Protein AF-0000000067432338 (afdb_homodimer)

Foldseek 3Di:
DPPPPPPQDDDDDDDPVVVVCCLVVPPDPDNLCPQPLNVLLVLLLVLLVVLLVCLVPPLVSNLVSLVSSLVSLVVSVVSCVVVVSDDPVSVVSSLVSLLVSLLSLLCVLCVLCVVCVVVSVVLSVLSCLLVVLLQVLCVLSPHPDSLDDDVVLPVLSCVCRVDPVNVSVLSVLLVQLSSLSSVVSVDPDAPCDPDPSNRPRPSRVSNVVSVVSNVSVSVVSVVSSVSSVVSVVVVVVVVVVVVVVVVVVVVVVVD/DPPPPPPQDDDDDDDPVVVVCCLVVVPDPDNLCPQPLNVLLVLLLVLLVVLLVCLVPPLVSNLVSLVSSLVSLVVSVVSCVVVVSDDPVSVVSSLVSLLVSLLSLLCVLCVLDVVCVVVSVVLSVLSCLLVVLLQVLCVVSPHPDSLDDDVVLPVLSCVCRVDPVNVSVLSVLLVQLSSLSSVVSVDPDAPCDPDPSNRPRPSRVSNVVSVVSNVSVSVVSVVSNVSSVVSVVVVVVVVVVVVVVVVVVVVVVVD

Radius of gyration: 24.41 Å; Cα contacts (8 Å, |Δi|>4): 644; chains: 2; bounding box: 59×74×68 Å

Secondary structure (DSSP, 8-state):
--------EEEEEPPHHHHHHHHHH--SS--GGG-HHHHHHHHHHHHHHHHHHHTTT-HHHHHHHHHHHHHHHHHHHHHHHHTT---HHHHHHHHHHHHHHHHHHHHHHHHH-GGGHHHHHHHHHHHHHHHHHHHHHHHHTT-S-TT---TTT-HHHHHHHH-HHHHHHHHHHHHHHHHHHHHHHH--S-----STTTT--HHHHHHHHHHHHHHHHHHHHHHHHHHHHHHHHHHHHHHHHHHHHHHHHHHHHH-/--------EEEEEPPHHHHHHHHHH--SS--GGG-HHHHHHHHHHHHHHHHHHHTTT-HHHHHHHHHHHHHHHHHHHHHHHHTT---HHHHHHHHHHHHHHHHHHHHHHHHH-GGGHHHHHHHHHHHHHHHHHHHHHHHHTT-S-TT---TTT-HHHHHHHH-HHHHHHHHHHHHHHHHHHHHHHH--S-----STTTT--HHHHHHHHHHHHHHHHHHHHHHHHHHHHHHHHHHHHHHHHHHHHHHHHHHHHH-

InterPro domains:
  IPR000462 CDP-alcohol phosphatidyltransferase [PF01066] (35-126)
  IPR014387 CDP-diacylglycerol-inositol 3-phosphatidyltransferase, eukaryote [PIRSF000848] (27-242)
  IPR043130 CDP-alcohol phosphatidyltransferase, transmembrane domain [G3DSA:1.20.120.1760] (31-206)
  IPR048254 CDP-alcohol phosphatidyltransferase, conserved site [PS00379] (76-98)

Sequence (510 aa):
MTKARRRRASIELVDAKQAVDLATAQTYSENVFLFVPNLIGYARVLLAGLSLHFMSYHPKYCTWAYVVSCLLDAVDGQAARALQQTSKFGAVLDMVTDRCTTSCLLCYLASVYPAYAILFQFLIALDFSSHYMHMYSSLVTGSRSHKLVTSDVSRILWLYYNDSRTLFFICAGNELFFVSLYLMKWSTTPIGLTGWFAGFTYAQLMALCSMPICVTKNIINLVQLWKASKILVGVDLAEREMARQSKAAGDAAKSMTKARRRRASIELVDAKQAVDLATAQTYSENVFLFVPNLIGYARVLLAGLSLHFMSYHPKYCTWAYVVSCLLDAVDGQAARALQQTSKFGAVLDMVTDRCTTSCLLCYLASVYPAYAILFQFLIALDFSSHYMHMYSSLVTGSRSHKLVTSDVSRILWLYYNDSRTLFFICAGNELFFVSLYLMKWSTTPIGLTGWFAGFTYAQLMALCSMPICVTKNIINLVQLWKASKILVGVDLAEREMARQSKAAGDAAKS

Structure (mmCIF, N/CA/C/O backbone):
data_AF-0000000067432338-model_v1
#
loop_
_entity.id
_entity.type
_entity.pdbx_description
1 polymer 'CDP-diacylglycerol--inositol 3-phosphatidyltransferase'
#
loop_
_atom_site.group_PDB
_atom_site.id
_atom_site.type_symbol
_atom_site.label_atom_id
_atom_site.label_alt_id
_atom_site.label_comp_id
_atom_site.label_asym_id
_atom_site.label_entity_id
_atom_site.label_seq_id
_atom_site.pdbx_PDB_ins_code
_atom_site.Cartn_x
_atom_site.Cartn_y
_atom_site.Cartn_z
_atom_site.occupancy
_atom_site.B_iso_or_equiv
_atom_site.auth_seq_id
_atom_site.auth_comp_id
_atom_site.auth_asym_id
_atom_site.auth_atom_id
_atom_site.pdbx_PDB_model_num
ATOM 1 N N . MET A 1 1 ? -0.887 41.688 -11.289 1 27.97 1 MET A N 1
ATOM 2 C CA . MET A 1 1 ? -1.829 40.969 -10.445 1 27.97 1 MET A CA 1
ATOM 3 C C . MET A 1 1 ? -1.143 39.781 -9.75 1 27.97 1 MET A C 1
ATOM 5 O O . MET A 1 1 ? -0.706 38.844 -10.406 1 27.97 1 MET A O 1
ATOM 9 N N . THR A 1 2 ? -0.424 40 -8.727 1 32.09 2 THR A N 1
ATOM 10 C CA . THR A 1 2 ? 0.325 39.062 -7.895 1 32.09 2 THR A CA 1
ATOM 11 C C . THR A 1 2 ? -0.553 37.875 -7.484 1 32.09 2 THR A C 1
ATOM 13 O O . THR A 1 2 ? -1.588 38.062 -6.84 1 32.09 2 THR A O 1
ATOM 16 N N . LYS A 1 3 ? -0.755 36.906 -8.227 1 41.97 3 LYS A N 1
ATOM 17 C CA . LYS A 1 3 ? -1.568 35.75 -7.887 1 41.97 3 LYS A CA 1
ATOM 18 C C . LYS A 1 3 ? -1.465 35.406 -6.402 1 41.97 3 LYS A C 1
ATOM 20 O O . LYS A 1 3 ? -0.365 35.219 -5.879 1 41.97 3 LYS A O 1
ATOM 25 N N . ALA A 1 4 ? -2.373 35.781 -5.625 1 39.28 4 ALA A N 1
ATOM 26 C CA . ALA A 1 4 ? -2.559 35.531 -4.195 1 39.28 4 ALA A CA 1
ATOM 27 C C . ALA A 1 4 ? -2.129 34.125 -3.836 1 39.28 4 ALA A C 1
ATOM 29 O O . ALA A 1 4 ? -2.637 33.156 -4.398 1 39.28 4 ALA A O 1
ATOM 30 N N . ARG A 1 5 ? -0.884 33.875 -3.51 1 43.53 5 ARG A N 1
ATOM 31 C CA . ARG A 1 5 ? -0.367 32.688 -2.869 1 43.53 5 ARG A CA 1
ATOM 32 C C . ARG A 1 5 ? -1.364 32.125 -1.856 1 43.53 5 ARG A C 1
ATOM 34 O O . ARG A 1 5 ? -1.665 32.781 -0.854 1 43.53 5 ARG A O 1
ATOM 41 N N . ARG A 1 6 ? -2.418 31.422 -2.322 1 46.19 6 ARG A N 1
ATOM 42 C CA . ARG A 1 6 ? -3.328 30.844 -1.346 1 46.19 6 ARG A CA 1
ATOM 43 C C . ARG A 1 6 ? -2.582 30.438 -0.079 1 46.19 6 ARG A C 1
ATOM 45 O O . ARG A 1 6 ? -1.54 29.781 -0.151 1 46.19 6 ARG A O 1
ATOM 52 N N . ARG A 1 7 ? -2.844 31.125 0.981 1 47.34 7 ARG A N 1
ATOM 53 C CA . ARG A 1 7 ? -2.34 30.938 2.336 1 47.34 7 ARG A CA 1
ATOM 54 C C . ARG A 1 7 ? -2.244 29.453 2.668 1 47.34 7 ARG A C 1
ATOM 56 O O . ARG A 1 7 ? -3.139 28.672 2.326 1 47.34 7 ARG A O 1
ATOM 63 N N . ARG A 1 8 ? -1.021 29 2.867 1 52.12 8 ARG A N 1
ATOM 64 C CA . ARG A 1 8 ? -0.701 27.688 3.395 1 52.12 8 ARG A CA 1
ATOM 65 C C . ARG A 1 8 ? -1.652 27.297 4.523 1 52.12 8 ARG A C 1
ATOM 67 O O . ARG A 1 8 ? -1.796 28.047 5.5 1 52.12 8 ARG A O 1
ATOM 74 N N . ALA A 1 9 ? -2.688 26.406 4.328 1 52.97 9 ALA A N 1
ATOM 75 C CA . ALA A 1 9 ? -3.59 25.891 5.359 1 52.97 9 ALA A CA 1
ATOM 76 C C . ALA A 1 9 ? -2.814 25.203 6.477 1 52.97 9 ALA A C 1
ATOM 78 O O . ALA A 1 9 ? -1.785 24.562 6.227 1 52.97 9 ALA A O 1
ATOM 79 N N . SER A 1 10 ? -2.951 25.688 7.801 1 58.81 10 SER A N 1
ATOM 80 C CA . SER A 1 10 ? -2.332 25.031 8.945 1 58.81 10 SER A CA 1
ATOM 81 C C . SER A 1 10 ? -3.277 24.016 9.578 1 58.81 10 SER A C 1
ATOM 83 O O . SER A 1 10 ? -4.477 24.266 9.703 1 58.81 10 SER A O 1
ATOM 85 N N . ILE A 1 11 ? -2.928 22.656 9.609 1 57.84 11 ILE A N 1
ATOM 86 C CA . ILE A 1 11 ? -3.73 21.625 10.273 1 57.84 11 ILE A CA 1
ATOM 87 C C . ILE A 1 11 ? -3.133 21.312 11.641 1 57.84 11 ILE A C 1
ATOM 89 O O . ILE A 1 11 ? -1.915 21.188 11.781 1 57.84 11 ILE A O 1
ATOM 93 N N . GLU A 1 12 ? -4.016 21.328 12.758 1 64.75 12 GLU A N 1
ATOM 94 C CA . GLU A 1 12 ? -3.613 20.922 14.102 1 64.75 12 GLU A CA 1
ATOM 95 C C . GLU A 1 12 ? -3.363 19.422 14.172 1 64.75 12 GLU A C 1
ATOM 97 O O . GLU A 1 12 ? -4.215 18.625 13.766 1 64.75 12 GLU A O 1
ATOM 102 N N . LEU A 1 13 ? -2.109 19.062 14.5 1 72.62 13 LEU A N 1
ATOM 103 C CA . LEU A 1 13 ? -1.739 17.641 14.508 1 72.62 13 LEU A CA 1
ATOM 104 C C . LEU A 1 13 ? -1.672 17.109 15.938 1 72.62 13 LEU A C 1
ATOM 106 O O . LEU A 1 13 ? -1.309 17.844 16.859 1 72.62 13 LEU A O 1
ATOM 110 N N . VAL A 1 14 ? -2.145 15.867 16.25 1 72.88 14 VAL A N 1
ATOM 111 C CA . VAL A 1 14 ? -2.047 15.164 17.516 1 72.88 14 VAL A CA 1
ATOM 112 C C . VAL A 1 14 ? -0.739 14.375 17.578 1 72.88 14 VAL A C 1
ATOM 114 O O . VAL A 1 14 ? -0.39 13.672 16.625 1 72.88 14 VAL A O 1
ATOM 117 N N . ASP A 1 15 ? 0.031 14.562 18.625 1 76.19 15 ASP A N 1
ATOM 118 C CA . ASP A 1 15 ? 1.28 13.836 18.828 1 76.19 15 ASP A CA 1
ATOM 119 C C . ASP A 1 15 ? 1.036 12.328 18.891 1 76.19 15 ASP A C 1
ATOM 121 O O . ASP A 1 15 ? 0.044 11.875 19.453 1 76.19 15 ASP A O 1
ATOM 125 N N . ALA A 1 16 ? 1.936 11.539 18.391 1 73.25 16 ALA A N 1
ATOM 126 C CA . ALA A 1 16 ? 1.801 10.086 18.281 1 73.25 16 ALA A CA 1
ATOM 127 C C . ALA A 1 16 ? 1.676 9.438 19.656 1 73.25 16 ALA A C 1
ATOM 129 O O . ALA A 1 16 ? 0.867 8.523 19.844 1 73.25 16 ALA A O 1
ATOM 130 N N . LYS A 1 17 ? 2.514 9.805 20.578 1 76.12 17 LYS A N 1
ATOM 131 C CA . LYS A 1 17 ? 2.471 9.234 21.922 1 76.12 17 LYS A CA 1
ATOM 132 C C . LYS A 1 17 ? 1.132 9.516 22.594 1 76.12 17 LYS A C 1
ATOM 134 O O . LYS A 1 17 ? 0.544 8.633 23.219 1 76.12 17 LYS A O 1
ATOM 139 N N . GLN A 1 18 ? 0.645 10.727 22.5 1 77 18 GLN A N 1
ATOM 140 C CA . GLN A 1 18 ? -0.654 11.086 23.062 1 77 18 GLN A CA 1
ATOM 141 C C . GLN A 1 18 ? -1.771 10.266 22.422 1 77 18 GLN A C 1
ATOM 143 O O . GLN A 1 18 ? -2.721 9.867 23.109 1 77 18 GLN A O 1
ATOM 148 N N . ALA A 1 19 ? -1.612 10.086 21.188 1 78 19 ALA A N 1
ATOM 149 C CA . ALA A 1 19 ? -2.617 9.297 20.469 1 78 19 ALA A CA 1
ATOM 150 C C . ALA A 1 19 ? -2.648 7.859 20.984 1 78 19 ALA A C 1
ATOM 152 O O . ALA A 1 19 ? -3.721 7.312 21.266 1 78 19 ALA A O 1
ATOM 153 N N . VAL A 1 20 ? -1.492 7.254 21.078 1 78.12 20 VAL A N 1
ATOM 154 C CA . VAL A 1 20 ? -1.421 5.879 21.562 1 78.12 20 VAL A CA 1
ATOM 155 C C . VAL A 1 20 ? -2.008 5.793 22.969 1 78.12 20 VAL A C 1
ATOM 157 O O . VAL A 1 20 ? -2.73 4.848 23.297 1 78.12 20 VAL A O 1
ATOM 160 N N . ASP A 1 21 ? -1.663 6.723 23.828 1 79.19 21 ASP A N 1
ATOM 161 C CA . ASP A 1 21 ? -2.166 6.742 25.203 1 79.19 21 ASP A CA 1
ATOM 162 C C . ASP A 1 21 ? -3.686 6.875 25.234 1 79.19 21 ASP A C 1
ATOM 164 O O . ASP A 1 21 ? -4.359 6.227 26.031 1 79.19 21 ASP A O 1
ATOM 168 N N . LEU A 1 22 ? -4.211 7.727 24.422 1 75.81 22 LEU A N 1
ATOM 169 C CA . LEU A 1 22 ? -5.656 7.91 24.328 1 75.81 22 LEU A CA 1
ATOM 170 C C . LEU A 1 22 ? -6.34 6.621 23.891 1 75.81 22 LEU A C 1
ATOM 172 O O . LEU A 1 22 ? -7.383 6.25 24.438 1 75.81 22 LEU A O 1
ATOM 176 N N . ALA A 1 23 ? -5.758 5.953 22.984 1 78.5 23 ALA A N 1
ATOM 177 C CA . ALA A 1 23 ? -6.328 4.711 22.469 1 78.5 23 ALA A CA 1
ATOM 178 C C . ALA A 1 23 ? -6.27 3.605 23.516 1 78.5 23 ALA A C 1
ATOM 180 O O . ALA A 1 23 ? -7.168 2.764 23.594 1 78.5 23 ALA A O 1
ATOM 181 N N . THR A 1 24 ? -5.188 3.533 24.25 1 75.31 24 THR A N 1
ATOM 182 C CA . THR A 1 24 ? -4.98 2.492 25.25 1 75.31 24 THR A CA 1
ATOM 183 C C . THR A 1 24 ? -5.844 2.744 26.484 1 75.31 24 THR A C 1
ATOM 185 O O . THR A 1 24 ? -6.316 1.8 27.125 1 75.31 24 THR A O 1
ATOM 188 N N . ALA A 1 25 ? -5.945 4.051 26.922 1 70.38 25 ALA A N 1
ATOM 189 C CA . ALA A 1 25 ? -6.703 4.41 28.109 1 70.38 25 ALA A CA 1
ATOM 190 C C . ALA A 1 25 ? -8.18 4.086 27.938 1 70.38 25 ALA A C 1
ATOM 192 O O . ALA A 1 25 ? -8.883 3.826 28.922 1 70.38 25 ALA A O 1
ATOM 193 N N . GLN A 1 26 ? -8.703 3.77 26.828 1 63.06 26 GLN A N 1
ATOM 194 C CA . GLN A 1 26 ? -10.094 3.43 26.531 1 63.06 26 GLN A CA 1
ATOM 195 C C . GLN A 1 26 ? -11.047 4.242 27.406 1 63.06 26 GLN A C 1
ATOM 197 O O . GLN A 1 26 ? -12 3.699 27.969 1 63.06 26 GLN A O 1
ATOM 202 N N . THR A 1 27 ? -10.664 5.281 27.906 1 57.88 27 THR A N 1
ATOM 203 C CA . THR A 1 27 ? -11.484 6.051 28.828 1 57.88 27 THR A CA 1
ATOM 204 C C . THR A 1 27 ? -12.672 6.691 28.109 1 57.88 27 THR A C 1
ATOM 206 O O . THR A 1 27 ? -13.633 7.125 28.75 1 57.88 27 THR A O 1
ATOM 209 N N . TYR A 1 28 ? -12.547 6.664 26.766 1 61.28 28 TYR A N 1
ATOM 210 C CA . TYR A 1 28 ? -13.617 7.391 26.094 1 61.28 28 TYR A CA 1
ATOM 211 C C . TYR A 1 28 ? -14.844 6.5 25.906 1 61.28 28 TYR A C 1
ATOM 213 O O . TYR A 1 28 ? -14.727 5.273 25.844 1 61.28 28 TYR A O 1
ATOM 221 N N . SER A 1 29 ? -15.969 7.008 26.203 1 65.25 29 SER A N 1
ATOM 222 C CA . SER A 1 29 ? -17.25 6.34 26 1 65.25 29 SER A CA 1
ATOM 223 C C . SER A 1 29 ? -17.344 5.73 24.609 1 65.25 29 SER A C 1
ATOM 225 O O . SER A 1 29 ? -18.125 4.805 24.375 1 65.25 29 SER A O 1
ATOM 227 N N . GLU A 1 30 ? -16.438 6.176 23.75 1 79.75 30 GLU A N 1
ATOM 228 C CA . GLU A 1 30 ? -16.547 5.637 22.391 1 79.75 30 GLU A CA 1
ATOM 229 C C . GLU A 1 30 ? -15.336 4.773 22.047 1 79.75 30 GLU A C 1
ATOM 231 O O . GLU A 1 30 ? -14.195 5.188 22.234 1 79.75 30 GLU A O 1
ATOM 236 N N . ASN A 1 31 ? -15.594 3.527 21.922 1 84.88 31 ASN A N 1
ATOM 237 C CA . ASN A 1 31 ? -14.547 2.631 21.438 1 84.88 31 ASN A CA 1
ATOM 238 C C . ASN A 1 31 ? -14.539 2.549 19.906 1 84.88 31 ASN A C 1
ATOM 240 O O . ASN A 1 31 ? -15.344 1.826 19.312 1 84.88 31 ASN A O 1
ATOM 244 N N . VAL A 1 32 ? -13.648 3.221 19.297 1 86.31 32 VAL A N 1
ATOM 245 C CA . VAL A 1 32 ? -13.562 3.326 17.844 1 86.31 32 VAL A CA 1
ATOM 246 C C . VAL A 1 32 ? -13.328 1.944 17.234 1 86.31 32 VAL A C 1
ATOM 248 O O . VAL A 1 32 ? -13.789 1.657 16.125 1 86.31 32 VAL A O 1
ATOM 251 N N . PHE A 1 33 ? -12.641 1.016 17.969 1 87.88 33 PHE A N 1
ATOM 252 C CA . PHE A 1 33 ? -12.375 -0.331 17.484 1 87.88 33 PHE A CA 1
ATOM 253 C C . PHE A 1 33 ? -13.672 -1.105 17.297 1 87.88 33 PHE A C 1
ATOM 255 O O . PHE A 1 33 ? -13.742 -2.027 16.484 1 87.88 33 PHE A O 1
ATOM 262 N N . LEU A 1 34 ? -14.688 -0.627 17.953 1 89.25 34 LEU A N 1
ATOM 263 C CA . LEU A 1 34 ? -15.93 -1.393 17.938 1 89.25 34 LEU A CA 1
ATOM 264 C C . LEU A 1 34 ? -17.031 -0.638 17.188 1 89.25 34 LEU A C 1
ATOM 266 O O . LEU A 1 34 ? -18.203 -0.975 17.312 1 89.25 34 LEU A O 1
ATOM 270 N N . PHE A 1 35 ? -16.609 0.401 16.484 1 91.12 35 PHE A N 1
ATOM 271 C CA . PHE A 1 35 ? -17.578 1.063 15.602 1 91.12 35 PHE A CA 1
ATOM 272 C C . PHE A 1 35 ? -18.172 0.077 14.602 1 91.12 35 PHE A C 1
ATOM 274 O O . PHE A 1 35 ? -17.484 -0.853 14.164 1 91.12 35 PHE A O 1
ATOM 281 N N . VAL A 1 36 ? -19.359 0.234 14.258 1 90.69 36 VAL A N 1
ATOM 282 C CA . VAL A 1 36 ? -20.078 -0.67 13.375 1 90.69 36 VAL A CA 1
ATOM 283 C C . VAL A 1 36 ? -19.328 -0.822 12.055 1 90.69 36 VAL A C 1
ATOM 285 O O . VAL A 1 36 ? -19.062 -1.941 11.609 1 90.69 36 VAL A O 1
ATOM 288 N N . PRO A 1 37 ? -18.938 0.254 11.406 1 92.94 37 PRO A N 1
ATOM 289 C CA . PRO A 1 37 ? -18.188 0.101 10.156 1 92.94 37 PRO A CA 1
ATOM 290 C C . PRO A 1 37 ? -16.906 -0.7 10.328 1 92.94 37 PRO A C 1
ATOM 292 O O . PRO A 1 37 ? -16.5 -1.433 9.422 1 92.94 37 PRO A O 1
ATOM 295 N N . ASN A 1 38 ? -16.234 -0.585 11.469 1 94 38 ASN A N 1
ATOM 296 C CA . ASN A 1 38 ? -15 -1.332 11.719 1 94 38 ASN A CA 1
ATOM 297 C C . ASN A 1 38 ? -15.281 -2.82 11.914 1 94 38 ASN A C 1
ATOM 299 O O . ASN A 1 38 ? -14.492 -3.664 11.484 1 94 38 ASN A O 1
ATOM 303 N N . LEU A 1 39 ? -16.375 -3.092 12.547 1 93.5 39 LEU A N 1
ATOM 304 C CA . LEU A 1 39 ? -16.781 -4.488 12.688 1 93.5 39 LEU A CA 1
ATOM 305 C C . LEU A 1 39 ? -17.047 -5.117 11.328 1 93.5 39 LEU A C 1
ATOM 307 O O . LEU A 1 39 ? -16.688 -6.277 11.094 1 93.5 39 LEU A O 1
ATOM 311 N N . ILE A 1 40 ? -17.688 -4.371 10.484 1 93.94 40 ILE A N 1
ATOM 312 C CA . ILE A 1 40 ? -17.922 -4.836 9.125 1 93.94 40 ILE A CA 1
ATOM 313 C C . ILE A 1 40 ? -16.578 -5.039 8.414 1 93.94 40 ILE A C 1
ATOM 315 O O . ILE A 1 40 ? -16.391 -6.02 7.691 1 93.94 40 ILE A O 1
ATOM 319 N N . GLY A 1 41 ? -15.648 -4.148 8.672 1 94 41 GLY A N 1
ATOM 320 C CA . GLY A 1 41 ? -14.312 -4.289 8.102 1 94 41 GLY A CA 1
ATOM 321 C C . GLY A 1 41 ? -13.609 -5.555 8.555 1 94 41 GLY A C 1
ATOM 322 O O . GLY A 1 41 ? -12.984 -6.242 7.742 1 94 41 GLY A O 1
ATOM 323 N N . TYR A 1 42 ? -13.75 -5.816 9.891 1 95.5 42 TYR A N 1
ATOM 324 C CA . TYR A 1 42 ? -13.156 -7.047 10.398 1 95.5 42 TYR A CA 1
ATOM 325 C C . TYR A 1 42 ? -13.789 -8.273 9.742 1 95.5 42 TYR A C 1
ATOM 327 O O . TYR A 1 42 ? -13.086 -9.234 9.414 1 95.5 42 TYR A O 1
ATOM 335 N N . ALA A 1 43 ? -15 -8.219 9.57 1 94.94 43 ALA A N 1
ATOM 336 C CA . ALA A 1 43 ? -15.703 -9.32 8.914 1 94.94 43 ALA A CA 1
ATOM 337 C C . ALA A 1 43 ? -15.219 -9.5 7.48 1 94.94 43 ALA A C 1
ATOM 339 O O . ALA A 1 43 ? -15.062 -10.633 7.008 1 94.94 43 ALA A O 1
ATOM 340 N N . ARG A 1 44 ? -14.992 -8.375 6.824 1 95.31 44 ARG A N 1
ATOM 341 C CA . ARG A 1 44 ? -14.484 -8.422 5.457 1 95.31 44 ARG A CA 1
ATOM 342 C C . ARG A 1 44 ? -13.133 -9.117 5.398 1 95.31 44 ARG A C 1
ATOM 344 O O . ARG A 1 44 ? -12.891 -9.945 4.516 1 95.31 44 ARG A O 1
ATOM 351 N N . VAL A 1 45 ? -12.305 -8.805 6.328 1 93.38 45 VAL A N 1
ATOM 352 C CA . VAL A 1 45 ? -10.977 -9.391 6.383 1 93.38 45 VAL A CA 1
ATOM 353 C C . VAL A 1 45 ? -11.086 -10.898 6.621 1 93.38 45 VAL A C 1
ATOM 355 O O . VAL A 1 45 ? -10.406 -11.688 5.965 1 93.38 45 VAL A O 1
ATOM 358 N N . LEU A 1 46 ? -11.953 -11.281 7.5 1 93.75 46 LEU A N 1
ATOM 359 C CA . LEU A 1 46 ? -12.172 -12.688 7.809 1 93.75 46 LEU A CA 1
ATOM 360 C C . LEU A 1 46 ? -12.719 -13.438 6.594 1 93.75 46 LEU A C 1
ATOM 362 O O . LEU A 1 46 ? -12.25 -14.531 6.27 1 93.75 46 LEU A O 1
ATOM 366 N N . LEU A 1 47 ? -13.672 -12.859 5.973 1 93.31 47 LEU A N 1
ATOM 367 C CA . LEU A 1 47 ? -14.273 -13.484 4.801 1 93.31 47 LEU A CA 1
ATOM 368 C C . LEU A 1 47 ? -13.258 -13.602 3.668 1 93.31 47 LEU A C 1
ATOM 370 O O . LEU A 1 47 ? -13.234 -14.609 2.953 1 93.31 47 LEU A O 1
ATOM 374 N N . ALA A 1 48 ? -12.5 -12.562 3.506 1 91 48 ALA A N 1
ATOM 375 C CA . ALA A 1 48 ? -11.445 -12.609 2.498 1 91 48 ALA A CA 1
ATOM 376 C C . ALA A 1 48 ? -10.461 -13.742 2.791 1 91 48 ALA A C 1
ATOM 378 O O . ALA A 1 48 ? -10.07 -14.484 1.887 1 91 48 ALA A O 1
ATOM 379 N N . GLY A 1 49 ? -10.055 -13.906 4.074 1 90.38 49 GLY A N 1
ATOM 380 C CA . GLY A 1 49 ? -9.188 -15 4.469 1 90.38 49 GLY A CA 1
ATOM 381 C C . GLY A 1 49 ? -9.789 -16.375 4.199 1 90.38 49 GLY A C 1
ATOM 382 O O . GLY A 1 49 ? -9.109 -17.266 3.707 1 90.38 49 GLY A O 1
ATOM 383 N N . LEU A 1 50 ? -11.047 -16.484 4.484 1 90.25 50 LEU A N 1
ATOM 384 C CA . LEU A 1 50 ? -11.75 -17.734 4.234 1 90.25 50 LEU A CA 1
ATOM 385 C C . LEU A 1 50 ? -11.812 -18.031 2.74 1 90.25 50 LEU A C 1
ATOM 387 O O . LEU A 1 50 ? -11.664 -19.188 2.326 1 90.25 50 LEU A O 1
ATOM 391 N N . SER A 1 51 ? -12.086 -17.016 2.008 1 89.69 51 SER A N 1
ATOM 392 C CA . SER A 1 51 ? -12.141 -17.188 0.562 1 89.69 51 SER A CA 1
ATOM 393 C C . SER A 1 51 ? -10.812 -17.719 0.019 1 89.69 51 SER A C 1
ATOM 395 O O . SER A 1 51 ? -10.797 -18.578 -0.86 1 89.69 51 SER A O 1
ATOM 397 N N . LEU A 1 52 ? -9.781 -17.219 0.498 1 84.19 52 LEU A N 1
ATOM 398 C CA . LEU A 1 52 ? -8.461 -17.672 0.059 1 84.19 52 LEU A CA 1
ATOM 399 C C . LEU A 1 52 ? -8.227 -19.125 0.442 1 84.19 52 LEU A C 1
ATOM 401 O O . LEU A 1 52 ? -7.59 -19.875 -0.305 1 84.19 52 LEU A O 1
ATOM 405 N N . HIS A 1 53 ? -8.727 -19.5 1.603 1 84.25 53 HIS A N 1
ATOM 406 C CA . HIS A 1 53 ? -8.586 -20.875 2.064 1 84.25 53 HIS A CA 1
ATOM 407 C C . HIS A 1 53 ? -9.344 -21.828 1.155 1 84.25 53 HIS A C 1
ATOM 409 O O . HIS A 1 53 ? -8.852 -22.922 0.852 1 84.25 53 HIS A O 1
ATOM 415 N N . PHE A 1 54 ? -10.414 -21.422 0.664 1 84.88 54 PHE A N 1
ATOM 416 C CA . PHE A 1 54 ? -11.266 -22.281 -0.133 1 84.88 54 PHE A CA 1
ATOM 417 C C . PHE A 1 54 ? -10.914 -22.188 -1.613 1 84.88 54 PHE A C 1
ATOM 419 O O . PHE A 1 54 ? -11.484 -22.891 -2.441 1 84.88 54 PHE A O 1
ATOM 426 N N . MET A 1 55 ? -10.055 -21.406 -1.931 1 82.5 55 MET A N 1
ATOM 427 C CA . MET A 1 55 ? -9.766 -21.109 -3.328 1 82.5 55 MET A CA 1
ATOM 428 C C . MET A 1 55 ? -9.273 -22.344 -4.066 1 82.5 55 MET A C 1
ATOM 430 O O . MET A 1 55 ? -9.578 -22.531 -5.246 1 82.5 55 MET A O 1
ATOM 434 N N . SER A 1 56 ? -8.586 -23.234 -3.387 1 77.62 56 SER A N 1
ATOM 435 C CA . SER A 1 56 ? -7.988 -24.375 -4.066 1 77.62 56 SER A CA 1
ATOM 436 C C . SER A 1 56 ? -8.93 -25.578 -4.078 1 77.62 56 SER A C 1
ATOM 438 O O . SER A 1 56 ? -8.773 -26.484 -4.891 1 77.62 56 SER A O 1
ATOM 440 N N . TYR A 1 57 ? -10.008 -25.531 -3.287 1 80.12 57 TYR A N 1
ATOM 441 C CA . TYR A 1 57 ? -10.75 -26.781 -3.166 1 80.12 57 TYR A CA 1
ATOM 442 C C . TYR A 1 57 ? -12.219 -26.562 -3.514 1 80.12 57 TYR A C 1
ATOM 444 O O . TYR A 1 57 ? -12.859 -27.453 -4.086 1 80.12 57 TYR A O 1
ATOM 452 N N . HIS A 1 58 ? -12.805 -25.484 -3.139 1 85.38 58 HIS A N 1
ATOM 453 C CA . HIS A 1 58 ? -14.242 -25.281 -3.322 1 85.38 58 HIS A CA 1
ATOM 454 C C . HIS A 1 58 ? -14.531 -23.922 -3.955 1 85.38 58 HIS A C 1
ATOM 456 O O . HIS A 1 58 ? -14.695 -22.922 -3.248 1 85.38 58 HIS A O 1
ATOM 462 N N . PRO A 1 59 ? -14.781 -23.938 -5.219 1 84 59 PRO A N 1
ATOM 463 C CA . PRO A 1 59 ? -14.961 -22.672 -5.93 1 84 59 PRO A CA 1
ATOM 464 C C . PRO A 1 59 ? -16.25 -21.953 -5.543 1 84 59 PRO A C 1
ATOM 466 O O . PRO A 1 59 ? -16.297 -20.719 -5.535 1 84 59 PRO A O 1
ATOM 469 N N . LYS A 1 60 ? -17.312 -22.656 -5.211 1 85.88 60 LYS A N 1
ATOM 470 C CA . LYS A 1 60 ? -18.594 -22.031 -4.875 1 85.88 60 LYS A CA 1
ATOM 471 C C . LYS A 1 60 ? -18.484 -21.25 -3.566 1 85.88 60 LYS A C 1
ATOM 473 O O . LYS A 1 60 ? -18.891 -20.094 -3.498 1 85.88 60 LYS A O 1
ATOM 478 N N . TYR A 1 61 ? -17.891 -21.906 -2.6 1 86.5 61 TYR A N 1
ATOM 479 C CA . TYR A 1 61 ? -17.766 -21.266 -1.301 1 86.5 61 TYR A CA 1
ATOM 480 C C . TYR A 1 61 ? -16.797 -20.094 -1.374 1 86.5 61 TYR A C 1
ATOM 482 O O . TYR A 1 61 ? -17 -19.062 -0.729 1 86.5 61 TYR A O 1
ATOM 490 N N . CYS A 1 62 ? -15.781 -20.234 -2.148 1 87.75 62 CYS A N 1
ATOM 491 C CA . CYS A 1 62 ? -14.789 -19.172 -2.318 1 87.75 62 CYS A CA 1
ATOM 492 C C . CYS A 1 62 ? -15.422 -17.938 -2.957 1 87.75 62 CYS A C 1
ATOM 494 O O . CYS A 1 62 ? -15.258 -16.828 -2.461 1 87.75 62 CYS A O 1
ATOM 496 N N . THR A 1 63 ? -16.188 -18.25 -4.02 1 88.44 63 THR A N 1
ATOM 497 C CA . THR A 1 63 ? -16.797 -17.141 -4.742 1 88.44 63 THR A CA 1
ATOM 498 C C . THR A 1 63 ? -17.797 -16.406 -3.859 1 88.44 63 THR A C 1
ATOM 500 O O . THR A 1 63 ? -17.844 -15.18 -3.842 1 88.44 63 THR A O 1
ATOM 503 N N . TRP A 1 64 ? -18.5 -17.156 -3.131 1 91.12 64 TRP A N 1
ATOM 504 C CA . TRP A 1 64 ? -19.5 -16.547 -2.254 1 91.12 64 TRP A CA 1
ATOM 505 C C . TRP A 1 64 ? -18.844 -15.703 -1.169 1 91.12 64 TRP A C 1
ATOM 507 O O . TRP A 1 64 ? -19.234 -14.555 -0.946 1 91.12 64 TRP A O 1
ATOM 517 N N . ALA A 1 65 ? -17.906 -16.281 -0.534 1 92.06 65 ALA A N 1
ATOM 518 C CA . ALA A 1 65 ? -17.203 -15.562 0.53 1 92.06 65 ALA A CA 1
ATOM 519 C C . ALA A 1 65 ? -16.516 -14.312 -0.012 1 92.06 65 ALA A C 1
ATOM 521 O O . ALA A 1 65 ? -16.547 -13.25 0.617 1 92.06 65 ALA A O 1
ATOM 522 N N . TYR A 1 66 ? -15.977 -14.438 -1.142 1 93.06 66 TYR A N 1
ATOM 523 C CA . TYR A 1 66 ? -15.266 -13.32 -1.752 1 93.06 66 TYR A CA 1
ATOM 524 C C . TYR A 1 66 ? -16.219 -12.203 -2.141 1 93.06 66 TYR A C 1
ATOM 526 O O . TYR A 1 66 ? -15.977 -11.031 -1.843 1 93.06 66 TYR A O 1
ATOM 534 N N . VAL A 1 67 ? -17.328 -12.562 -2.74 1 90.62 67 VAL A N 1
ATOM 535 C CA . VAL A 1 67 ? -18.297 -11.578 -3.221 1 90.62 67 VAL A CA 1
ATOM 536 C C . VAL A 1 67 ? -18.938 -10.867 -2.033 1 90.62 67 VAL A C 1
ATOM 538 O O . VAL A 1 67 ? -19.094 -9.648 -2.047 1 90.62 67 VAL A O 1
ATOM 541 N N . VAL A 1 68 ? -19.219 -11.617 -1.054 1 92.81 68 VAL A N 1
ATOM 542 C CA . VAL A 1 68 ? -19.812 -11.016 0.138 1 92.81 68 VAL A CA 1
ATOM 543 C C . VAL A 1 68 ? -18.812 -10.055 0.779 1 92.81 68 VAL A C 1
ATOM 545 O O . VAL A 1 68 ? -19.188 -8.961 1.213 1 92.81 68 VAL A O 1
ATOM 548 N N . SER A 1 69 ? -17.609 -10.477 0.858 1 93.25 69 SER A N 1
ATOM 549 C CA . SER A 1 69 ? -16.578 -9.602 1.41 1 93.25 69 SER A CA 1
ATOM 550 C C . SER A 1 69 ? -16.5 -8.289 0.643 1 93.25 69 SER A C 1
ATOM 552 O O . SER A 1 69 ? -16.375 -7.219 1.244 1 93.25 69 SER A O 1
ATOM 554 N N . CYS A 1 70 ? -16.609 -8.336 -0.642 1 89.81 70 CYS A N 1
ATOM 555 C CA . CYS A 1 70 ? -16.5 -7.148 -1.481 1 89.81 70 CYS A CA 1
ATOM 556 C C . CYS A 1 70 ? -17.734 -6.27 -1.332 1 89.81 70 CYS A C 1
ATOM 558 O O . CYS A 1 70 ? -17.641 -5.043 -1.338 1 89.81 70 CYS A O 1
ATOM 560 N N . LEU A 1 71 ? -18.891 -6.859 -1.212 1 89.5 71 LEU A N 1
ATOM 561 C CA . LEU A 1 71 ? -20.125 -6.113 -1.085 1 89.5 71 LEU A CA 1
ATOM 562 C C . LEU A 1 71 ? -20.203 -5.414 0.269 1 89.5 71 LEU A C 1
ATOM 564 O O . LEU A 1 71 ? -20.797 -4.34 0.383 1 89.5 71 LEU A O 1
ATOM 568 N N . LEU A 1 72 ? -19.594 -6.047 1.211 1 91.88 72 LEU A N 1
ATOM 569 C CA . LEU A 1 72 ? -19.578 -5.457 2.547 1 91.88 72 LEU A CA 1
ATOM 570 C C . LEU A 1 72 ? -18.812 -4.148 2.557 1 91.88 72 LEU A C 1
ATOM 572 O O . LEU A 1 72 ? -18.938 -3.348 3.484 1 91.88 72 LEU A O 1
ATOM 576 N N . ASP A 1 73 ? -17.984 -3.938 1.549 1 91.44 73 ASP A N 1
ATOM 577 C CA . ASP A 1 73 ? -17.25 -2.68 1.402 1 91.44 73 ASP A CA 1
ATOM 578 C C . ASP A 1 73 ? -18.219 -1.503 1.264 1 91.44 73 ASP A C 1
ATOM 580 O O . ASP A 1 73 ? -18.047 -0.472 1.917 1 91.44 73 ASP A O 1
ATOM 584 N N . ALA A 1 74 ? -19.25 -1.648 0.42 1 88.56 74 ALA A N 1
ATOM 585 C CA . ALA A 1 74 ? -20.25 -0.603 0.221 1 88.56 74 ALA A CA 1
ATOM 586 C C . ALA A 1 74 ? -21.078 -0.386 1.484 1 88.56 74 ALA A C 1
ATOM 588 O O . ALA A 1 74 ? -21.406 0.75 1.829 1 88.56 74 ALA A O 1
ATOM 589 N N . VAL A 1 75 ? -21.25 -1.399 2.189 1 90.88 75 VAL A N 1
ATOM 590 C CA . VAL A 1 75 ? -22.094 -1.357 3.377 1 90.88 75 VAL A CA 1
ATOM 591 C C . VAL A 1 75 ? -21.359 -0.633 4.504 1 90.88 75 VAL A C 1
ATOM 593 O O . VAL A 1 75 ? -21.953 0.179 5.215 1 90.88 75 VAL A O 1
ATOM 596 N N . ASP A 1 76 ? -20.141 -0.964 4.656 1 91.94 76 ASP A N 1
ATOM 597 C CA . ASP A 1 76 ? -19.406 -0.334 5.75 1 91.94 76 ASP A CA 1
ATOM 598 C C . ASP A 1 76 ? -19.297 1.173 5.539 1 91.94 76 ASP A C 1
ATOM 600 O O . ASP A 1 76 ? -19.375 1.949 6.492 1 91.94 76 ASP A O 1
ATOM 604 N N . GLY A 1 77 ? -19.109 1.596 4.309 1 88.62 77 GLY A N 1
ATOM 605 C CA . GLY A 1 77 ? -19.109 3.021 4.02 1 88.62 77 GLY A CA 1
ATOM 606 C C . GLY A 1 77 ? -20.438 3.699 4.312 1 88.62 77 GLY A C 1
ATOM 607 O O . GLY A 1 77 ? -20.469 4.789 4.887 1 88.62 77 GLY A O 1
ATOM 608 N N . GLN A 1 78 ? -21.5 3.061 3.91 1 90.38 78 GLN A N 1
ATOM 609 C CA . GLN A 1 78 ? -22.828 3.605 4.176 1 90.38 78 GLN A CA 1
ATOM 610 C C . GLN A 1 78 ? -23.109 3.656 5.672 1 90.38 78 GLN A C 1
ATOM 612 O O . GLN A 1 78 ? -23.672 4.637 6.172 1 90.38 78 GLN A O 1
ATOM 617 N N . ALA A 1 79 ? -22.672 2.633 6.332 1 91.56 79 ALA A N 1
ATOM 618 C CA . ALA A 1 79 ? -22.875 2.572 7.777 1 91.56 79 ALA A CA 1
ATOM 619 C C . ALA A 1 79 ? -22.078 3.654 8.492 1 91.56 79 ALA A C 1
ATOM 621 O O . ALA A 1 79 ? -22.562 4.27 9.445 1 91.56 79 ALA A O 1
ATOM 622 N N . ALA A 1 80 ? -20.891 3.908 8.078 1 90.94 80 ALA A N 1
ATOM 623 C CA . ALA A 1 80 ? -20.047 4.934 8.688 1 90.94 80 ALA A CA 1
ATOM 624 C C . ALA A 1 80 ? -20.703 6.312 8.57 1 90.94 80 ALA A C 1
ATOM 626 O O . ALA A 1 80 ? -20.719 7.074 9.539 1 90.94 80 ALA A O 1
ATOM 627 N N . ARG A 1 81 ? -21.266 6.582 7.438 1 88.5 81 ARG A N 1
ATOM 628 C CA . ARG A 1 81 ? -21.891 7.879 7.191 1 88.5 81 ARG A CA 1
ATOM 629 C C . ARG A 1 81 ? -23.234 7.984 7.906 1 88.5 81 ARG A C 1
ATOM 631 O O . ARG A 1 81 ? -23.547 9.023 8.492 1 88.5 81 ARG A O 1
ATOM 638 N N . ALA A 1 82 ? -23.969 6.926 7.883 1 92.12 82 ALA A N 1
ATOM 639 C CA . ALA A 1 82 ? -25.312 6.918 8.469 1 92.12 82 ALA A CA 1
ATOM 640 C C . ALA A 1 82 ? -25.234 7.035 9.992 1 92.12 82 ALA A C 1
ATOM 642 O O . ALA A 1 82 ? -26.078 7.699 10.609 1 92.12 82 ALA A O 1
ATOM 643 N N . LEU A 1 83 ? -24.203 6.461 10.633 1 92.81 83 LEU A N 1
ATOM 644 C CA . LEU A 1 83 ? -24.094 6.43 12.086 1 92.81 83 LEU A CA 1
ATOM 645 C C . LEU A 1 83 ? -23.125 7.492 12.586 1 92.81 83 LEU A C 1
ATOM 647 O O . LEU A 1 83 ? -22.812 7.547 13.781 1 92.81 83 LEU A O 1
ATOM 651 N N . GLN A 1 84 ? -22.562 8.289 11.656 1 89.75 84 GLN A N 1
ATOM 652 C CA . GLN A 1 84 ? -21.578 9.312 11.992 1 89.75 84 GLN A CA 1
ATOM 653 C C . GLN A 1 84 ? -20.375 8.711 12.719 1 89.75 84 GLN A C 1
ATOM 655 O O . GLN A 1 84 ? -19.938 9.227 13.75 1 89.75 84 GLN A O 1
ATOM 660 N N . GLN A 1 85 ? -20.047 7.574 12.242 1 91.5 85 GLN A N 1
ATOM 661 C CA . GLN A 1 85 ? -18.906 6.848 12.812 1 91.5 85 GLN A CA 1
ATOM 662 C C . GLN A 1 85 ? -17.734 6.789 11.836 1 91.5 85 GLN A C 1
ATOM 664 O O . GLN A 1 85 ? -17.109 5.746 11.68 1 91.5 85 GLN A O 1
ATOM 669 N N . THR A 1 86 ? -17.562 7.871 11.156 1 89.56 86 THR A N 1
ATOM 670 C CA . THR A 1 86 ? -16.406 7.945 10.25 1 89.56 86 THR A CA 1
ATOM 671 C C . THR A 1 86 ? -15.117 8.148 11.031 1 89.56 86 THR A C 1
ATOM 673 O O . THR A 1 86 ? -15.07 8.945 11.969 1 89.56 86 THR A O 1
ATOM 676 N N . SER A 1 87 ? -14.117 7.305 10.789 1 91.62 87 SER A N 1
ATOM 677 C CA . SER A 1 87 ? -12.828 7.375 11.469 1 91.62 87 SER A CA 1
ATOM 678 C C . SER A 1 87 ? -11.68 7.145 10.484 1 91.62 87 SER A C 1
ATOM 680 O O . SER A 1 87 ? -11.875 6.562 9.422 1 91.62 87 SER A O 1
ATOM 682 N N . LYS A 1 88 ? -10.57 7.656 10.82 1 92.88 88 LYS A N 1
ATOM 683 C CA . LYS A 1 88 ? -9.375 7.422 10.008 1 92.88 88 LYS A CA 1
ATOM 684 C C . LYS A 1 88 ? -8.977 5.949 10.031 1 92.88 88 LYS A C 1
ATOM 686 O O . LYS A 1 88 ? -8.578 5.395 9.008 1 92.88 88 LYS A O 1
ATOM 691 N N . PHE A 1 89 ? -9.109 5.332 11.234 1 94 89 PHE A N 1
ATOM 692 C CA . PHE A 1 89 ? -8.805 3.908 11.336 1 94 89 PHE A CA 1
ATOM 693 C C . PHE A 1 89 ? -9.672 3.098 10.383 1 94 89 PHE A C 1
ATOM 695 O O . PHE A 1 89 ? -9.164 2.248 9.641 1 94 89 PHE A O 1
ATOM 702 N N . GLY A 1 90 ? -10.914 3.357 10.43 1 93.81 90 GLY A N 1
ATOM 703 C CA . GLY A 1 90 ? -11.836 2.648 9.562 1 93.81 90 GLY A CA 1
ATOM 704 C C . GLY A 1 90 ? -11.555 2.879 8.086 1 93.81 90 GLY A C 1
ATOM 705 O O . GLY A 1 90 ? -11.664 1.955 7.277 1 93.81 90 GLY A O 1
ATOM 706 N N . ALA A 1 91 ? -11.234 4.098 7.734 1 92.88 91 ALA A N 1
ATOM 707 C CA . ALA A 1 91 ? -10.922 4.438 6.352 1 92.88 91 ALA A CA 1
ATOM 708 C C . ALA A 1 91 ? -9.695 3.666 5.859 1 92.88 91 ALA A C 1
ATOM 710 O O . ALA A 1 91 ? -9.703 3.117 4.754 1 92.88 91 ALA A O 1
ATOM 711 N N . VAL A 1 92 ? -8.68 3.617 6.68 1 94.5 92 VAL A N 1
ATOM 712 C CA . VAL A 1 92 ? -7.445 2.93 6.309 1 94.5 92 VAL A CA 1
ATOM 713 C C . VAL A 1 92 ? -7.695 1.426 6.234 1 94.5 92 VAL A C 1
ATOM 715 O O . VAL A 1 92 ? -7.219 0.754 5.316 1 94.5 92 VAL A O 1
ATOM 718 N N . LEU A 1 93 ? -8.398 0.917 7.219 1 94.5 93 LEU A N 1
ATOM 719 C CA . LEU A 1 93 ? -8.758 -0.498 7.207 1 94.5 93 LEU A CA 1
ATOM 720 C C . LEU A 1 93 ? -9.461 -0.87 5.91 1 94.5 93 LEU A C 1
ATOM 722 O O . LEU A 1 93 ? -9.148 -1.896 5.301 1 94.5 93 LEU A O 1
ATOM 726 N N . ASP A 1 94 ? -10.336 0.003 5.523 1 93.56 94 ASP A N 1
ATOM 727 C CA . ASP A 1 94 ? -11.094 -0.224 4.297 1 93.56 94 ASP A CA 1
ATOM 728 C C . ASP A 1 94 ? -10.18 -0.217 3.076 1 93.56 94 ASP A C 1
ATOM 730 O O . ASP A 1 94 ? -10.242 -1.125 2.244 1 93.56 94 ASP A O 1
ATOM 734 N N . MET A 1 95 ? -9.352 0.75 2.965 1 93.94 95 MET A N 1
ATOM 735 C CA . MET A 1 95 ? -8.445 0.882 1.827 1 93.94 95 MET A CA 1
ATOM 736 C C . MET A 1 95 ? -7.512 -0.317 1.735 1 93.94 95 MET A C 1
ATOM 738 O O . MET A 1 95 ? -7.285 -0.852 0.648 1 93.94 95 MET A O 1
ATOM 742 N N . VAL A 1 96 ? -6.969 -0.746 2.865 1 94.19 96 VAL A N 1
ATOM 743 C CA . VAL A 1 96 ? -6 -1.837 2.922 1 94.19 96 VAL A CA 1
ATOM 744 C C . VAL A 1 96 ? -6.691 -3.158 2.594 1 94.19 96 VAL A C 1
ATOM 746 O O . VAL A 1 96 ? -6.164 -3.973 1.835 1 94.19 96 VAL A O 1
ATOM 749 N N . THR A 1 97 ? -7.859 -3.35 3.166 1 94.5 97 THR A N 1
ATOM 750 C CA . THR A 1 97 ? -8.594 -4.59 2.943 1 94.5 97 THR A CA 1
ATOM 751 C C . THR A 1 97 ? -8.922 -4.77 1.464 1 94.5 97 THR A C 1
ATOM 753 O O . THR A 1 97 ? -8.773 -5.867 0.919 1 94.5 97 THR A O 1
ATOM 756 N N . ASP A 1 98 ? -9.328 -3.703 0.841 1 93.81 98 ASP A N 1
ATOM 757 C CA . ASP A 1 98 ? -9.664 -3.754 -0.58 1 93.81 98 ASP A CA 1
ATOM 758 C C . ASP A 1 98 ? -8.453 -4.188 -1.409 1 93.81 98 ASP A C 1
ATOM 760 O O . ASP A 1 98 ? -8.562 -5.09 -2.242 1 93.81 98 ASP A O 1
ATOM 764 N N . ARG A 1 99 ? -7.348 -3.605 -1.16 1 94.31 99 ARG A N 1
ATOM 765 C CA . ARG A 1 99 ? -6.141 -3.881 -1.929 1 94.31 99 ARG A CA 1
ATOM 766 C C . ARG A 1 99 ? -5.598 -5.27 -1.618 1 94.31 99 ARG A C 1
ATOM 768 O O . ARG A 1 99 ? -5.121 -5.973 -2.514 1 94.31 99 ARG A O 1
ATOM 775 N N . CYS A 1 100 ? -5.641 -5.676 -0.397 1 93.81 100 CYS A N 1
ATOM 776 C CA . CYS A 1 100 ? -5.145 -6.992 -0.016 1 93.81 100 CYS A CA 1
ATOM 777 C C . CYS A 1 100 ? -6.004 -8.094 -0.618 1 93.81 100 CYS A C 1
ATOM 779 O O . CYS A 1 100 ? -5.477 -9.102 -1.108 1 93.81 100 CYS A O 1
ATOM 781 N N . THR A 1 101 ? -7.297 -7.93 -0.545 1 93.69 101 THR A N 1
ATOM 782 C CA . THR A 1 101 ? -8.203 -8.93 -1.088 1 93.69 101 THR A CA 1
ATOM 783 C C . THR A 1 101 ? -7.977 -9.109 -2.586 1 93.69 101 THR A C 1
ATOM 785 O O . THR A 1 101 ? -7.824 -10.242 -3.062 1 93.69 101 THR A O 1
ATOM 788 N N . THR A 1 102 ? -7.926 -8.023 -3.277 1 94.75 102 THR A N 1
ATOM 789 C CA . THR A 1 102 ? -7.715 -8.078 -4.719 1 94.75 102 THR A CA 1
ATOM 790 C C . THR A 1 102 ? -6.344 -8.664 -5.043 1 94.75 102 THR A C 1
ATOM 792 O O . THR A 1 102 ? -6.215 -9.492 -5.949 1 94.75 102 THR A O 1
ATOM 795 N N . SER A 1 103 ? -5.348 -8.273 -4.32 1 95.06 103 SER A N 1
ATOM 796 C CA . SER A 1 103 ? -3.996 -8.766 -4.562 1 95.06 103 SER A CA 1
ATOM 797 C C . SER A 1 103 ? -3.916 -10.273 -4.363 1 95.06 103 SER A C 1
ATOM 799 O O . SER A 1 103 ? -3.234 -10.969 -5.121 1 95.06 103 SER A O 1
ATOM 801 N N . CYS A 1 104 ? -4.555 -10.766 -3.381 1 92.31 104 CYS A N 1
ATOM 802 C CA . CYS A 1 104 ? -4.527 -12.203 -3.127 1 92.31 104 CYS A CA 1
ATOM 803 C C . CYS A 1 104 ? -5.238 -12.969 -4.234 1 92.31 104 CYS A C 1
ATOM 805 O O . CYS A 1 104 ? -4.805 -14.047 -4.625 1 92.31 104 CYS A O 1
ATOM 807 N N . LEU A 1 105 ? -6.367 -12.43 -4.688 1 92.94 105 LEU A N 1
ATOM 808 C CA . LEU A 1 105 ? -7.039 -13.055 -5.82 1 92.94 105 LEU A CA 1
ATOM 809 C C . LEU A 1 105 ? -6.137 -13.078 -7.047 1 92.94 105 LEU A C 1
ATOM 811 O O . LEU A 1 105 ? -6.02 -14.102 -7.719 1 92.94 105 LEU A O 1
ATOM 815 N N . LEU A 1 106 ? -5.5 -11.977 -7.301 1 94.75 106 LEU A N 1
ATOM 816 C CA . LEU A 1 106 ? -4.602 -11.883 -8.445 1 94.75 106 LEU A CA 1
ATOM 817 C C . LEU A 1 106 ? -3.418 -12.836 -8.289 1 94.75 106 LEU A C 1
ATOM 819 O O . LEU A 1 106 ? -2.938 -13.406 -9.273 1 94.75 106 LEU A O 1
ATOM 823 N N . CYS A 1 107 ? -2.953 -12.953 -7.074 1 93.06 107 CYS A N 1
ATOM 824 C CA . CYS A 1 107 ? -1.88 -13.898 -6.793 1 93.06 107 CYS A CA 1
ATOM 825 C C . CYS A 1 107 ? -2.299 -15.32 -7.148 1 93.06 107 CYS A C 1
ATOM 827 O O . CYS A 1 107 ? -1.529 -16.062 -7.754 1 93.06 107 CYS A O 1
ATOM 829 N N . TYR A 1 108 ? -3.488 -15.672 -6.809 1 91.25 108 TYR A N 1
ATOM 830 C CA . TYR A 1 108 ? -3.998 -17 -7.148 1 91.25 108 TYR A CA 1
ATOM 831 C C . TYR A 1 108 ? -4.121 -17.172 -8.656 1 91.25 108 TYR A C 1
ATOM 833 O O . TYR A 1 108 ? -3.754 -18.203 -9.203 1 91.25 108 TYR A O 1
ATOM 841 N N . LEU A 1 109 ? -4.656 -16.156 -9.281 1 92.19 109 LEU A N 1
ATOM 842 C CA . LEU A 1 109 ? -4.82 -16.219 -10.734 1 92.19 109 LEU A CA 1
ATOM 843 C C . LEU A 1 109 ? -3.469 -16.375 -11.422 1 92.19 109 LEU A C 1
ATOM 845 O O . LEU A 1 109 ? -3.363 -17.047 -12.445 1 92.19 109 LEU A O 1
ATOM 849 N N . ALA A 1 110 ? -2.451 -15.734 -10.859 1 91.62 110 ALA A N 1
ATOM 850 C CA . ALA A 1 110 ? -1.102 -15.859 -11.406 1 91.62 110 ALA A CA 1
ATOM 851 C C . ALA A 1 110 ? -0.608 -17.297 -11.312 1 91.62 110 ALA A C 1
ATOM 853 O O . ALA A 1 110 ? 0.162 -17.75 -12.164 1 91.62 110 ALA A O 1
ATOM 854 N N . SER A 1 111 ? -1.034 -18.031 -10.328 1 88.88 111 SER A N 1
ATOM 855 C CA . SER A 1 111 ? -0.642 -19.422 -10.141 1 88.88 111 SER A CA 1
ATOM 856 C C . SER A 1 111 ? -1.392 -20.344 -11.102 1 88.88 111 SER A C 1
ATOM 858 O O . SER A 1 111 ? -0.838 -21.328 -11.578 1 88.88 111 SER A O 1
ATOM 860 N N . VAL A 1 112 ? -2.619 -20 -11.391 1 88.06 112 VAL A N 1
ATOM 861 C CA . VAL A 1 112 ? -3.467 -20.828 -12.234 1 88.06 112 VAL A CA 1
ATOM 862 C C . VAL A 1 112 ? -3.158 -20.562 -13.711 1 88.06 112 VAL A C 1
ATOM 864 O O . VAL A 1 112 ? -3.195 -21.484 -14.531 1 88.06 112 VAL A O 1
ATOM 867 N N . TYR A 1 113 ? -2.9 -19.266 -14.023 1 90.69 113 TYR A N 1
ATOM 868 C CA . TYR A 1 113 ? -2.561 -18.875 -15.383 1 90.69 113 TYR A CA 1
ATOM 869 C C . TYR A 1 113 ? -1.124 -18.375 -15.461 1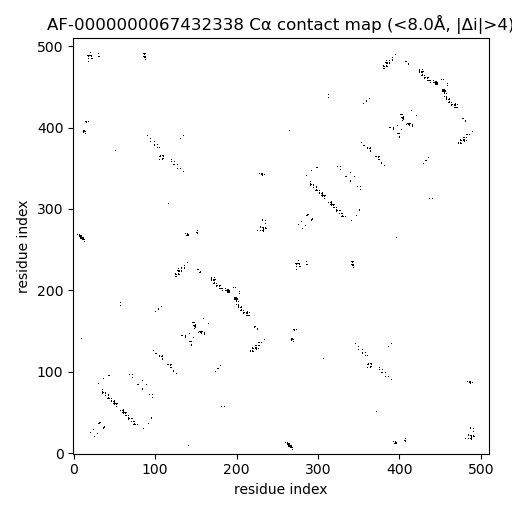 90.69 113 TYR A C 1
ATOM 871 O O . TYR A 1 113 ? -0.885 -17.172 -15.578 1 90.69 113 TYR A O 1
ATOM 879 N N . PRO A 1 114 ? -0.166 -19.297 -15.594 1 86.5 114 PRO A N 1
ATOM 880 C CA . PRO A 1 114 ? 1.244 -18.906 -15.562 1 86.5 114 PRO A CA 1
ATOM 881 C C . PRO A 1 114 ? 1.65 -18.062 -16.766 1 86.5 114 PRO A C 1
ATOM 883 O O . PRO A 1 114 ? 2.57 -17.25 -16.688 1 86.5 114 PRO A O 1
ATOM 886 N N . ALA A 1 115 ? 0.956 -18.234 -17.891 1 88.12 115 ALA A N 1
ATOM 887 C CA . ALA A 1 115 ? 1.271 -17.469 -19.109 1 88.12 115 ALA A CA 1
ATOM 888 C C . ALA A 1 115 ? 1.015 -15.984 -18.906 1 88.12 115 ALA A C 1
ATOM 890 O O . ALA A 1 115 ? 1.652 -15.141 -19.547 1 88.12 115 ALA A O 1
ATOM 891 N N . TYR A 1 116 ? 0.118 -15.68 -17.953 1 91.81 116 TYR A N 1
ATOM 892 C CA . TYR A 1 116 ? -0.248 -14.289 -17.734 1 91.81 116 TYR A CA 1
ATOM 893 C C . TYR A 1 116 ? 0.203 -13.828 -16.344 1 91.81 116 TYR A C 1
ATOM 895 O O . TYR A 1 116 ? -0.322 -12.852 -15.805 1 91.81 116 TYR A O 1
ATOM 903 N N . ALA A 1 117 ? 1.119 -14.555 -15.812 1 90.81 117 ALA A N 1
ATOM 904 C CA . ALA A 1 117 ? 1.57 -14.281 -14.453 1 90.81 117 ALA A CA 1
ATOM 905 C C . ALA A 1 117 ? 2.182 -12.883 -14.352 1 90.81 117 ALA A C 1
ATOM 907 O O . ALA A 1 117 ? 1.943 -12.164 -13.383 1 90.81 117 ALA A O 1
ATOM 908 N N . ILE A 1 118 ? 2.928 -12.477 -15.383 1 90.38 118 ILE A N 1
ATOM 909 C CA . ILE A 1 118 ? 3.592 -11.18 -15.383 1 90.38 118 ILE A CA 1
ATOM 910 C C . ILE A 1 118 ? 2.547 -10.062 -15.398 1 90.38 118 ILE A C 1
ATOM 912 O O . ILE A 1 118 ? 2.703 -9.047 -14.727 1 90.38 118 ILE A O 1
ATOM 916 N N . LEU A 1 119 ? 1.52 -10.289 -16.125 1 93.06 119 LEU A N 1
ATOM 917 C CA . LEU A 1 119 ? 0.453 -9.297 -16.219 1 93.06 119 LEU A CA 1
ATOM 918 C C . LEU A 1 119 ? -0.238 -9.125 -14.867 1 93.06 119 LEU A C 1
ATOM 920 O O . LEU A 1 119 ? -0.495 -8 -14.43 1 93.06 119 LEU A O 1
ATOM 924 N N . PHE A 1 120 ? -0.564 -10.258 -14.188 1 94.81 120 PHE A N 1
ATOM 925 C CA . PHE A 1 120 ? -1.229 -10.195 -12.891 1 94.81 120 PHE A CA 1
ATOM 926 C C . PHE A 1 120 ? -0.333 -9.531 -11.852 1 94.81 120 PHE A C 1
ATOM 928 O O . PHE A 1 120 ? -0.809 -8.758 -11.016 1 94.81 120 PHE A O 1
ATOM 935 N N . GLN A 1 121 ? 0.952 -9.828 -11.938 1 93.75 121 GLN A N 1
ATOM 936 C CA . GLN A 1 121 ? 1.896 -9.188 -11.023 1 93.75 121 GLN A CA 1
ATOM 937 C C . GLN A 1 121 ? 1.976 -7.688 -11.273 1 93.75 121 GLN A C 1
ATOM 939 O O . GLN A 1 121 ? 2.074 -6.898 -10.336 1 93.75 121 GLN A O 1
ATOM 944 N N . PHE A 1 122 ? 1.922 -7.305 -12.523 1 94.25 122 PHE A N 1
ATOM 945 C CA . PHE A 1 122 ? 1.914 -5.895 -12.883 1 94.25 122 PHE A CA 1
ATOM 946 C C . PHE A 1 122 ? 0.671 -5.203 -12.336 1 94.25 122 PHE A C 1
ATOM 948 O O . PHE A 1 122 ? 0.752 -4.086 -11.82 1 94.25 122 PHE A O 1
ATOM 955 N N . LEU A 1 123 ? -0.434 -5.863 -12.43 1 96.12 123 LEU A N 1
ATOM 956 C CA . LEU A 1 123 ? -1.686 -5.289 -11.953 1 96.12 123 LEU A CA 1
ATOM 957 C C . LEU A 1 123 ? -1.653 -5.098 -10.445 1 96.12 123 LEU A C 1
ATOM 959 O O . LEU A 1 123 ? -2.16 -4.102 -9.922 1 96.12 123 LEU A O 1
ATOM 963 N N . ILE A 1 124 ? -1.063 -6.066 -9.734 1 95.44 124 ILE A N 1
ATOM 964 C CA . ILE A 1 124 ? -0.912 -5.961 -8.289 1 95.44 124 ILE A CA 1
ATOM 965 C C . ILE A 1 124 ? -0.051 -4.742 -7.945 1 95.44 124 ILE A C 1
ATOM 967 O O . ILE A 1 124 ? -0.436 -3.914 -7.117 1 95.44 124 ILE A O 1
ATOM 971 N N . ALA A 1 125 ? 1.065 -4.625 -8.625 1 95.12 125 ALA A N 1
ATOM 972 C CA . ALA A 1 125 ? 1.995 -3.525 -8.383 1 95.12 125 ALA A CA 1
ATOM 973 C C . ALA A 1 125 ? 1.355 -2.182 -8.711 1 95.12 125 ALA A C 1
ATOM 975 O O . ALA A 1 125 ? 1.516 -1.209 -7.973 1 95.12 125 ALA A O 1
ATOM 976 N N . LEU A 1 126 ? 0.653 -2.162 -9.789 1 96.12 126 LEU A N 1
ATOM 977 C CA . LEU A 1 126 ? 0.016 -0.927 -10.227 1 96.12 126 LEU A CA 1
ATOM 978 C C . LEU A 1 126 ? -1.05 -0.479 -9.234 1 96.12 126 LEU A C 1
ATOM 980 O O . LEU A 1 126 ? -1.104 0.696 -8.867 1 96.12 126 LEU A O 1
ATOM 984 N N . ASP A 1 127 ? -1.862 -1.379 -8.805 1 96.56 127 ASP A N 1
ATOM 985 C CA . ASP A 1 127 ? -2.936 -1.056 -7.871 1 96.56 127 ASP A CA 1
ATOM 986 C C . ASP A 1 127 ? -2.373 -0.508 -6.562 1 96.56 127 ASP A C 1
ATOM 988 O O . ASP A 1 127 ? -2.832 0.523 -6.066 1 96.56 127 ASP A O 1
ATOM 992 N N . PHE A 1 128 ? -1.364 -1.145 -6.066 1 95.12 128 PHE A N 1
ATOM 993 C CA . PHE A 1 128 ? -0.75 -0.73 -4.812 1 95.12 128 PHE A CA 1
ATOM 994 C C . PHE A 1 128 ? -0.046 0.612 -4.969 1 95.12 128 PHE A C 1
ATOM 996 O O . PHE A 1 128 ? -0.26 1.529 -4.172 1 95.12 128 PHE A O 1
ATOM 1003 N N . SER A 1 129 ? 0.73 0.705 -6.016 1 96 129 SER A N 1
ATOM 1004 C CA . SER A 1 129 ? 1.519 1.916 -6.215 1 96 129 SER A CA 1
ATOM 1005 C C . SER A 1 129 ? 0.622 3.125 -6.457 1 96 129 SER A C 1
ATOM 1007 O O . SER A 1 129 ? 0.853 4.199 -5.895 1 96 129 SER A O 1
ATOM 1009 N N . SER A 1 130 ? -0.359 2.91 -7.27 1 96.62 130 SER A N 1
ATOM 1010 C CA . SER A 1 130 ? -1.265 4 -7.617 1 96.62 130 SER A CA 1
ATOM 1011 C C . SER A 1 130 ? -2.004 4.52 -6.387 1 96.62 130 SER A C 1
ATOM 1013 O O . SER A 1 130 ? -2.002 5.723 -6.117 1 96.62 130 SER A O 1
ATOM 1015 N N . HIS A 1 131 ? -2.559 3.619 -5.648 1 95.88 131 HIS A N 1
ATOM 1016 C CA . HIS A 1 131 ? -3.336 4.031 -4.484 1 95.88 131 HIS A CA 1
ATOM 1017 C C . HIS A 1 131 ? -2.432 4.582 -3.387 1 95.88 131 HIS A C 1
ATOM 1019 O O . HIS A 1 131 ? -2.793 5.547 -2.707 1 95.88 131 HIS A O 1
ATOM 1025 N N . TYR A 1 132 ? -1.296 3.969 -3.221 1 95 132 TYR A N 1
ATOM 1026 C CA . TYR A 1 132 ? -0.346 4.41 -2.205 1 95 132 TYR A CA 1
ATOM 1027 C C . TYR A 1 132 ? 0.1 5.844 -2.465 1 95 132 TYR A C 1
ATOM 1029 O O . TYR A 1 132 ? 0.019 6.695 -1.575 1 95 132 TYR A O 1
ATOM 1037 N N . MET A 1 133 ? 0.478 6.117 -3.645 1 94.69 133 MET A N 1
ATOM 1038 C CA . MET A 1 133 ? 0.977 7.445 -4 1 94.69 133 MET A CA 1
ATOM 1039 C C . MET A 1 133 ? -0.142 8.477 -3.947 1 94.69 133 MET A C 1
ATOM 1041 O O . MET A 1 133 ? 0.073 9.609 -3.504 1 94.69 133 MET A O 1
ATOM 1045 N N . HIS A 1 134 ? -1.284 8.086 -4.379 1 95 134 HIS A N 1
ATOM 1046 C CA . HIS A 1 134 ? -2.432 8.984 -4.348 1 95 134 HIS A CA 1
ATOM 1047 C C . HIS A 1 134 ? -2.812 9.336 -2.914 1 95 134 HIS A C 1
ATOM 1049 O O . HIS A 1 134 ? -3.051 10.508 -2.604 1 95 134 HIS A O 1
ATOM 1055 N N . MET A 1 135 ? -2.865 8.359 -2.111 1 94.25 135 MET A N 1
ATOM 1056 C CA . MET A 1 135 ? -3.184 8.586 -0.705 1 94.25 135 MET A CA 1
ATOM 1057 C C . MET A 1 135 ? -2.129 9.469 -0.045 1 94.25 135 MET A C 1
ATOM 1059 O O . MET A 1 135 ? -2.467 10.422 0.66 1 94.25 135 MET A O 1
ATOM 1063 N N . TYR A 1 136 ? -0.841 9.195 -0.288 1 93.44 136 TYR A N 1
ATOM 1064 C CA . TYR A 1 136 ? 0.252 9.992 0.265 1 93.44 136 TYR A CA 1
ATOM 1065 C C . TYR A 1 136 ? 0.15 11.445 -0.176 1 93.44 136 TYR A C 1
ATOM 1067 O O . TYR A 1 136 ? 0.262 12.359 0.646 1 93.44 136 TYR A O 1
ATOM 1075 N N . SER A 1 137 ? -0.126 11.656 -1.437 1 91.81 137 SER A N 1
ATOM 1076 C CA . SER A 1 137 ? -0.209 13.008 -1.99 1 91.81 137 SER A CA 1
ATOM 1077 C C . SER A 1 137 ? -1.399 13.766 -1.416 1 91.81 137 SER A C 1
ATOM 1079 O O . SER A 1 137 ? -1.312 14.969 -1.167 1 91.81 137 SER A O 1
ATOM 1081 N N . SER A 1 138 ? -2.5 13.047 -1.172 1 90.69 138 SER A N 1
ATOM 1082 C CA . SER A 1 138 ? -3.684 13.68 -0.595 1 90.69 138 SER A CA 1
ATOM 1083 C C . SER A 1 138 ? -3.428 14.125 0.841 1 90.69 138 SER A C 1
ATOM 1085 O O . SER A 1 138 ? -3.854 15.211 1.245 1 90.69 138 SER A O 1
ATOM 1087 N N . LEU A 1 139 ? -2.688 13.352 1.573 1 88.69 139 LEU A N 1
ATOM 1088 C CA . LEU A 1 139 ? -2.412 13.664 2.971 1 88.69 139 LEU A CA 1
ATOM 1089 C C . LEU A 1 139 ? -1.456 14.844 3.0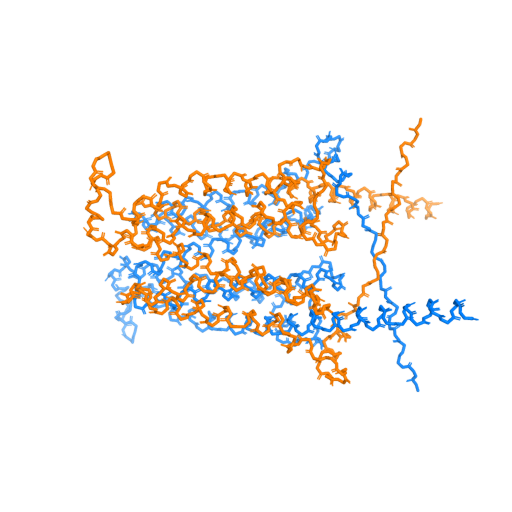84 1 88.69 139 LEU A C 1
ATOM 1091 O O . LEU A 1 139 ? -1.665 15.742 3.904 1 88.69 139 LEU A O 1
ATOM 1095 N N . VAL A 1 140 ? -0.468 14.875 2.242 1 88 140 VAL A N 1
ATOM 1096 C CA . VAL A 1 140 ? 0.566 15.898 2.34 1 88 140 VAL A CA 1
ATOM 1097 C C . VAL A 1 140 ? 0.011 17.234 1.868 1 88 140 VAL A C 1
ATOM 1099 O O . VAL A 1 140 ? 0.562 18.297 2.189 1 88 140 VAL A O 1
ATOM 1102 N N . THR A 1 141 ? -1.065 17.188 1.045 1 87.44 141 THR A N 1
ATOM 1103 C CA . THR A 1 141 ? -1.681 18.422 0.584 1 87.44 141 THR A CA 1
ATOM 1104 C C . THR A 1 141 ? -2.84 18.828 1.492 1 87.44 141 THR A C 1
ATOM 1106 O O . THR A 1 141 ? -3.518 19.812 1.241 1 87.44 141 THR A O 1
ATOM 1109 N N . GLY A 1 142 ? -3.131 18 2.494 1 81.31 142 GLY A N 1
ATOM 1110 C CA . GLY A 1 142 ? -4.094 18.359 3.521 1 81.31 142 GLY A CA 1
ATOM 1111 C C . GLY A 1 142 ? -5.516 17.953 3.174 1 81.31 142 GLY A C 1
ATOM 1112 O O . GLY A 1 142 ? -6.469 18.484 3.752 1 81.31 142 GLY A O 1
ATOM 1113 N N . SER A 1 143 ? -5.641 17.172 2.268 1 80.75 143 SER A N 1
ATOM 1114 C CA . SER A 1 143 ? -6.98 16.703 1.928 1 80.75 143 SER A CA 1
ATOM 1115 C C . SER A 1 143 ? -7.562 15.828 3.037 1 80.75 143 SER A C 1
ATOM 1117 O O . SER A 1 143 ? -6.832 15.078 3.693 1 80.75 143 SER A O 1
ATOM 1119 N N . ARG A 1 144 ? -8.859 15.914 3.256 1 76.06 144 ARG A N 1
ATOM 1120 C CA . ARG A 1 144 ? -9.539 15.133 4.285 1 76.06 144 ARG A CA 1
ATOM 1121 C C . ARG A 1 144 ? -9.695 13.672 3.85 1 76.06 144 ARG A C 1
ATOM 1123 O O . ARG A 1 144 ? -9.867 12.789 4.688 1 76.06 144 ARG A O 1
ATOM 1130 N N . SER A 1 145 ? -9.797 13.516 2.578 1 81.31 145 SER A N 1
ATOM 1131 C CA . SER A 1 145 ? -9.961 12.172 2.029 1 81.31 145 SER A CA 1
ATOM 1132 C C . SER A 1 145 ? -9.266 12.039 0.678 1 81.31 145 SER A C 1
ATOM 1134 O O . SER A 1 145 ? -9.188 13 -0.086 1 81.31 145 SER A O 1
ATOM 1136 N N . HIS A 1 146 ? -8.75 10.828 0.408 1 81.44 146 HIS A N 1
ATOM 1137 C CA . HIS A 1 146 ? -8.133 10.547 -0.882 1 81.44 146 HIS A CA 1
ATOM 1138 C C . HIS A 1 146 ? -9.164 10.578 -2.006 1 81.44 146 HIS A C 1
ATOM 1140 O O . HIS A 1 146 ? -8.805 10.609 -3.186 1 81.44 146 HIS A O 1
ATOM 1146 N N . LYS A 1 147 ? -10.469 10.562 -1.645 1 80.06 147 LYS A N 1
ATOM 1147 C CA . LYS A 1 147 ? -11.547 10.531 -2.629 1 80.06 147 LYS A CA 1
ATOM 1148 C C . LYS A 1 147 ? -11.93 11.938 -3.08 1 80.06 147 LYS A C 1
ATOM 1150 O O . LYS A 1 147 ? -12.727 12.109 -4.004 1 80.06 147 LYS A O 1
ATOM 1155 N N . LEU A 1 148 ? -11.32 12.938 -2.492 1 81.38 148 LEU A N 1
ATOM 1156 C CA . LEU A 1 148 ? -11.625 14.328 -2.848 1 81.38 148 LEU A CA 1
ATOM 1157 C C . LEU A 1 148 ? -10.617 14.852 -3.867 1 81.38 148 LEU A C 1
ATOM 1159 O O . LEU A 1 148 ? -9.5 15.234 -3.506 1 81.38 148 LEU A O 1
ATOM 1163 N N . VAL A 1 149 ? -10.992 14.758 -5.117 1 82.62 149 VAL A N 1
ATOM 1164 C CA . VAL A 1 149 ? -10.172 15.281 -6.203 1 82.62 149 VAL A CA 1
ATOM 1165 C C . VAL A 1 149 ? -10.953 16.359 -6.969 1 82.62 149 VAL A C 1
ATOM 1167 O O . VAL A 1 149 ? -12.117 16.141 -7.328 1 82.62 149 VAL A O 1
ATOM 1170 N N . THR A 1 150 ? -10.359 17.469 -7.105 1 82.12 150 THR A N 1
ATOM 1171 C CA . THR A 1 150 ? -11.023 18.547 -7.828 1 82.12 150 THR A CA 1
ATOM 1172 C C . THR A 1 150 ? -10.812 18.391 -9.336 1 82.12 150 THR A C 1
ATOM 1174 O O . THR A 1 150 ? -9.828 17.797 -9.766 1 82.12 150 THR A O 1
ATOM 1177 N N . SER A 1 151 ? -11.68 18.938 -10.078 1 84.06 151 SER A N 1
ATOM 1178 C CA . SER A 1 151 ? -11.641 18.797 -11.531 1 84.06 151 SER A CA 1
ATOM 1179 C C . SER A 1 151 ? -10.445 19.547 -12.125 1 84.06 151 SER A C 1
ATOM 1181 O O . SER A 1 151 ? -9.977 19.188 -13.211 1 84.06 151 SER A O 1
ATOM 1183 N N . ASP A 1 152 ? -9.938 20.531 -11.445 1 82.88 152 ASP A N 1
ATOM 1184 C CA . ASP A 1 152 ? -8.812 21.297 -11.945 1 82.88 152 ASP A CA 1
ATOM 1185 C C . ASP A 1 152 ? -7.508 20.516 -11.82 1 82.88 152 ASP A C 1
ATOM 1187 O O . ASP A 1 152 ? -6.535 20.797 -12.523 1 82.88 152 ASP A O 1
ATOM 1191 N N . VAL A 1 153 ? -7.496 19.641 -10.945 1 81.62 153 VAL A N 1
ATOM 1192 C CA . VAL A 1 153 ? -6.32 18.797 -10.789 1 81.62 153 VAL A CA 1
ATOM 1193 C C . VAL A 1 153 ? -6.328 17.688 -11.836 1 81.62 153 VAL A C 1
ATOM 1195 O O . VAL A 1 153 ? -5.324 17.453 -12.516 1 81.62 153 VAL A O 1
ATOM 1198 N N . SER A 1 154 ? -7.441 17.047 -11.977 1 86.69 154 SER A N 1
ATOM 1199 C CA . SER A 1 154 ? -7.625 15.992 -12.969 1 86.69 154 SER A CA 1
ATOM 1200 C C . SER A 1 154 ? -9.102 15.719 -13.219 1 86.69 154 SER A C 1
ATOM 1202 O O . SER A 1 154 ? -9.828 15.312 -12.305 1 86.69 154 SER A O 1
ATOM 1204 N N . ARG A 1 155 ? -9.469 15.742 -14.453 1 88.06 155 ARG A N 1
ATOM 1205 C CA . ARG A 1 155 ? -10.867 15.531 -14.805 1 88.06 155 ARG A CA 1
ATOM 1206 C C . ARG A 1 155 ? -11.242 14.055 -14.711 1 88.06 155 ARG A C 1
ATOM 1208 O O . ARG A 1 155 ? -12.336 13.719 -14.242 1 88.06 155 ARG A O 1
ATOM 1215 N N . ILE A 1 156 ? -10.438 13.242 -15.156 1 90.38 156 ILE A N 1
ATOM 1216 C CA . ILE A 1 156 ? -10.703 11.812 -15.148 1 90.38 156 ILE A CA 1
ATOM 1217 C C . ILE A 1 156 ? -10.852 11.32 -13.711 1 90.38 156 ILE A C 1
ATOM 1219 O O . ILE A 1 156 ? -11.789 10.578 -13.398 1 90.38 156 ILE A O 1
ATOM 1223 N N . LEU A 1 157 ? -9.961 11.734 -12.859 1 90.44 157 LEU A N 1
ATOM 1224 C CA . LEU A 1 157 ? -10.031 11.312 -11.461 1 90.44 157 LEU A CA 1
ATOM 1225 C C . LEU A 1 157 ? -11.25 11.922 -10.773 1 90.44 157 LEU A C 1
ATOM 1227 O O . LEU A 1 157 ? -11.852 11.297 -9.898 1 90.44 157 LEU A O 1
ATOM 1231 N N . TRP A 1 158 ? -11.547 13.141 -11.195 1 90.38 158 TRP A N 1
ATOM 1232 C CA . TRP A 1 158 ? -12.734 13.781 -10.641 1 90.38 158 TRP A CA 1
ATOM 1233 C C . TRP A 1 158 ? -13.992 13 -11 1 90.38 158 TRP A C 1
ATOM 1235 O O . TRP A 1 158 ? -14.852 12.773 -10.156 1 90.38 158 TRP A O 1
ATOM 1245 N N . LEU A 1 159 ? -14.078 12.578 -12.211 1 88.88 159 LEU A N 1
ATOM 1246 C CA . LEU A 1 159 ? -15.227 11.789 -12.648 1 88.88 159 LEU A CA 1
ATOM 1247 C C . LEU A 1 159 ? -15.266 10.445 -11.93 1 88.88 159 LEU A C 1
ATOM 1249 O O . LEU A 1 159 ? -16.344 9.938 -11.625 1 88.88 159 LEU A O 1
ATOM 1253 N N . TYR A 1 160 ? -14.172 9.93 -11.664 1 91.38 160 TYR A N 1
ATOM 1254 C CA . TYR A 1 160 ? -14.047 8.617 -11.023 1 91.38 160 TYR A CA 1
ATOM 1255 C C . TYR A 1 160 ? -14.445 8.695 -9.555 1 91.38 160 TYR A C 1
ATOM 1257 O O . TYR A 1 160 ? -15.219 7.859 -9.07 1 91.38 160 TYR A O 1
ATOM 1265 N N . TYR A 1 161 ? -14.008 9.758 -8.852 1 89.88 161 TYR A N 1
ATOM 1266 C CA . TYR A 1 161 ? -14.148 9.797 -7.402 1 89.88 161 TYR A CA 1
ATOM 1267 C C . TYR A 1 161 ? -15.375 10.602 -6.996 1 89.88 161 TYR A C 1
ATOM 1269 O O . TYR A 1 161 ? -15.922 10.414 -5.902 1 89.88 161 TYR A O 1
ATOM 1277 N N . ASN A 1 162 ? -15.797 11.547 -7.727 1 86.25 162 ASN A N 1
ATOM 1278 C CA . ASN A 1 162 ? -16.828 12.5 -7.32 1 86.25 162 ASN A CA 1
ATOM 1279 C C . ASN A 1 162 ? -18.188 11.828 -7.176 1 86.25 162 ASN A C 1
ATOM 1281 O O . ASN A 1 162 ? -18.984 12.211 -6.32 1 86.25 162 ASN A O 1
ATOM 1285 N N . ASP A 1 163 ? -18.391 10.844 -8.039 1 88.31 163 ASP A N 1
ATOM 1286 C CA . ASP A 1 163 ? -19.641 10.109 -7.953 1 88.31 163 ASP A CA 1
ATOM 1287 C C . ASP A 1 163 ? -19.438 8.719 -7.359 1 88.31 163 ASP A C 1
ATOM 1289 O O . ASP A 1 163 ? -18.734 7.883 -7.949 1 88.31 163 ASP A O 1
ATOM 1293 N N . SER A 1 164 ? -20.141 8.508 -6.238 1 87.06 164 SER A N 1
ATOM 1294 C CA . SER A 1 164 ? -19.969 7.25 -5.527 1 87.06 164 SER A CA 1
ATOM 1295 C C . SER A 1 164 ? -20.5 6.074 -6.344 1 87.06 164 SER A C 1
ATOM 1297 O O . SER A 1 164 ? -20 4.953 -6.223 1 87.06 164 SER A O 1
ATOM 1299 N N . ARG A 1 165 ? -21.547 6.289 -7.184 1 89.81 165 ARG A N 1
ATOM 1300 C CA . ARG A 1 165 ? -22.094 5.223 -8.016 1 89.81 165 ARG A CA 1
ATOM 1301 C C . ARG A 1 165 ? -21.094 4.777 -9.07 1 89.81 165 ARG A C 1
ATOM 1303 O O . ARG A 1 165 ? -20.906 3.578 -9.289 1 89.81 165 ARG A O 1
ATOM 1310 N N . THR A 1 166 ? -20.5 5.762 -9.695 1 92.19 166 THR A N 1
ATOM 1311 C CA . THR A 1 166 ? -19.5 5.461 -10.719 1 92.19 166 THR A CA 1
ATOM 1312 C C . THR A 1 166 ? -18.328 4.695 -10.109 1 92.19 166 THR A C 1
ATOM 1314 O O . THR A 1 166 ? -17.875 3.697 -10.68 1 92.19 166 THR A O 1
ATOM 1317 N N . LEU A 1 167 ? -17.891 5.184 -9.008 1 91.31 167 LEU A N 1
ATOM 1318 C CA . LEU A 1 167 ? -16.797 4.52 -8.312 1 91.31 167 LEU A CA 1
ATOM 1319 C C . LEU A 1 167 ? -17.156 3.068 -7.996 1 91.31 167 LEU A C 1
ATOM 1321 O O . LEU A 1 167 ? -16.344 2.162 -8.242 1 91.31 167 LEU A O 1
ATOM 1325 N N . PHE A 1 168 ? -18.344 2.857 -7.543 1 89.88 168 PHE A N 1
ATOM 1326 C CA . PHE A 1 168 ? -18.812 1.526 -7.164 1 89.88 168 PHE A CA 1
ATOM 1327 C C . PHE A 1 168 ? -18.875 0.609 -8.383 1 89.88 168 PHE A C 1
ATOM 1329 O O . PHE A 1 168 ? -18.391 -0.528 -8.328 1 89.88 168 PHE A O 1
ATOM 1336 N N . PHE A 1 169 ? -19.375 1.091 -9.414 1 92.19 169 PHE A N 1
ATOM 1337 C CA . PHE A 1 169 ? -19.578 0.273 -10.609 1 92.19 169 PHE A CA 1
ATOM 1338 C C . PHE A 1 169 ? -18.234 -0.098 -11.234 1 92.19 169 PHE A C 1
ATOM 1340 O O . PHE A 1 169 ? -18.047 -1.23 -11.68 1 92.19 169 PHE A O 1
A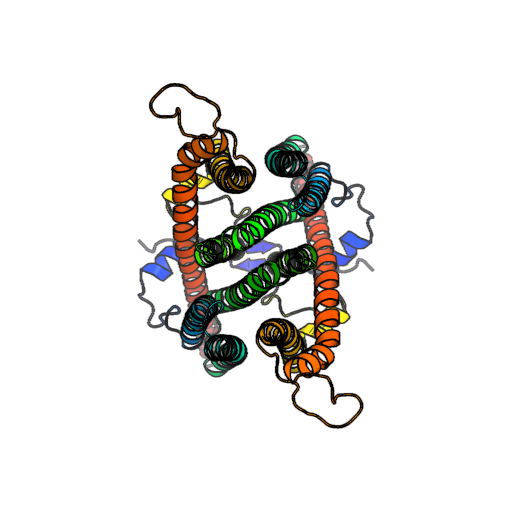TOM 1347 N N . ILE A 1 170 ? -17.359 0.768 -11.258 1 94.12 170 ILE A N 1
ATOM 1348 C CA . ILE A 1 170 ? -16.047 0.492 -11.836 1 94.12 170 ILE A CA 1
ATOM 1349 C C . ILE A 1 170 ? -15.289 -0.505 -10.953 1 94.12 170 ILE A C 1
ATOM 1351 O O . ILE A 1 170 ? -14.688 -1.454 -11.453 1 94.12 170 ILE A O 1
ATOM 1355 N N . CYS A 1 171 ? -15.344 -0.324 -9.664 1 92.12 171 CYS A N 1
ATOM 1356 C CA . CYS A 1 171 ? -14.672 -1.231 -8.742 1 92.12 171 CYS A CA 1
ATOM 1357 C C . CYS A 1 171 ? -15.305 -2.615 -8.781 1 92.12 171 CYS A C 1
ATOM 1359 O O . CYS A 1 171 ? -14.602 -3.627 -8.781 1 92.12 171 CYS A O 1
ATOM 1361 N N . ALA A 1 172 ? -16.656 -2.629 -8.812 1 92 172 ALA A N 1
ATOM 1362 C CA . ALA A 1 172 ? -17.375 -3.898 -8.883 1 92 172 ALA A CA 1
ATOM 1363 C C . ALA A 1 172 ? -17.078 -4.629 -10.188 1 92 172 ALA A C 1
ATOM 1365 O O . ALA A 1 172 ? -16.906 -5.848 -10.203 1 92 172 ALA A O 1
ATOM 1366 N N . GLY A 1 173 ? -17.094 -3.854 -11.242 1 93.5 173 GLY A N 1
ATOM 1367 C CA . GLY A 1 173 ? -16.766 -4.445 -12.539 1 93.5 173 GLY A CA 1
ATOM 1368 C C . GLY A 1 173 ? -15.359 -5 -12.609 1 93.5 173 GLY A C 1
ATOM 1369 O O . GLY A 1 173 ? -15.133 -6.055 -13.203 1 93.5 173 GLY A O 1
ATOM 1370 N N . ASN A 1 174 ? -14.422 -4.258 -12.031 1 95 174 ASN A N 1
ATOM 1371 C CA . ASN A 1 174 ? -13.047 -4.73 -11.977 1 95 174 ASN A CA 1
ATOM 1372 C C . ASN A 1 174 ? -12.938 -6.051 -11.219 1 95 174 ASN A C 1
ATOM 1374 O O . ASN A 1 174 ? -12.32 -7 -11.703 1 95 174 ASN A O 1
ATOM 1378 N N . GLU A 1 175 ? -13.57 -6.133 -10.094 1 93.75 175 GLU A N 1
ATOM 1379 C CA . GLU A 1 175 ? -13.547 -7.348 -9.281 1 93.75 175 GLU A CA 1
ATOM 1380 C C . GLU A 1 175 ? -14.258 -8.5 -9.984 1 93.75 175 GLU A C 1
ATOM 1382 O O . GLU A 1 175 ? -13.812 -9.641 -9.922 1 93.75 175 GLU A O 1
ATOM 1387 N N . LEU A 1 176 ? -15.344 -8.156 -10.586 1 93.12 176 LEU A N 1
ATOM 1388 C CA . LEU A 1 176 ? -16.109 -9.172 -11.297 1 93.12 176 LEU A CA 1
ATOM 1389 C C . LEU A 1 176 ? -15.273 -9.82 -12.398 1 93.12 176 LEU A C 1
ATOM 1391 O O . LEU A 1 176 ? -15.391 -11.023 -12.648 1 93.12 176 LEU A O 1
ATOM 1395 N N . PHE A 1 177 ? -14.5 -9.055 -13.031 1 95.25 177 PHE A N 1
ATOM 1396 C CA . PHE A 1 177 ? -13.641 -9.594 -14.078 1 95.25 177 PHE A CA 1
ATOM 1397 C C . PHE A 1 177 ? -12.68 -10.633 -13.516 1 95.25 177 PHE A C 1
ATOM 1399 O O . PHE A 1 177 ? -12.555 -11.727 -14.062 1 95.25 177 PHE A O 1
ATOM 1406 N N . PHE A 1 178 ? -12.016 -10.344 -12.453 1 94.31 178 PHE A N 1
ATOM 1407 C CA . PHE A 1 178 ? -11.039 -11.25 -11.859 1 94.31 178 PHE A CA 1
ATOM 1408 C C . PHE A 1 178 ? -11.727 -12.5 -11.32 1 94.31 178 PHE A C 1
ATOM 1410 O O . PHE A 1 178 ? -11.203 -13.609 -11.43 1 94.31 178 PHE A O 1
ATOM 1417 N N . VAL A 1 179 ? -12.906 -12.305 -10.727 1 92.19 179 VAL A N 1
ATOM 1418 C CA . VAL A 1 179 ? -13.656 -13.453 -10.219 1 92.19 179 VAL A CA 1
ATOM 1419 C C . VAL A 1 179 ? -14.07 -14.352 -11.383 1 92.19 179 VAL A C 1
ATOM 1421 O O . VAL A 1 179 ? -14.047 -15.578 -11.266 1 92.19 179 VAL A O 1
ATOM 1424 N N . SER A 1 180 ? -14.484 -13.734 -12.461 1 92.31 180 SER A N 1
ATOM 1425 C CA . SER A 1 180 ? -14.859 -14.508 -13.641 1 92.31 180 SER A CA 1
ATOM 1426 C C . SER A 1 180 ? -13.688 -15.336 -14.156 1 92.31 180 SER A C 1
ATOM 1428 O O . SER A 1 180 ? -13.867 -16.484 -14.57 1 92.31 180 SER A O 1
ATOM 1430 N N . LEU A 1 181 ? -12.523 -14.758 -14.164 1 91.44 181 LEU A N 1
ATOM 1431 C CA . LEU A 1 181 ? -11.336 -15.5 -14.578 1 91.44 181 LEU A CA 1
ATOM 1432 C C . LEU A 1 181 ? -11.094 -16.688 -13.656 1 91.44 181 LEU A C 1
ATOM 1434 O O . LEU A 1 181 ? -10.664 -17.75 -14.109 1 91.44 181 LEU A O 1
ATOM 1438 N N . TYR A 1 182 ? -11.328 -16.484 -12.391 1 90.88 182 TYR A N 1
ATOM 1439 C CA . TYR A 1 182 ? -11.195 -17.562 -11.422 1 90.88 182 TYR A CA 1
ATOM 1440 C C . TYR A 1 182 ? -12.188 -18.688 -11.719 1 90.88 182 TYR A C 1
ATOM 1442 O O . TYR A 1 182 ? -11.82 -19.859 -11.711 1 90.88 182 TYR A 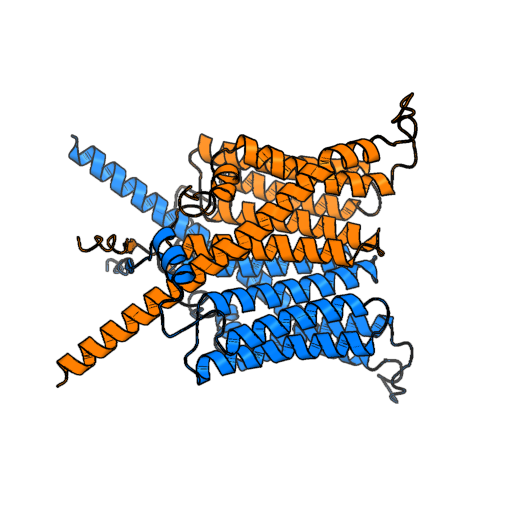O 1
ATOM 1450 N N . LEU A 1 183 ? -13.414 -18.328 -12.031 1 87.75 183 LEU A N 1
ATOM 1451 C CA . LEU A 1 183 ? -14.469 -19.312 -12.266 1 87.75 183 LEU A CA 1
ATOM 1452 C C . LEU A 1 183 ? -14.258 -20.031 -13.586 1 87.75 183 LEU A C 1
ATOM 1454 O O . LEU A 1 183 ? -14.703 -21.172 -13.758 1 87.75 183 LEU A O 1
ATOM 1458 N N . MET A 1 184 ? -13.656 -19.344 -14.523 1 85.94 184 MET A N 1
ATOM 1459 C CA . MET A 1 184 ? -13.391 -19.953 -15.82 1 85.94 184 MET A CA 1
ATOM 1460 C C . MET A 1 184 ? -12.484 -21.172 -15.672 1 85.94 184 MET A C 1
ATOM 1462 O O . MET A 1 184 ? -12.547 -22.094 -16.484 1 85.94 184 MET A O 1
ATOM 1466 N N . LYS A 1 185 ? -11.656 -21.109 -14.719 1 83.12 185 LYS A N 1
ATOM 1467 C CA . LYS A 1 185 ? -10.781 -22.25 -14.484 1 83.12 185 LYS A CA 1
ATOM 1468 C C . LYS A 1 185 ? -11.586 -23.469 -14.031 1 83.12 185 LYS A C 1
ATOM 1470 O O . LYS A 1 185 ? -11.25 -24.609 -14.375 1 83.12 185 LYS A O 1
ATOM 1475 N N . TRP A 1 186 ? -12.719 -23.219 -13.32 1 77.75 186 TRP A N 1
ATOM 1476 C CA . TRP A 1 186 ? -13.492 -24.312 -12.734 1 77.75 186 TRP A CA 1
ATOM 1477 C C . TRP A 1 186 ? -14.672 -24.688 -13.617 1 77.75 186 TRP A C 1
ATOM 1479 O O . TRP A 1 186 ? -15.219 -25.781 -13.5 1 77.75 186 TRP A O 1
ATOM 1489 N N . SER A 1 187 ? -15.094 -23.719 -14.461 1 71.81 187 SER A N 1
ATOM 1490 C CA . SER A 1 187 ? -16.344 -23.969 -15.18 1 71.81 187 SER A CA 1
ATOM 1491 C C . SER A 1 187 ? -16.078 -24.578 -16.547 1 71.81 187 SER A C 1
ATOM 1493 O O . SER A 1 187 ? -15.305 -24.016 -17.344 1 71.81 187 SER A O 1
ATOM 1495 N N . THR A 1 188 ? -16.203 -25.734 -16.688 1 65 188 THR A N 1
ATOM 1496 C CA . THR A 1 188 ? -16.094 -26.391 -17.984 1 65 188 THR A CA 1
ATOM 1497 C C . THR A 1 188 ? -17.438 -26.422 -18.688 1 65 188 THR A C 1
ATOM 1499 O O . THR A 1 188 ? -17.516 -26.719 -19.891 1 65 188 THR A O 1
ATOM 1502 N N . THR A 1 189 ? -18.516 -26.062 -17.953 1 59.94 189 THR A N 1
ATOM 1503 C CA . THR A 1 189 ? -19.812 -26.359 -18.578 1 59.94 189 THR A CA 1
ATOM 1504 C C . THR A 1 189 ? -20.359 -25.109 -19.281 1 59.94 189 THR A C 1
ATOM 1506 O O . THR A 1 189 ? -20.578 -24.078 -18.641 1 59.94 189 THR A O 1
ATOM 1509 N N . PRO A 1 190 ? -20.375 -25.203 -20.625 1 60.34 190 PRO A N 1
ATOM 1510 C CA . PRO A 1 190 ? -20.922 -24.078 -21.391 1 60.34 190 PRO A CA 1
ATOM 1511 C C . PRO A 1 190 ? -22.375 -23.781 -21.047 1 60.34 190 PRO A C 1
ATOM 1513 O O . PRO A 1 190 ? -23.109 -24.688 -20.641 1 60.34 190 PRO A O 1
ATOM 1516 N N . ILE A 1 191 ? -22.703 -22.578 -20.609 1 54.94 191 ILE A N 1
ATOM 1517 C CA . ILE A 1 191 ? -24.047 -22.172 -20.234 1 54.94 191 ILE A CA 1
ATOM 1518 C C . ILE A 1 191 ? -25.031 -22.594 -21.328 1 54.94 191 ILE A C 1
ATOM 1520 O O . ILE A 1 191 ? -26.234 -22.688 -21.078 1 54.94 191 ILE A O 1
ATOM 1524 N N . GLY A 1 192 ? -24.594 -23.438 -22.25 1 51.78 192 GLY A N 1
ATOM 1525 C CA . GLY A 1 192 ? -25.531 -23.891 -23.266 1 51.78 192 GLY A CA 1
ATOM 1526 C C . GLY A 1 192 ? -26.266 -22.75 -23.953 1 51.78 192 GLY A C 1
ATOM 1527 O O . GLY A 1 192 ? -27.422 -22.906 -24.375 1 51.78 192 GLY A O 1
ATOM 1528 N N . LEU A 1 193 ? -25.828 -21.562 -23.766 1 49.88 193 LEU A N 1
ATOM 1529 C CA . LEU A 1 193 ? -26.562 -20.5 -24.438 1 49.88 193 LEU A CA 1
ATOM 1530 C C . LEU A 1 193 ? -26.469 -20.641 -25.953 1 49.88 193 LEU A C 1
ATOM 1532 O O . LEU A 1 193 ? -25.438 -21.062 -26.484 1 49.88 193 LEU A O 1
ATOM 1536 N N . THR A 1 194 ? -27.641 -20.672 -26.562 1 50.12 194 THR A N 1
ATOM 1537 C CA . THR A 1 194 ? -27.891 -20.719 -28 1 50.12 194 THR A CA 1
ATOM 1538 C C . THR A 1 194 ? -27.422 -19.438 -28.672 1 50.12 194 THR A C 1
ATOM 1540 O O . THR A 1 194 ? -27.484 -18.359 -28.078 1 50.12 194 THR A O 1
ATOM 1543 N N . GLY A 1 195 ? -26.641 -19.562 -29.844 1 51.97 195 GLY A N 1
ATOM 1544 C CA . GLY A 1 195 ? -26.203 -18.531 -30.781 1 51.97 195 GLY A CA 1
ATOM 1545 C C . GLY A 1 195 ? -24.734 -18.172 -30.625 1 51.97 195 GLY A C 1
ATOM 1546 O O . GLY A 1 195 ? -23.906 -19.031 -30.359 1 51.97 195 GLY A O 1
ATOM 1547 N N . TRP A 1 196 ? -24.391 -16.797 -30.812 1 50.75 196 TRP A N 1
ATOM 1548 C CA . TRP A 1 196 ? -23.031 -16.281 -30.812 1 50.75 196 TRP A CA 1
ATOM 1549 C C . TRP A 1 196 ? -22.328 -16.578 -29.484 1 50.75 196 TRP A C 1
ATOM 1551 O O . TRP A 1 196 ? -21.109 -16.703 -29.438 1 50.75 196 TRP A O 1
ATOM 1561 N N . PHE A 1 197 ? -23.141 -16.75 -28.391 1 56.44 197 PHE A N 1
ATOM 1562 C CA . PHE A 1 197 ? -22.609 -16.984 -27.062 1 56.44 197 PHE A CA 1
ATOM 1563 C C . PHE A 1 197 ? -22.672 -18.453 -26.688 1 56.44 197 PHE A C 1
ATOM 1565 O O . PHE A 1 197 ? -22.453 -18.812 -25.531 1 56.44 197 PHE A O 1
ATOM 1572 N N . ALA A 1 198 ? -23.234 -19.297 -27.625 1 59.44 198 ALA A N 1
ATOM 1573 C CA . ALA A 1 198 ? -23.5 -20.703 -27.391 1 59.44 198 ALA A CA 1
ATOM 1574 C C . ALA A 1 198 ? -22.281 -21.406 -26.781 1 59.44 198 ALA A C 1
ATOM 1576 O O . ALA A 1 198 ? -22.422 -22.281 -25.938 1 59.44 198 ALA A O 1
ATOM 1577 N N . GLY A 1 199 ? -21.125 -20.906 -27.156 1 62.47 199 GLY A N 1
ATOM 1578 C CA . GLY A 1 199 ? -19.938 -21.641 -26.75 1 62.47 199 GLY A CA 1
ATOM 1579 C C . GLY A 1 199 ? -19.281 -21.047 -25.516 1 62.47 199 GLY A C 1
ATOM 1580 O O . GLY A 1 199 ? -18.359 -21.641 -24.938 1 62.47 199 GLY A O 1
ATOM 1581 N N . PHE A 1 200 ? -20.031 -20.047 -24.984 1 68.06 200 PHE A N 1
ATOM 1582 C CA . PHE A 1 200 ? -19.344 -19.406 -23.859 1 68.06 200 PHE A CA 1
ATOM 1583 C C . PHE A 1 200 ? -19.938 -19.875 -22.531 1 68.06 200 PHE A C 1
ATOM 1585 O O . PHE A 1 200 ? -21.141 -20.094 -22.422 1 68.06 200 PHE A O 1
ATOM 1592 N N . THR A 1 201 ? -19.188 -20.203 -21.609 1 78.12 201 THR A N 1
ATOM 1593 C CA . THR A 1 201 ? -19.625 -20.438 -20.234 1 78.12 201 THR A CA 1
ATOM 1594 C C . THR A 1 201 ? -20.047 -19.141 -19.562 1 78.12 201 THR A C 1
ATOM 1596 O O . THR A 1 201 ? -19.781 -18.062 -20.062 1 78.12 201 THR A O 1
ATOM 1599 N N . TYR A 1 202 ? -20.953 -19.188 -18.625 1 80.25 202 TYR A N 1
ATOM 1600 C CA . TYR A 1 202 ? -21.391 -18 -17.891 1 80.25 202 TYR A CA 1
ATOM 1601 C C . TYR A 1 202 ? -20.203 -17.188 -17.422 1 80.25 202 TYR A C 1
ATOM 1603 O O . TYR A 1 202 ? -20.234 -15.945 -17.453 1 80.25 202 TYR A O 1
ATOM 1611 N N . ALA A 1 203 ? -19.203 -17.891 -17.031 1 84.38 203 ALA A N 1
ATOM 1612 C CA . ALA A 1 203 ? -18 -17.203 -16.562 1 84.38 203 ALA A CA 1
ATOM 1613 C C . ALA A 1 203 ? -17.328 -16.422 -17.703 1 84.38 203 ALA A C 1
ATOM 1615 O O . ALA A 1 203 ? -16.859 -15.305 -17.5 1 84.38 203 ALA A O 1
ATOM 1616 N N . GLN A 1 204 ? -17.328 -16.953 -18.859 1 86.25 204 GLN A N 1
ATOM 1617 C CA . GLN A 1 204 ? -16.703 -16.297 -20 1 86.25 204 GLN A CA 1
ATOM 1618 C C . GLN A 1 204 ? -17.5 -15.055 -20.422 1 86.25 204 GLN A C 1
ATOM 1620 O O . GLN A 1 204 ? -16.906 -14.039 -20.797 1 86.25 204 GLN A O 1
ATOM 1625 N N . LEU A 1 205 ? -18.766 -15.219 -20.375 1 84.69 205 LEU A N 1
ATOM 1626 C CA . LEU A 1 205 ? -19.609 -14.078 -20.719 1 84.69 205 LEU A CA 1
ATOM 1627 C C . LEU A 1 205 ? -19.422 -12.945 -19.703 1 84.69 205 LEU A C 1
ATOM 1629 O O . LEU A 1 205 ? -19.344 -11.781 -20.094 1 84.69 205 LEU A O 1
ATOM 1633 N N . MET A 1 206 ? -19.391 -13.328 -18.484 1 89.12 206 MET A N 1
ATOM 1634 C CA . MET A 1 206 ? -19.172 -12.336 -17.438 1 89.12 206 MET A CA 1
ATOM 1635 C C . MET A 1 206 ? -17.812 -11.656 -17.609 1 89.12 206 MET A C 1
ATOM 1637 O O . MET A 1 206 ? -17.688 -10.445 -17.406 1 89.12 206 MET A O 1
ATOM 1641 N N . ALA A 1 207 ? -16.844 -12.406 -17.984 1 91.31 207 ALA A N 1
ATOM 1642 C CA . ALA A 1 207 ? -15.508 -11.867 -18.203 1 91.31 207 ALA A CA 1
ATOM 1643 C C . ALA A 1 207 ? -15.492 -10.891 -19.375 1 91.31 207 ALA A C 1
ATOM 1645 O O . ALA A 1 207 ? -14.867 -9.828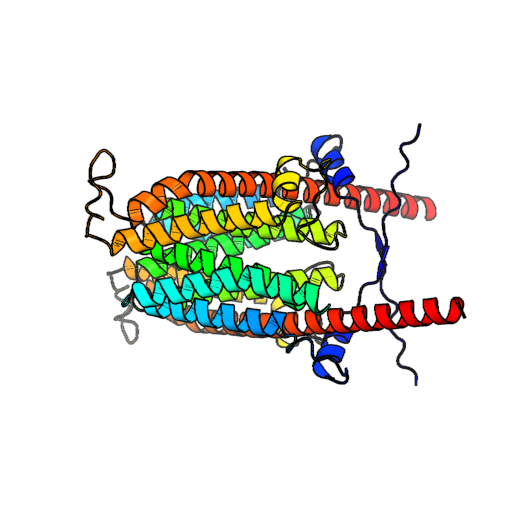 -19.297 1 91.31 207 ALA A O 1
ATOM 1646 N N . LEU A 1 208 ? -16.188 -11.25 -20.406 1 90.44 208 LEU A N 1
ATOM 1647 C CA . LEU A 1 208 ? -16.234 -10.406 -21.594 1 90.44 208 LEU A CA 1
ATOM 1648 C C . LEU A 1 208 ? -16.922 -9.078 -21.297 1 90.44 208 LEU A C 1
ATOM 1650 O O . LEU A 1 208 ? -16.484 -8.023 -21.766 1 90.44 208 LEU A O 1
ATOM 1654 N N . CYS A 1 209 ? -17.938 -9.109 -20.5 1 90.88 209 CYS A N 1
ATOM 1655 C CA . CYS A 1 209 ? -18.688 -7.91 -20.156 1 90.88 209 CYS A CA 1
ATOM 1656 C C . CYS A 1 209 ? -17.906 -7.035 -19.188 1 90.88 209 CYS A C 1
ATOM 1658 O O . CYS A 1 209 ? -17.969 -5.809 -19.266 1 90.88 209 CYS A O 1
ATOM 1660 N N . SER A 1 210 ? -17.125 -7.645 -18.359 1 94.81 210 SER A N 1
ATOM 1661 C CA . SER A 1 210 ? -16.438 -6.898 -17.312 1 94.81 210 SER A CA 1
ATOM 1662 C C . SER A 1 210 ? -15.031 -6.496 -17.75 1 94.81 210 SER A C 1
ATOM 1664 O O . SER A 1 210 ? -14.383 -5.672 -17.109 1 94.81 210 SER A O 1
ATOM 1666 N N . MET A 1 211 ? -14.578 -6.969 -18.875 1 94.81 211 MET A N 1
ATOM 1667 C CA . MET A 1 211 ? -13.219 -6.715 -19.344 1 94.81 211 MET A CA 1
ATOM 1668 C C . MET A 1 211 ? -13.008 -5.23 -19.625 1 94.81 211 MET A C 1
ATOM 1670 O O . MET A 1 211 ? -12.023 -4.645 -19.172 1 94.81 211 MET A O 1
ATOM 1674 N N . PRO A 1 212 ? -13.945 -4.621 -20.328 1 95.56 212 PRO A N 1
ATOM 1675 C CA . PRO A 1 212 ? -13.734 -3.195 -20.578 1 95.56 212 PRO A CA 1
ATOM 1676 C C . PRO A 1 212 ? -13.688 -2.369 -19.297 1 95.56 212 PRO A C 1
ATOM 1678 O O . PRO A 1 212 ? -12.961 -1.374 -19.234 1 95.56 212 PRO A O 1
ATOM 1681 N N . ILE A 1 213 ? -14.422 -2.736 -18.344 1 95.88 213 ILE A N 1
ATOM 1682 C CA . ILE A 1 213 ? -14.438 -2.02 -17.078 1 95.88 213 ILE A CA 1
ATOM 1683 C C . ILE A 1 213 ? -13.102 -2.195 -16.375 1 95.88 213 ILE A C 1
ATOM 1685 O O . ILE A 1 213 ? -12.555 -1.238 -15.812 1 95.88 213 ILE A O 1
ATOM 1689 N N . CYS A 1 214 ? -12.602 -3.344 -16.453 1 95.81 214 CYS A N 1
ATOM 1690 C CA . CYS A 1 214 ? -11.297 -3.617 -15.859 1 95.81 214 CYS A CA 1
ATOM 1691 C C . CYS A 1 214 ? -10.203 -2.799 -16.531 1 95.81 214 CYS A C 1
ATOM 1693 O O . CYS A 1 214 ? -9.344 -2.234 -15.859 1 95.81 214 CYS A O 1
ATOM 1695 N N . VAL A 1 215 ? -10.273 -2.727 -17.828 1 96.06 215 VAL A N 1
ATOM 1696 C CA . VAL A 1 215 ? -9.297 -1.945 -18.578 1 96.06 215 VAL A CA 1
ATOM 1697 C C . VAL A 1 215 ? -9.406 -0.471 -18.203 1 96.06 215 VAL A C 1
ATOM 1699 O O . VAL A 1 215 ? -8.391 0.198 -17.984 1 96.06 215 VAL A O 1
ATOM 1702 N N . THR A 1 216 ? -10.602 -0.01 -18.109 1 96 216 THR A N 1
ATOM 1703 C CA . THR A 1 216 ? -10.828 1.377 -17.719 1 96 216 THR A CA 1
ATOM 1704 C C . THR A 1 216 ? -10.266 1.648 -16.328 1 96 216 THR A C 1
ATOM 1706 O O . THR A 1 216 ? -9.602 2.664 -16.109 1 96 216 THR A O 1
ATOM 1709 N N . LYS A 1 217 ? -10.484 0.781 -15.391 1 96.5 217 LYS A N 1
ATOM 1710 C CA . LYS A 1 217 ? -9.977 0.939 -14.031 1 96.5 217 LYS A CA 1
ATOM 1711 C C . LYS A 1 217 ? -8.453 1.015 -14.016 1 96.5 217 LYS A C 1
ATOM 1713 O O . LYS A 1 217 ? -7.875 1.799 -13.258 1 96.5 217 LYS A O 1
ATOM 1718 N N . ASN A 1 218 ? -7.812 0.226 -14.789 1 96.5 218 ASN A N 1
ATOM 1719 C CA . ASN A 1 218 ? -6.352 0.211 -14.805 1 96.5 218 ASN A CA 1
ATOM 1720 C C . ASN A 1 218 ? -5.789 1.453 -15.492 1 96.5 218 ASN A C 1
ATOM 1722 O O . ASN A 1 218 ? -4.719 1.939 -15.125 1 96.5 218 ASN A O 1
ATOM 1726 N N . ILE A 1 219 ? -6.52 1.992 -16.438 1 95.94 219 ILE A N 1
ATOM 1727 C CA . ILE A 1 219 ? -6.137 3.27 -17.031 1 95.94 219 ILE A CA 1
ATOM 1728 C C . ILE A 1 219 ? -6.25 4.379 -15.992 1 95.94 219 ILE A C 1
ATOM 1730 O O . ILE A 1 219 ? -5.363 5.23 -15.883 1 95.94 219 ILE A O 1
ATOM 1734 N N . ILE A 1 220 ? -7.301 4.328 -15.266 1 95.31 220 ILE A N 1
ATOM 1735 C CA . ILE A 1 220 ? -7.5 5.305 -14.203 1 95.31 220 ILE A CA 1
ATOM 1736 C C . ILE A 1 220 ? -6.371 5.191 -13.18 1 95.31 220 ILE A C 1
ATOM 1738 O O . ILE A 1 220 ? -5.863 6.203 -12.695 1 95.31 220 ILE A O 1
ATOM 1742 N N . ASN A 1 221 ? -5.977 3.998 -12.875 1 96.69 221 ASN A N 1
ATOM 1743 C CA . ASN A 1 221 ? -4.871 3.787 -11.945 1 96.69 221 ASN A CA 1
ATOM 1744 C C . ASN A 1 221 ? -3.574 4.398 -12.469 1 96.69 221 ASN A C 1
ATOM 1746 O O . ASN A 1 221 ? -2.795 4.961 -11.695 1 96.69 221 ASN A O 1
ATOM 1750 N N . LEU A 1 222 ? -3.381 4.301 -13.75 1 96.19 222 LEU A N 1
ATOM 1751 C CA . LEU A 1 222 ? -2.186 4.879 -14.352 1 96.19 222 LEU A CA 1
ATOM 1752 C C . LEU A 1 222 ? -2.219 6.402 -14.266 1 96.19 222 LEU A C 1
ATOM 1754 O O . LEU A 1 222 ? -1.215 7.031 -13.93 1 96.19 222 LEU A O 1
ATOM 1758 N N . VAL A 1 223 ? -3.328 6.965 -14.57 1 95.25 223 VAL A N 1
ATOM 1759 C CA . VAL A 1 223 ? -3.49 8.414 -14.5 1 95.25 223 VAL A CA 1
ATOM 1760 C C . VAL A 1 223 ? -3.32 8.883 -13.055 1 95.25 223 VAL A C 1
ATOM 1762 O O . VAL A 1 223 ? -2.66 9.891 -12.805 1 95.25 223 VAL A O 1
ATOM 1765 N N . GLN A 1 224 ? -3.934 8.164 -12.188 1 95.25 224 GLN A N 1
ATOM 1766 C CA . GLN A 1 224 ? -3.836 8.477 -10.773 1 95.25 224 GLN A CA 1
ATOM 1767 C C . GLN A 1 224 ? -2.385 8.453 -10.297 1 95.25 224 GLN A C 1
ATOM 1769 O O . GLN A 1 224 ? -1.961 9.32 -9.531 1 95.25 224 GLN A O 1
ATOM 1774 N N . LEU A 1 225 ? -1.672 7.465 -10.75 1 95.31 225 LEU A N 1
ATOM 1775 C CA . LEU A 1 225 ? -0.259 7.348 -10.398 1 95.31 225 LEU A CA 1
ATOM 1776 C C . LEU A 1 225 ? 0.531 8.539 -10.938 1 95.31 225 LEU A C 1
ATOM 1778 O O . LEU A 1 225 ? 1.345 9.117 -10.211 1 95.31 225 LEU A O 1
ATOM 1782 N N . TRP A 1 226 ? 0.234 8.906 -12.094 1 94.25 226 TRP A N 1
ATOM 1783 C CA . TRP A 1 226 ? 0.929 10.008 -12.742 1 94.25 226 TRP A CA 1
ATOM 1784 C C . TRP A 1 226 ? 0.606 11.336 -12.062 1 94.25 226 TRP A C 1
ATOM 1786 O O . TRP A 1 226 ? 1.508 12.117 -11.758 1 94.25 226 TRP A O 1
ATOM 1796 N N . LYS A 1 227 ? -0.598 11.602 -11.82 1 92.12 227 LYS A N 1
ATOM 1797 C CA . LYS A 1 227 ? -1.017 12.859 -11.203 1 92.12 227 LYS A CA 1
ATOM 1798 C C . LYS A 1 227 ? -0.503 12.961 -9.773 1 92.12 227 LYS A C 1
ATOM 1800 O O . LYS A 1 227 ? -0.071 14.031 -9.336 1 92.12 227 LYS A O 1
ATOM 1805 N N . ALA A 1 228 ? -0.606 11.844 -9.062 1 93.44 228 ALA A N 1
ATOM 1806 C CA . ALA A 1 228 ? -0.087 11.828 -7.695 1 93.44 228 ALA A CA 1
ATOM 1807 C C . ALA A 1 228 ? 1.411 12.125 -7.676 1 93.44 228 ALA A C 1
ATOM 1809 O O . ALA A 1 228 ? 1.9 12.828 -6.789 1 93.44 228 ALA A O 1
ATOM 1810 N N . SER A 1 229 ? 2.143 11.602 -8.648 1 93.12 229 SER A N 1
ATOM 1811 C CA . SER A 1 229 ? 3.576 11.859 -8.758 1 93.12 229 SER A CA 1
ATOM 1812 C C . SER A 1 229 ? 3.855 13.344 -8.984 1 93.12 229 SER A C 1
ATOM 1814 O O . SER A 1 229 ? 4.75 13.914 -8.367 1 93.12 229 SER A O 1
ATOM 1816 N N . LYS A 1 230 ? 3.074 13.945 -9.805 1 91.12 230 LYS A N 1
ATOM 1817 C CA . LYS A 1 230 ? 3.238 15.367 -10.086 1 91.12 230 LYS A CA 1
ATOM 1818 C C . LYS A 1 230 ? 2.939 16.203 -8.844 1 91.12 230 LYS A C 1
ATOM 1820 O O . LYS A 1 230 ? 3.623 17.203 -8.578 1 91.12 230 LYS A O 1
ATOM 1825 N N . ILE A 1 231 ? 1.953 15.805 -8.109 1 90 231 ILE A N 1
ATOM 1826 C CA . ILE A 1 231 ? 1.604 16.531 -6.891 1 90 231 ILE A CA 1
ATOM 1827 C C . ILE A 1 231 ? 2.756 16.438 -5.891 1 90 231 ILE A C 1
ATOM 1829 O O . ILE A 1 231 ? 3.145 17.438 -5.293 1 90 231 ILE A O 1
ATOM 1833 N N . LEU A 1 232 ? 3.293 15.273 -5.758 1 91.62 232 LEU A N 1
ATOM 1834 C CA . LEU A 1 232 ? 4.379 15.078 -4.805 1 91.62 232 LEU A CA 1
ATOM 1835 C C . LEU A 1 232 ? 5.605 15.898 -5.195 1 91.62 232 LEU A C 1
ATOM 1837 O O . LEU A 1 232 ? 6.23 16.531 -4.344 1 91.62 232 LEU A O 1
ATOM 1841 N N . VAL A 1 233 ? 5.902 15.883 -6.465 1 90.25 233 VAL A N 1
ATOM 1842 C CA . VAL A 1 233 ? 7.043 16.656 -6.953 1 90.25 233 VAL A CA 1
ATOM 1843 C C . VAL A 1 233 ? 6.789 18.141 -6.75 1 90.25 233 VAL A C 1
ATOM 1845 O O . VAL A 1 233 ? 7.695 18.891 -6.379 1 90.25 233 VAL A O 1
ATOM 1848 N N . GLY A 1 234 ? 5.57 18.594 -7 1 87.75 234 GLY A N 1
ATOM 1849 C CA . GLY A 1 234 ? 5.211 19.969 -6.754 1 87.75 234 GLY A CA 1
ATOM 1850 C C . GLY A 1 234 ? 5.375 20.391 -5.305 1 87.75 234 GLY A C 1
ATOM 1851 O O . GLY A 1 234 ? 5.863 21.484 -5.016 1 87.75 234 GLY A O 1
ATOM 1852 N N . VAL A 1 235 ? 4.953 19.516 -4.43 1 88.12 235 VAL A N 1
ATOM 1853 C CA . VAL A 1 235 ? 5.109 19.766 -3.002 1 88.12 235 VAL A CA 1
ATOM 1854 C C . VAL A 1 235 ? 6.59 19.859 -2.648 1 88.12 235 VAL A C 1
ATOM 1856 O O . VAL A 1 235 ? 7 20.719 -1.868 1 88.12 235 VAL A O 1
ATOM 1859 N N . ASP A 1 236 ? 7.391 18.969 -3.189 1 89.81 236 ASP A N 1
ATOM 1860 C CA . ASP A 1 236 ? 8.828 18.984 -2.957 1 89.81 236 ASP A CA 1
ATOM 1861 C C . ASP A 1 236 ? 9.453 20.297 -3.398 1 89.81 236 ASP A C 1
ATOM 1863 O O . ASP A 1 236 ? 10.266 20.875 -2.678 1 89.81 236 ASP A O 1
ATOM 1867 N N . LEU A 1 237 ? 9.055 20.781 -4.562 1 85.81 237 LEU A N 1
ATOM 1868 C CA . LEU A 1 237 ? 9.578 22.031 -5.094 1 85.81 237 LEU A CA 1
ATOM 1869 C C . LEU A 1 237 ? 9.18 23.219 -4.211 1 85.81 237 LEU A C 1
ATOM 1871 O O . LEU A 1 237 ? 9.992 24.109 -3.945 1 85.81 237 LEU A O 1
ATOM 1875 N N . ALA A 1 238 ? 7.953 23.172 -3.787 1 82.25 238 ALA A N 1
ATOM 1876 C CA . ALA A 1 238 ? 7.461 24.234 -2.914 1 82.25 238 ALA A CA 1
ATOM 1877 C C . ALA A 1 238 ? 8.219 24.25 -1.59 1 82.25 238 ALA A C 1
ATOM 1879 O O . ALA A 1 238 ? 8.594 25.312 -1.094 1 82.25 238 ALA A O 1
ATOM 1880 N N . GLU A 1 239 ? 8.398 23.125 -0.996 1 84.44 239 GLU A N 1
ATOM 1881 C CA . GLU A 1 239 ? 9.102 23.031 0.282 1 84.44 239 GLU A CA 1
ATOM 1882 C C . GLU A 1 239 ? 10.562 23.438 0.146 1 84.44 239 GLU A C 1
ATOM 1884 O O . GLU A 1 239 ? 11.125 24.062 1.051 1 84.44 239 GLU A O 1
ATOM 1889 N N . ARG A 1 240 ? 11.203 23.031 -0.926 1 84.81 240 ARG A N 1
ATOM 1890 C CA . ARG A 1 240 ? 12.594 23.406 -1.16 1 84.81 240 ARG A CA 1
ATOM 1891 C C . ARG A 1 240 ? 12.727 24.922 -1.348 1 84.81 240 ARG A C 1
ATOM 1893 O O . ARG A 1 240 ? 13.711 25.516 -0.901 1 84.81 240 ARG A O 1
ATOM 1900 N N . GLU A 1 241 ? 11.781 25.516 -2.064 1 82.5 241 GLU A N 1
ATOM 1901 C CA . GLU A 1 241 ? 11.781 26.969 -2.238 1 82.5 241 GLU A CA 1
ATOM 1902 C C . GLU A 1 241 ? 11.617 27.688 -0.899 1 82.5 241 GLU A C 1
ATOM 1904 O O . GLU A 1 241 ? 12.289 28.688 -0.638 1 82.5 241 GLU A O 1
ATOM 1909 N N . MET A 1 242 ? 10.719 27.141 -0.12 1 83.06 242 MET A N 1
ATOM 1910 C CA . MET A 1 242 ? 10.5 27.734 1.201 1 83.06 242 MET A CA 1
ATOM 1911 C C . MET A 1 242 ? 11.758 27.609 2.061 1 83.06 242 MET A C 1
ATOM 1913 O O . MET A 1 242 ? 12.078 28.516 2.828 1 83.06 242 MET A O 1
ATOM 1917 N N . ALA A 1 243 ? 12.414 26.5 1.985 1 82.94 243 ALA A N 1
ATOM 1918 C CA . ALA A 1 243 ? 13.641 26.281 2.746 1 82.94 243 ALA A CA 1
ATOM 1919 C C . ALA A 1 243 ? 14.742 27.25 2.289 1 82.94 243 ALA A C 1
ATOM 1921 O O . ALA A 1 243 ? 15.516 27.75 3.109 1 82.94 243 ALA A O 1
ATOM 1922 N N . ARG A 1 244 ? 14.852 27.5 1 1 83.12 244 ARG A N 1
ATOM 1923 C CA . ARG A 1 244 ? 15.836 28.438 0.455 1 83.12 244 ARG A CA 1
ATOM 1924 C C . ARG A 1 244 ? 15.547 29.859 0.916 1 83.12 244 ARG A C 1
ATOM 1926 O O . ARG A 1 244 ? 16.469 30.609 1.242 1 83.12 244 ARG A O 1
ATOM 1933 N N . GLN A 1 245 ? 14.25 30.156 0.904 1 83.12 245 GLN A N 1
ATOM 1934 C CA . GLN A 1 245 ? 13.852 31.484 1.335 1 83.12 245 GLN A CA 1
ATOM 1935 C C . GLN A 1 245 ? 14.133 31.688 2.82 1 83.12 245 GLN A C 1
ATOM 1937 O O . GLN A 1 245 ? 14.562 32.781 3.232 1 83.12 245 GLN A O 1
ATOM 1942 N N . SER A 1 246 ? 13.805 30.672 3.613 1 84.75 246 SER A N 1
ATOM 1943 C CA . SER A 1 246 ? 14.062 30.75 5.047 1 84.75 246 SER A CA 1
ATOM 1944 C C . SER A 1 246 ? 15.555 30.859 5.336 1 84.75 246 SER A C 1
ATOM 1946 O O . SER A 1 246 ? 15.961 31.594 6.246 1 84.75 246 SER A O 1
ATOM 1948 N N . LYS A 1 247 ? 16.453 30.141 4.625 1 84.19 247 LYS A N 1
ATOM 1949 C CA . LYS A 1 247 ? 17.891 30.219 4.785 1 84.19 247 LYS A CA 1
ATOM 1950 C C . LYS A 1 247 ? 18.422 31.578 4.371 1 84.19 247 LYS A C 1
ATOM 1952 O O . LYS A 1 247 ? 19.297 32.125 5.035 1 84.19 247 LYS A O 1
ATOM 1957 N N . ALA A 1 248 ? 17.938 32.094 3.281 1 84.75 248 ALA A N 1
ATOM 1958 C CA . ALA A 1 248 ? 18.344 33.406 2.814 1 84.75 248 ALA A CA 1
ATOM 1959 C C . ALA A 1 248 ? 17.953 34.469 3.822 1 84.75 248 ALA A C 1
ATOM 1961 O O . ALA A 1 248 ? 18.719 35.406 4.066 1 84.75 248 ALA A O 1
ATOM 1962 N N . ALA A 1 249 ? 16.766 34.312 4.328 1 84.38 249 ALA A N 1
ATOM 1963 C CA . ALA A 1 249 ? 16.297 35.25 5.332 1 84.38 249 ALA A CA 1
ATOM 1964 C C . ALA A 1 249 ? 17.125 35.156 6.609 1 84.38 249 ALA A C 1
ATOM 1966 O O . ALA A 1 249 ? 17.422 36.156 7.242 1 84.38 249 ALA A O 1
ATOM 1967 N N . GLY A 1 250 ? 17.422 33.906 6.941 1 81.75 250 GLY A N 1
ATOM 1968 C CA . GLY A 1 250 ? 18.266 33.719 8.102 1 81.75 250 GLY A CA 1
ATOM 1969 C C . GLY A 1 250 ? 19.656 34.281 7.922 1 81.75 250 GLY A C 1
ATOM 1970 O O . GLY A 1 250 ? 20.219 34.875 8.844 1 81.75 250 GLY A O 1
ATOM 1971 N N . ASP A 1 251 ? 20.328 34.125 6.793 1 82.56 251 ASP A N 1
ATOM 1972 C CA . ASP A 1 251 ? 21.656 34.688 6.48 1 82.56 251 ASP A CA 1
ATOM 1973 C C . ASP A 1 251 ? 21.625 36.188 6.418 1 82.56 251 ASP A C 1
ATOM 1975 O O . ASP A 1 251 ? 22.578 36.844 6.844 1 82.56 251 ASP A O 1
ATOM 1979 N N . ALA A 1 252 ? 20.594 36.781 5.875 1 82.5 252 ALA A N 1
ATOM 1980 C CA . ALA A 1 252 ? 20.438 38.25 5.789 1 82.5 252 ALA A CA 1
ATOM 1981 C C . ALA A 1 252 ? 20.312 38.844 7.18 1 82.5 252 ALA A C 1
ATOM 1983 O O . ALA A 1 252 ? 20.812 39.969 7.43 1 82.5 252 ALA A O 1
ATOM 1984 N N . ALA A 1 253 ? 19.625 38.062 7.973 1 77.25 253 ALA A N 1
ATOM 1985 C CA . ALA A 1 253 ? 19.453 38.562 9.336 1 77.25 253 ALA A CA 1
ATOM 1986 C C . ALA A 1 253 ? 20.766 38.5 10.109 1 77.25 253 ALA A C 1
ATOM 1988 O O . ALA A 1 253 ? 20.969 39.281 11.055 1 77.25 253 ALA A O 1
ATOM 1989 N N . LYS A 1 254 ? 21.656 37.688 9.773 1 82.56 254 LYS A N 1
ATOM 1990 C CA . LYS A 1 254 ? 22.953 37.562 10.445 1 82.56 254 LYS A CA 1
ATOM 1991 C C . LYS A 1 254 ? 23.969 38.562 9.883 1 82.56 254 LYS A C 1
ATOM 1993 O O . LYS A 1 254 ? 25.016 38.812 10.5 1 82.56 254 LYS A O 1
ATOM 1998 N N . SER A 1 255 ? 23.797 39.062 8.773 1 70.12 255 SER A N 1
ATOM 1999 C CA . SER A 1 255 ? 24.703 40.094 8.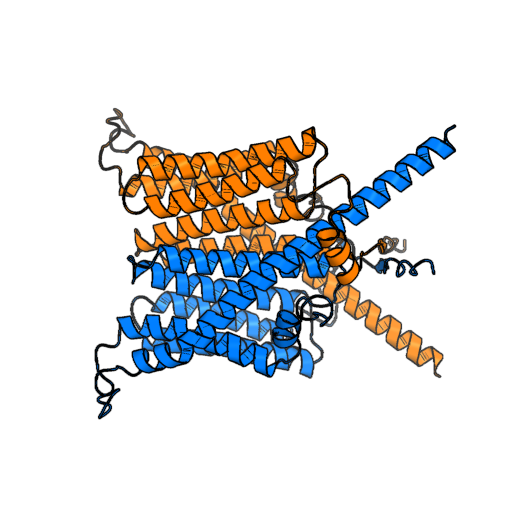258 1 70.12 255 SER A CA 1
ATOM 2000 C C . SER A 1 255 ? 24.312 41.469 8.742 1 70.12 255 SER A C 1
ATOM 2002 O O . SER A 1 255 ? 25.172 42.312 9 1 70.12 255 SER A O 1
ATOM 2004 N N . MET B 1 1 ? -1.269 19.234 38.719 1 28.14 1 MET B N 1
ATOM 2005 C CA . MET B 1 1 ? -0.301 19.406 37.656 1 28.14 1 MET B CA 1
ATOM 2006 C C . MET B 1 1 ? -0.939 19.109 36.281 1 28.14 1 MET B C 1
ATOM 2008 O O . MET B 1 1 ? -1.319 17.969 36.031 1 28.14 1 MET B O 1
ATOM 2012 N N . THR B 1 2 ? -1.697 19.953 35.75 1 32.28 2 THR B N 1
ATOM 2013 C CA . THR B 1 2 ? -2.422 19.922 34.469 1 32.28 2 THR B CA 1
ATOM 2014 C C . THR B 1 2 ? -1.501 19.484 33.344 1 32.28 2 THR B C 1
ATOM 2016 O O . THR B 1 2 ? -0.494 20.141 33.062 1 32.28 2 THR B O 1
ATOM 2019 N N . LYS B 1 3 ? -1.211 18.312 33.156 1 42.16 3 LYS B N 1
ATOM 2020 C CA . LYS B 1 3 ? -0.356 17.828 32.062 1 42.16 3 LYS B CA 1
ATOM 2021 C C . LYS B 1 3 ? -0.494 18.719 30.828 1 42.16 3 LYS B C 1
ATOM 2023 O O . LYS B 1 3 ? -1.601 18.922 30.312 1 42.16 3 LYS B O 1
ATOM 2028 N N . ALA B 1 4 ? 0.352 19.609 30.578 1 40.66 4 ALA B N 1
ATOM 2029 C CA . ALA B 1 4 ? 0.514 20.531 29.453 1 40.66 4 ALA B CA 1
ATOM 2030 C C . ALA B 1 4 ? 0.143 19.844 28.141 1 40.66 4 ALA B C 1
ATOM 2032 O O . ALA B 1 4 ? 0.717 18.812 27.781 1 40.66 4 ALA B O 1
ATOM 2033 N N . ARG B 1 5 ? -1.075 19.859 27.703 1 43.56 5 ARG B N 1
ATOM 2034 C CA . ARG B 1 5 ? -1.548 19.516 26.359 1 43.56 5 ARG B CA 1
ATOM 2035 C C . ARG B 1 5 ? -0.552 19.953 25.297 1 43.56 5 ARG B C 1
ATOM 2037 O O . ARG B 1 5 ? -0.332 21.156 25.109 1 43.56 5 ARG B O 1
ATOM 2044 N N . ARG B 1 6 ? 0.568 19.203 25.141 1 46.47 6 ARG B N 1
ATOM 2045 C CA . ARG B 1 6 ? 1.487 19.594 24.078 1 46.47 6 ARG B CA 1
ATOM 2046 C C . ARG B 1 6 ? 0.736 20.219 22.906 1 46.47 6 ARG B C 1
ATOM 2048 O O . ARG B 1 6 ? -0.253 19.656 22.422 1 46.47 6 ARG B O 1
ATOM 2055 N N . ARG B 1 7 ? 0.907 21.484 22.719 1 47.28 7 ARG B N 1
ATOM 2056 C CA . ARG B 1 7 ? 0.374 22.344 21.672 1 47.28 7 ARG B CA 1
ATOM 2057 C C . ARG B 1 7 ? 0.371 21.609 20.328 1 47.28 7 ARG B C 1
ATOM 2059 O O . ARG B 1 7 ? 1.329 20.906 19.984 1 47.28 7 ARG B O 1
ATOM 2066 N N . ARG B 1 8 ? -0.841 21.359 19.844 1 52.97 8 ARG B N 1
ATOM 2067 C CA . ARG B 1 8 ? -1.088 20.875 18.484 1 52.97 8 ARG B CA 1
ATOM 2068 C C . ARG B 1 8 ? -0.16 21.562 17.484 1 52.97 8 ARG B C 1
ATOM 2070 O O . ARG B 1 8 ? -0.105 22.781 17.406 1 52.97 8 ARG B O 1
ATOM 2077 N N . ALA B 1 9 ? 0.946 20.891 16.969 1 53.22 9 ALA B N 1
ATOM 2078 C CA . ALA B 1 9 ? 1.838 21.406 15.93 1 53.22 9 ALA B CA 1
ATOM 2079 C C . ALA B 1 9 ? 1.068 21.719 14.648 1 53.22 9 ALA B C 1
ATOM 2081 O O . ALA B 1 9 ? 0.089 21.047 14.32 1 53.22 9 ALA B O 1
ATOM 2082 N N . SER B 1 10 ? 1.131 23.031 14.117 1 59.41 10 SER B N 1
ATOM 2083 C CA . SER B 1 10 ? 0.521 23.391 12.844 1 59.41 10 SER B CA 1
ATOM 2084 C C . SER B 1 10 ? 1.52 23.266 11.695 1 59.41 10 SER B C 1
ATOM 2086 O O . SER B 1 10 ? 2.693 23.625 11.852 1 59.41 10 SER B O 1
ATOM 2088 N N . ILE B 1 11 ? 1.27 22.375 10.656 1 57.84 11 ILE B N 1
ATOM 2089 C CA . ILE B 1 11 ? 2.127 22.266 9.477 1 57.84 11 ILE B CA 1
ATOM 2090 C C . ILE B 1 11 ? 1.504 23.016 8.312 1 57.84 11 ILE B C 1
ATOM 2092 O O . ILE B 1 11 ? 0.293 22.953 8.086 1 57.84 11 ILE B O 1
ATOM 2096 N N . GLU B 1 12 ? 2.344 23.938 7.594 1 65.25 12 GLU B N 1
ATOM 2097 C CA . GLU B 1 12 ? 1.925 24.625 6.383 1 65.25 12 GLU B CA 1
ATOM 2098 C C . GLU B 1 12 ? 1.79 23.672 5.207 1 65.25 12 GLU B C 1
ATOM 2100 O O . GLU B 1 12 ? 2.723 22.922 4.895 1 65.25 12 GLU B O 1
ATOM 2105 N N . LEU B 1 13 ? 0.55 23.578 4.676 1 72.19 13 LEU B N 1
ATOM 2106 C CA . LEU B 1 13 ? 0.286 22.625 3.604 1 72.19 13 LEU B CA 1
ATOM 2107 C C . LEU B 1 13 ? 0.218 23.328 2.256 1 72.19 13 LEU B C 1
ATOM 2109 O O . LEU B 1 13 ? -0.216 24.484 2.174 1 72.19 13 LEU B O 1
ATOM 2113 N N . VAL B 1 14 ? 0.77 22.766 1.135 1 72.75 14 VAL B N 1
ATOM 2114 C CA . VAL B 1 14 ? 0.693 23.234 -0.244 1 72.75 14 VAL B CA 1
ATOM 2115 C C . VAL B 1 14 ? -0.556 22.672 -0.915 1 72.75 14 VAL B C 1
ATOM 2117 O O . VAL B 1 14 ? -0.831 21.469 -0.821 1 72.75 14 VAL B O 1
ATOM 2120 N N . ASP B 1 15 ? -1.374 23.516 -1.515 1 75.94 15 ASP B N 1
ATOM 2121 C CA . ASP B 1 15 ? -2.57 23.109 -2.236 1 75.94 15 ASP B CA 1
ATOM 2122 C C . ASP B 1 15 ? -2.219 22.156 -3.385 1 75.94 15 ASP B C 1
ATOM 2124 O O . ASP B 1 15 ? -1.213 22.359 -4.07 1 75.94 15 ASP B O 1
ATOM 2128 N N . ALA B 1 16 ? -3.043 21.203 -3.682 1 72.19 16 ALA B N 1
ATOM 2129 C CA . ALA B 1 16 ? -2.795 20.172 -4.68 1 72.19 16 ALA B CA 1
ATOM 2130 C C . ALA B 1 16 ? -2.67 20.766 -6.078 1 72.19 16 ALA B C 1
ATOM 2132 O O . ALA B 1 16 ? -1.8 20.375 -6.855 1 72.19 16 ALA B O 1
ATOM 2133 N N . LYS B 1 17 ? -3.561 21.641 -6.449 1 76.19 17 LYS B N 1
ATOM 2134 C CA . LYS B 1 17 ? -3.52 22.266 -7.766 1 76.19 17 LYS B CA 1
ATOM 2135 C C . LYS B 1 17 ? -2.23 23.047 -7.961 1 76.19 17 LYS B C 1
ATOM 2137 O O . LYS B 1 17 ? -1.6 22.969 -9.016 1 76.19 17 LYS B O 1
ATOM 2142 N N . GLN B 1 18 ? -1.839 23.812 -6.969 1 76.56 18 GLN B N 1
ATOM 2143 C CA . GLN B 1 18 ? -0.59 24.562 -7.031 1 76.56 18 GLN B CA 1
ATOM 2144 C C . GLN B 1 18 ? 0.607 23.641 -7.188 1 76.56 18 GLN B C 1
ATOM 2146 O O . GLN B 1 18 ? 1.559 23.953 -7.906 1 76.56 18 GLN B O 1
ATOM 2151 N N . ALA B 1 19 ? 0.505 22.578 -6.504 1 77.81 19 ALA B N 1
ATOM 2152 C CA . ALA B 1 19 ? 1.59 21.594 -6.586 1 77.81 19 ALA B CA 1
ATOM 2153 C C . ALA B 1 19 ? 1.713 21.031 -8 1 77.81 19 ALA B C 1
ATOM 2155 O O . ALA B 1 19 ? 2.814 20.953 -8.547 1 77.81 19 ALA B O 1
ATOM 2156 N N . VAL B 1 20 ? 0.606 20.609 -8.547 1 77.88 20 VAL B N 1
ATOM 2157 C CA . VAL B 1 20 ? 0.623 20.047 -9.891 1 77.88 20 VAL B CA 1
ATOM 2158 C C . VAL B 1 20 ? 1.165 21.094 -10.875 1 77.88 20 VAL B C 1
ATOM 2160 O O . VAL B 1 20 ? 1.946 20.766 -11.773 1 77.88 20 VAL B O 1
ATOM 2163 N N . ASP B 1 21 ? 0.72 22.328 -10.773 1 78.88 21 ASP B N 1
ATOM 2164 C CA . ASP B 1 21 ? 1.171 23.406 -11.648 1 78.88 21 ASP B CA 1
ATOM 2165 C C . ASP B 1 21 ? 2.676 23.625 -11.516 1 78.88 21 ASP B C 1
ATOM 2167 O O . ASP B 1 21 ? 3.365 23.844 -12.516 1 78.88 21 ASP B O 1
ATOM 2171 N N . LEU B 1 22 ? 3.16 23.625 -10.336 1 76.19 22 LEU B N 1
ATOM 2172 C CA . LEU B 1 22 ? 4.59 23.781 -10.094 1 76.19 22 LEU B CA 1
ATOM 2173 C C . LEU B 1 22 ? 5.383 22.656 -10.734 1 76.19 22 LEU B C 1
ATOM 2175 O O . LEU B 1 22 ? 6.43 22.891 -11.344 1 76.19 22 LEU B O 1
ATOM 2179 N N . ALA B 1 23 ? 4.887 21.484 -10.641 1 78.69 23 ALA B N 1
ATOM 2180 C CA . ALA B 1 23 ? 5.566 20.328 -11.203 1 78.69 23 ALA B CA 1
ATOM 2181 C C . ALA B 1 23 ? 5.555 20.375 -12.727 1 78.69 23 ALA B C 1
ATOM 2183 O O . ALA B 1 23 ? 6.516 19.938 -13.375 1 78.69 23 ALA B O 1
ATOM 2184 N N . THR B 1 24 ? 4.461 20.781 -13.312 1 75.44 24 THR B N 1
ATOM 2185 C CA . THR B 1 24 ? 4.301 20.828 -14.758 1 75.44 24 THR B CA 1
ATOM 2186 C C . THR B 1 24 ? 5.105 21.969 -15.359 1 75.44 24 THR B C 1
ATOM 2188 O O . THR B 1 24 ? 5.629 21.859 -16.469 1 75.44 24 THR B O 1
ATOM 2191 N N . ALA B 1 25 ? 5.078 23.156 -14.664 1 70.5 25 ALA B N 1
ATOM 2192 C CA . ALA B 1 25 ? 5.773 24.344 -15.164 1 70.5 25 ALA B CA 1
ATOM 2193 C C . ALA B 1 25 ? 7.281 24.109 -15.242 1 70.5 25 ALA B C 1
ATOM 2195 O O . ALA B 1 25 ? 7.969 24.719 -16.062 1 70.5 25 ALA B O 1
ATOM 2196 N N . GLN B 1 26 ? 7.855 23.109 -14.695 1 63.19 26 GLN B N 1
ATOM 2197 C CA . GLN B 1 26 ? 9.273 22.766 -14.703 1 63.19 26 GLN B CA 1
ATOM 2198 C C . GLN B 1 26 ? 10.141 24.031 -14.656 1 63.19 26 GLN B C 1
ATOM 2200 O O . GLN B 1 26 ? 11.117 24.141 -15.398 1 63.19 26 GLN B O 1
ATOM 2205 N N . THR B 1 27 ? 9.68 25.062 -14.242 1 57.75 27 THR B N 1
ATOM 2206 C CA . THR B 1 27 ? 10.414 26.328 -14.273 1 57.75 27 THR B CA 1
ATOM 2207 C C . THR B 1 27 ? 11.57 26.297 -13.281 1 57.75 27 THR B C 1
ATOM 2209 O O . THR B 1 27 ? 12.492 27.109 -13.367 1 57.75 27 THR B O 1
ATOM 2212 N N . TYR B 1 28 ? 11.484 25.281 -12.391 1 60.88 28 TYR B N 1
ATOM 2213 C CA . TYR B 1 28 ? 12.523 25.344 -11.375 1 60.88 28 TYR B CA 1
ATOM 2214 C C . TYR B 1 28 ? 13.812 24.703 -11.867 1 60.88 28 TYR B C 1
ATOM 2216 O O . TYR B 1 28 ? 13.781 23.828 -12.742 1 60.88 28 TYR B O 1
ATOM 2224 N N . SER B 1 29 ? 14.891 25.359 -11.664 1 65.44 29 SER B N 1
ATOM 2225 C CA . SER B 1 29 ? 16.219 24.859 -11.984 1 65.44 29 SER B CA 1
ATOM 2226 C C . SER B 1 29 ? 16.406 23.422 -11.5 1 65.44 29 SER B C 1
ATOM 2228 O O . SER B 1 29 ? 17.266 22.688 -12.008 1 65.44 29 SER B O 1
ATOM 2230 N N . GLU B 1 30 ? 15.492 23.016 -10.633 1 80.06 30 GLU B N 1
ATOM 2231 C CA . GLU B 1 30 ? 15.688 21.656 -10.117 1 80.06 30 GLU B CA 1
ATOM 2232 C C . GLU B 1 30 ? 14.555 20.734 -10.562 1 80.06 30 GLU B C 1
ATOM 2234 O O . GLU B 1 30 ? 13.383 21.062 -10.43 1 80.06 30 GLU B O 1
ATOM 2239 N N . ASN B 1 31 ? 14.906 19.844 -11.398 1 85.06 31 ASN B N 1
ATOM 2240 C CA . ASN B 1 31 ? 13.945 18.797 -11.781 1 85.06 31 ASN B CA 1
ATOM 2241 C C . ASN B 1 31 ? 14 17.609 -10.828 1 85.06 31 ASN B C 1
ATOM 2243 O O . ASN B 1 31 ? 14.867 16.75 -10.953 1 85.06 31 ASN B O 1
ATOM 2247 N N . VAL B 1 32 ? 13.078 17.531 -9.953 1 86.56 32 VAL B N 1
ATOM 2248 C CA . VAL B 1 32 ? 13.031 16.516 -8.914 1 86.56 32 VAL B CA 1
ATOM 2249 C C . VAL B 1 32 ? 12.914 15.133 -9.547 1 86.56 32 VAL B C 1
ATOM 2251 O O . VAL B 1 32 ? 13.438 14.148 -9.008 1 86.56 32 VAL B O 1
ATOM 2254 N N . PHE B 1 33 ? 12.281 15.008 -10.75 1 88.19 33 PHE B N 1
ATOM 2255 C CA . PHE B 1 33 ? 12.125 13.727 -11.43 1 88.19 33 PHE B CA 1
ATOM 2256 C C . PHE B 1 33 ? 13.484 13.172 -11.844 1 88.19 33 PHE B C 1
ATOM 2258 O O . PHE B 1 33 ? 13.648 11.961 -11.984 1 88.19 33 PHE B O 1
ATOM 2265 N N . LEU B 1 34 ? 14.438 14.047 -11.898 1 89.44 34 LEU B N 1
ATOM 2266 C CA . LEU B 1 34 ? 15.734 13.625 -12.422 1 89.44 34 LEU B CA 1
ATOM 2267 C C . LEU B 1 34 ? 16.797 13.648 -11.328 1 89.44 34 LEU B C 1
ATOM 2269 O O . LEU B 1 34 ? 17.984 13.602 -11.617 1 89.44 34 LEU B O 1
ATOM 2273 N N . PHE B 1 35 ? 16.344 13.773 -10.094 1 91.31 35 PHE B N 1
ATOM 2274 C CA . PHE B 1 35 ? 17.281 13.633 -8.984 1 91.31 35 PHE B CA 1
ATOM 2275 C C . PHE B 1 35 ? 17.984 12.281 -9.031 1 91.31 35 PHE B C 1
ATOM 2277 O O . PHE B 1 35 ? 17.391 11.281 -9.453 1 91.31 35 PHE B O 1
ATOM 2284 N N . VAL B 1 36 ? 19.172 12.227 -8.648 1 91 36 VAL B N 1
ATOM 2285 C CA . VAL B 1 36 ? 20 11.016 -8.711 1 91 36 VAL B CA 1
ATOM 2286 C C . VAL B 1 36 ? 19.297 9.875 -7.973 1 91 36 VAL B C 1
ATOM 2288 O O . VAL B 1 36 ? 19.141 8.781 -8.516 1 91 36 VAL B O 1
ATOM 2291 N N . PRO B 1 37 ? 18.844 10.078 -6.75 1 93 37 PRO B N 1
ATOM 2292 C CA . PRO B 1 37 ? 18.156 8.984 -6.059 1 93 37 PRO B CA 1
ATOM 2293 C C . PRO B 1 37 ? 16.922 8.492 -6.816 1 93 37 PRO B C 1
ATOM 2295 O O . PRO B 1 37 ? 16.609 7.301 -6.773 1 93 37 PRO B O 1
ATOM 2298 N N . ASN B 1 38 ? 16.219 9.359 -7.504 1 94.06 38 ASN B N 1
ATOM 2299 C CA . ASN B 1 38 ? 15.031 8.961 -8.266 1 94.06 38 ASN B CA 1
ATOM 2300 C C . ASN B 1 38 ? 15.414 8.141 -9.5 1 94.06 38 ASN B C 1
ATOM 2302 O O . ASN B 1 38 ? 14.703 7.207 -9.867 1 94.06 38 ASN B O 1
ATOM 2306 N N . LEU B 1 39 ? 16.5 8.523 -10.094 1 93.56 39 LEU B N 1
ATOM 2307 C CA . LEU B 1 39 ? 17 7.738 -11.211 1 93.56 39 LEU B CA 1
ATOM 2308 C C . LEU B 1 39 ? 17.359 6.324 -10.766 1 93.56 39 LEU B C 1
ATOM 2310 O O . LEU B 1 39 ? 17.109 5.359 -11.492 1 93.56 39 LEU B O 1
ATOM 2314 N N . ILE B 1 40 ? 17.969 6.246 -9.625 1 94 40 ILE B N 1
ATOM 2315 C CA . ILE B 1 40 ? 18.281 4.938 -9.062 1 94 40 ILE B CA 1
ATOM 2316 C C . ILE B 1 40 ? 16.984 4.176 -8.781 1 94 40 ILE B C 1
ATOM 2318 O O . ILE B 1 40 ? 16.906 2.973 -9.039 1 94 40 ILE B O 1
ATOM 2322 N N . GLY B 1 41 ? 16 4.879 -8.32 1 94.06 41 GLY B N 1
ATOM 2323 C CA . GLY B 1 41 ? 14.703 4.266 -8.094 1 94.06 41 GLY B CA 1
ATOM 2324 C C . GLY B 1 41 ? 14.078 3.707 -9.359 1 94.06 41 GLY B C 1
ATOM 2325 O O . GLY B 1 41 ? 13.531 2.602 -9.352 1 94.06 41 GLY B O 1
ATOM 2326 N N . TYR B 1 42 ? 14.188 4.547 -10.438 1 95.5 42 TYR B N 1
ATOM 2327 C CA . TYR B 1 42 ? 13.672 4.07 -11.719 1 95.5 42 TYR B CA 1
ATOM 2328 C C . TYR B 1 42 ? 14.414 2.818 -12.172 1 95.5 42 TYR B C 1
ATOM 2330 O O . TYR B 1 42 ? 13.797 1.883 -12.688 1 95.5 42 TYR B O 1
ATOM 2338 N N . ALA B 1 43 ? 15.617 2.814 -11.977 1 94.94 43 ALA B N 1
ATOM 2339 C CA . ALA B 1 43 ? 16.422 1.649 -12.336 1 94.94 43 ALA B CA 1
ATOM 2340 C C . ALA B 1 43 ? 16 0.424 -11.523 1 94.94 43 ALA B C 1
ATOM 2342 O O . ALA B 1 43 ? 15.945 -0.688 -12.055 1 94.94 43 ALA B O 1
ATOM 2343 N N . ARG B 1 44 ? 15.711 0.662 -10.266 1 95.25 44 ARG B N 1
ATOM 2344 C CA . ARG B 1 44 ? 15.258 -0.427 -9.406 1 95.25 44 ARG B CA 1
ATOM 2345 C C . ARG B 1 44 ? 13.961 -1.033 -9.93 1 95.25 44 ARG B C 1
ATOM 2347 O O . ARG B 1 44 ? 13.812 -2.256 -9.977 1 95.25 44 ARG B O 1
ATOM 2354 N N . VAL B 1 45 ? 13.086 -0.193 -10.328 1 93.38 45 VAL B N 1
ATOM 2355 C CA . VAL B 1 45 ? 11.797 -0.645 -10.852 1 93.38 45 VAL B CA 1
ATOM 2356 C C . VAL B 1 45 ? 12.008 -1.454 -12.125 1 93.38 45 VAL B C 1
ATOM 2358 O O . VAL B 1 45 ? 11.414 -2.518 -12.305 1 93.38 45 VAL B O 1
ATOM 2361 N N . LEU B 1 46 ? 12.875 -0.986 -12.969 1 93.69 46 LEU B N 1
ATOM 2362 C CA . LEU B 1 46 ? 13.188 -1.674 -14.219 1 93.69 46 LEU B CA 1
ATOM 2363 C C . LEU B 1 46 ? 13.82 -3.033 -13.945 1 93.69 46 LEU B C 1
ATOM 2365 O O . LEU B 1 46 ? 13.445 -4.035 -14.562 1 93.69 46 LEU B O 1
ATOM 2369 N N . LEU B 1 47 ? 14.758 -3.047 -13.07 1 93.12 47 LEU B N 1
ATOM 2370 C CA . LEU B 1 47 ? 15.445 -4.289 -12.734 1 93.12 47 LEU B CA 1
ATOM 2371 C C . LEU B 1 47 ? 14.477 -5.285 -12.102 1 93.12 47 LEU B C 1
ATOM 2373 O O . LEU B 1 47 ? 14.547 -6.488 -12.375 1 93.12 47 LEU B O 1
ATOM 2377 N N . ALA B 1 48 ? 13.648 -4.77 -11.25 1 90.81 48 ALA B N 1
ATOM 2378 C CA . ALA B 1 48 ? 12.633 -5.633 -10.656 1 90.81 48 ALA B CA 1
ATOM 2379 C C . ALA B 1 48 ? 11.719 -6.23 -11.719 1 90.81 48 ALA B C 1
ATOM 2381 O O . ALA B 1 48 ? 11.414 -7.426 -11.688 1 90.81 48 ALA B O 1
ATOM 2382 N N . GLY B 1 49 ? 11.289 -5.41 -12.703 1 90.31 49 GLY B N 1
ATOM 2383 C CA . GLY B 1 49 ? 10.484 -5.906 -13.812 1 90.31 49 GLY B CA 1
ATOM 2384 C C . GLY B 1 49 ? 11.195 -6.969 -14.633 1 90.31 49 GLY B C 1
ATOM 2385 O O . GLY B 1 49 ? 10.594 -7.98 -14.992 1 90.31 49 GLY B O 1
ATOM 2386 N N . LEU B 1 50 ? 12.453 -6.75 -14.867 1 90.12 50 LEU B N 1
ATOM 2387 C CA . LEU B 1 50 ? 13.25 -7.715 -15.609 1 90.12 50 LEU B CA 1
ATOM 2388 C C . LEU B 1 50 ? 13.383 -9.023 -14.836 1 90.12 50 LEU B C 1
ATOM 2390 O O . LEU B 1 50 ? 13.328 -10.102 -15.43 1 90.12 50 LEU B O 1
ATOM 2394 N N . SER B 1 51 ? 13.586 -8.859 -13.57 1 89.56 51 SER B N 1
ATOM 2395 C CA . SER B 1 51 ? 13.703 -10.055 -12.75 1 89.56 51 SER B CA 1
ATOM 2396 C C . SER B 1 51 ? 12.438 -10.906 -12.82 1 89.56 51 SER B C 1
ATOM 2398 O O . SER B 1 51 ? 12.508 -12.133 -12.875 1 89.56 51 SER B O 1
ATOM 2400 N N . LEU B 1 52 ? 11.367 -10.305 -12.805 1 84 52 LEU B N 1
ATOM 2401 C CA . LEU B 1 52 ? 10.094 -11.016 -12.891 1 84 52 LEU B CA 1
ATOM 2402 C C . LEU B 1 52 ? 9.953 -11.719 -14.234 1 84 52 LEU B C 1
ATOM 2404 O O . LEU B 1 52 ? 9.398 -12.812 -14.32 1 84 52 LEU B O 1
ATOM 2408 N N . HIS B 1 53 ? 10.445 -11.055 -15.273 1 83.94 53 HIS B N 1
ATOM 2409 C CA . HIS B 1 53 ? 10.391 -11.633 -16.609 1 83.94 53 HIS B CA 1
ATOM 2410 C C . HIS B 1 53 ? 11.242 -12.898 -16.703 1 83.94 53 HIS B C 1
ATOM 2412 O O . HIS B 1 53 ? 10.836 -13.883 -17.328 1 83.94 53 HIS B O 1
ATOM 2418 N N . PHE B 1 54 ? 12.297 -12.906 -16.031 1 84.56 54 PHE B N 1
ATOM 2419 C CA . PHE B 1 54 ? 13.242 -14.008 -16.109 1 84.56 54 PHE B CA 1
ATOM 2420 C C . PHE B 1 54 ? 12.93 -15.07 -15.062 1 84.56 54 PHE B C 1
ATOM 2422 O O . PHE B 1 54 ? 13.57 -16.125 -15.031 1 84.56 54 PHE B O 1
ATOM 2429 N N . MET B 1 55 ? 12.016 -14.852 -14.305 1 82.12 55 MET B N 1
ATOM 2430 C CA . MET B 1 55 ? 11.75 -15.719 -13.156 1 82.12 55 MET B CA 1
ATOM 2431 C C . MET B 1 55 ? 11.375 -17.125 -13.617 1 82.12 55 MET B C 1
ATOM 2433 O O . MET B 1 55 ? 11.734 -18.109 -12.961 1 82.12 55 MET B O 1
ATOM 2437 N N . SER B 1 56 ? 10.742 -17.25 -14.742 1 77.31 56 SER B N 1
ATOM 2438 C CA . SER B 1 56 ? 10.242 -18.562 -15.172 1 77.31 56 SER B CA 1
ATOM 2439 C C . SER B 1 56 ? 11.281 -19.281 -16.016 1 77.31 56 SER B C 1
ATOM 2441 O O . SER B 1 56 ? 11.219 -20.516 -16.156 1 77.31 56 SER B O 1
ATOM 2443 N N . TYR B 1 57 ? 12.32 -18.578 -16.484 1 79.5 57 TYR B N 1
ATOM 2444 C CA . TYR B 1 57 ? 13.148 -19.266 -17.469 1 79.5 57 TYR B CA 1
ATOM 2445 C C . TYR B 1 57 ? 14.609 -19.281 -17.031 1 79.5 57 TYR B C 1
ATOM 2447 O O . TYR B 1 57 ? 15.328 -20.25 -17.297 1 79.5 57 TYR B O 1
ATOM 2455 N N . HIS B 1 58 ? 15.094 -18.25 -16.453 1 84.88 58 HIS B N 1
ATOM 2456 C CA . HIS B 1 58 ? 16.516 -18.156 -16.141 1 84.88 58 HIS B CA 1
ATOM 2457 C C . HIS B 1 58 ? 16.734 -17.719 -14.695 1 84.88 58 HIS B C 1
ATOM 2459 O O . HIS B 1 58 ? 16.797 -16.516 -14.414 1 84.88 58 HIS B O 1
ATOM 2465 N N . PRO B 1 59 ? 17.016 -18.641 -13.844 1 83.56 59 PRO B N 1
ATOM 2466 C CA . PRO B 1 59 ? 17.125 -18.328 -12.422 1 83.56 59 PRO B CA 1
ATOM 2467 C C . PRO B 1 59 ? 18.359 -17.469 -12.102 1 83.56 59 PRO B C 1
ATOM 2469 O O . PRO B 1 59 ? 18.312 -16.641 -11.188 1 83.56 59 PRO B O 1
ATOM 2472 N N . LYS B 1 60 ? 19.453 -17.609 -12.812 1 85.5 60 LYS B N 1
ATOM 2473 C CA . LYS B 1 60 ? 20.672 -16.844 -12.523 1 85.5 60 LYS B CA 1
ATOM 2474 C C . LYS B 1 60 ? 20.469 -15.359 -12.812 1 85.5 60 LYS B C 1
ATOM 2476 O O . LYS B 1 60 ? 20.781 -14.508 -11.977 1 85.5 60 LYS B O 1
ATOM 2481 N N . TYR B 1 61 ? 19.906 -15.125 -13.977 1 86.12 61 TYR B N 1
ATOM 2482 C CA . TYR B 1 61 ? 19.688 -13.734 -14.359 1 86.12 61 TYR B CA 1
ATOM 2483 C C . TYR B 1 61 ? 18.641 -13.078 -13.469 1 86.12 61 TYR B C 1
ATOM 2485 O O . TYR B 1 61 ? 18.75 -11.906 -13.117 1 86.12 61 TYR B O 1
ATOM 2493 N N . CYS B 1 62 ? 17.656 -13.828 -13.094 1 87.5 62 CYS B N 1
ATOM 2494 C CA . CYS B 1 62 ? 16.609 -13.328 -12.219 1 87.5 62 CYS B CA 1
ATOM 2495 C C . CYS B 1 62 ? 17.156 -12.945 -10.859 1 87.5 62 CYS B C 1
ATOM 2497 O O . CYS B 1 62 ? 16.906 -11.844 -10.359 1 87.5 62 CYS B O 1
ATOM 2499 N N . THR B 1 63 ? 17.984 -13.883 -10.367 1 88.25 63 THR B N 1
ATOM 2500 C CA . THR B 1 63 ? 18.547 -13.648 -9.039 1 88.25 63 THR B CA 1
ATOM 2501 C C . THR B 1 63 ? 19.453 -12.422 -9.047 1 88.25 63 THR B C 1
ATOM 2503 O O . THR B 1 63 ? 19.391 -11.586 -8.141 1 88.25 63 THR B O 1
ATOM 2506 N N . TRP B 1 64 ? 20.172 -12.312 -10.055 1 90.81 64 TRP B N 1
ATOM 2507 C CA . TRP B 1 64 ? 21.094 -11.188 -10.164 1 90.81 64 TRP B CA 1
ATOM 2508 C C . TRP B 1 64 ? 20.344 -9.867 -10.281 1 90.81 64 TRP B C 1
ATOM 2510 O O . TRP B 1 64 ? 20.641 -8.914 -9.562 1 90.81 64 TRP B O 1
ATOM 2520 N N . ALA B 1 65 ? 19.422 -9.859 -11.164 1 91.88 65 ALA B N 1
ATOM 2521 C CA . ALA B 1 65 ? 18.641 -8.641 -11.359 1 91.88 65 ALA B CA 1
ATOM 2522 C C . ALA B 1 65 ? 17.891 -8.266 -10.094 1 91.88 65 ALA B C 1
ATOM 2524 O O . ALA B 1 65 ? 17.828 -7.09 -9.727 1 91.88 65 ALA B O 1
ATOM 2525 N N . TYR B 1 66 ? 17.406 -9.234 -9.445 1 92.81 66 TYR B N 1
ATOM 2526 C CA . TYR B 1 66 ? 16.625 -9 -8.227 1 92.81 66 TYR B CA 1
ATOM 2527 C C . TYR B 1 66 ? 17.516 -8.477 -7.109 1 92.81 66 TYR B C 1
ATOM 2529 O O . TYR B 1 66 ? 17.188 -7.492 -6.445 1 92.81 66 TYR B O 1
ATOM 2537 N N . VAL B 1 67 ? 18.656 -9.078 -6.938 1 90.44 67 VAL B N 1
ATOM 2538 C CA . VAL B 1 67 ? 19.578 -8.711 -5.859 1 90.44 67 VAL B CA 1
ATOM 2539 C C . VAL B 1 67 ? 20.125 -7.305 -6.098 1 90.44 67 VAL B C 1
ATOM 2541 O O . VAL B 1 67 ? 20.188 -6.496 -5.172 1 90.44 67 VAL B O 1
ATOM 2544 N N . VAL B 1 68 ? 20.422 -7.047 -7.301 1 92.62 68 VAL B N 1
ATOM 2545 C CA . VAL B 1 68 ? 20.922 -5.715 -7.629 1 92.62 68 VAL B CA 1
ATOM 2546 C C . VAL B 1 68 ? 19.828 -4.672 -7.371 1 92.62 68 VAL B C 1
ATOM 2548 O O . VAL B 1 68 ? 20.109 -3.6 -6.832 1 92.62 68 VAL B O 1
ATOM 2551 N N . SER B 1 69 ? 18.672 -4.992 -7.77 1 93.06 69 SER B N 1
ATOM 2552 C CA . SER B 1 69 ? 17.547 -4.082 -7.523 1 93.06 69 SER B CA 1
ATOM 2553 C C . SER B 1 69 ? 17.406 -3.789 -6.035 1 93.06 69 SER B C 1
ATOM 2555 O O . SER B 1 69 ? 17.188 -2.639 -5.641 1 93.06 69 SER B O 1
ATOM 2557 N N . CYS B 1 70 ? 17.562 -4.762 -5.207 1 89.62 70 CYS B N 1
ATOM 2558 C CA . CYS B 1 70 ? 17.406 -4.605 -3.764 1 89.62 70 CYS B CA 1
ATOM 2559 C C . CYS B 1 70 ? 18.562 -3.818 -3.17 1 89.62 70 CYS B C 1
ATOM 2561 O O . CYS B 1 70 ? 18.375 -3.014 -2.256 1 89.62 70 CYS B O 1
ATOM 2563 N N . LEU B 1 71 ? 19.75 -4.035 -3.648 1 89.31 71 LEU B N 1
ATOM 2564 C CA . LEU B 1 71 ? 20.938 -3.354 -3.139 1 89.31 71 LEU B CA 1
ATOM 2565 C C . LEU B 1 71 ? 20.906 -1.875 -3.516 1 89.31 71 LEU B C 1
ATOM 2567 O O . LEU B 1 71 ? 21.422 -1.033 -2.771 1 89.31 71 LEU B O 1
ATOM 2571 N N . LEU B 1 72 ? 20.312 -1.64 -4.641 1 91.81 72 LEU B N 1
ATOM 2572 C CA . LEU B 1 72 ? 20.203 -0.257 -5.09 1 91.81 72 LEU B CA 1
ATOM 2573 C C . LEU B 1 72 ? 19.344 0.561 -4.145 1 91.81 72 LEU B C 1
ATOM 2575 O O . LEU B 1 72 ? 19.375 1.793 -4.164 1 91.81 72 LEU B O 1
ATOM 2579 N N . ASP B 1 73 ? 18.531 -0.119 -3.354 1 91.5 73 ASP B N 1
ATOM 2580 C CA . ASP B 1 73 ? 17.719 0.55 -2.342 1 91.5 73 ASP B CA 1
ATOM 2581 C C . ASP B 1 73 ? 18.594 1.298 -1.339 1 91.5 73 ASP B C 1
ATOM 2583 O O . ASP B 1 73 ? 18.312 2.453 -1.009 1 91.5 73 ASP B O 1
ATOM 2587 N N . ALA B 1 74 ? 19.656 0.659 -0.859 1 88.5 74 ALA B N 1
ATOM 2588 C CA . ALA B 1 74 ? 20.594 1.277 0.087 1 88.5 74 ALA B CA 1
ATOM 2589 C C . ALA B 1 74 ? 21.359 2.424 -0.564 1 88.5 74 ALA B C 1
ATOM 2591 O O . ALA B 1 74 ? 21.594 3.459 0.065 1 88.5 74 ALA B O 1
ATOM 2592 N N . VAL B 1 75 ? 21.578 2.293 -1.782 1 90.81 75 VAL B N 1
ATOM 2593 C CA . VAL B 1 75 ? 22.391 3.268 -2.514 1 90.81 75 VAL B CA 1
ATOM 2594 C C . VAL B 1 75 ? 21.562 4.535 -2.75 1 90.81 75 VAL B C 1
ATOM 2596 O O . VAL B 1 75 ? 22.078 5.648 -2.6 1 90.81 75 VAL B O 1
ATOM 2599 N N . ASP B 1 76 ? 20.359 4.328 -3.135 1 92.06 76 ASP B N 1
ATOM 2600 C CA . ASP B 1 76 ? 19.547 5.508 -3.418 1 92.06 76 ASP B CA 1
ATOM 2601 C C . ASP B 1 76 ? 19.328 6.336 -2.156 1 92.06 76 ASP B C 1
ATOM 2603 O O . ASP B 1 76 ? 19.312 7.57 -2.209 1 92.06 76 ASP B O 1
ATOM 2607 N N . GLY B 1 77 ? 19.172 5.684 -1.024 1 88.69 77 GLY B N 1
ATOM 2608 C CA . GLY B 1 77 ? 19.062 6.414 0.23 1 88.69 77 GLY B CA 1
ATOM 2609 C C . GLY B 1 77 ? 20.328 7.18 0.584 1 88.69 77 GLY B C 1
ATOM 2610 O O . GLY B 1 77 ? 20.25 8.336 1.014 1 88.69 77 GLY B O 1
ATOM 2611 N N . GLN B 1 78 ? 21.453 6.543 0.405 1 90.44 78 GLN B N 1
ATOM 2612 C CA . GLN B 1 78 ? 22.719 7.199 0.678 1 90.44 78 GLN B CA 1
ATOM 2613 C C . GLN B 1 78 ? 22.953 8.375 -0.271 1 90.44 78 GLN B C 1
ATOM 2615 O O . GLN B 1 78 ? 23.422 9.43 0.148 1 90.44 78 GLN B O 1
ATOM 2620 N N . ALA B 1 79 ? 22.562 8.156 -1.486 1 91.75 79 ALA B N 1
ATOM 2621 C CA . ALA B 1 79 ? 22.734 9.211 -2.484 1 91.75 79 ALA B CA 1
ATOM 2622 C C . ALA B 1 79 ? 21.828 10.398 -2.176 1 91.75 79 ALA B C 1
ATOM 2624 O O . ALA B 1 79 ? 22.234 11.555 -2.328 1 91.75 79 ALA B O 1
ATOM 2625 N N . ALA B 1 80 ? 20.641 10.164 -1.753 1 91.12 80 ALA B N 1
ATOM 2626 C CA . ALA B 1 80 ? 19.703 11.234 -1.414 1 91.12 80 ALA B CA 1
ATOM 2627 C C . ALA B 1 80 ? 20.25 12.102 -0.288 1 91.12 80 ALA B C 1
ATOM 2629 O O . ALA B 1 80 ? 20.188 13.336 -0.362 1 91.12 80 ALA B O 1
ATOM 2630 N N . ARG B 1 81 ? 20.828 11.477 0.684 1 88.69 81 ARG B N 1
ATOM 2631 C CA . ARG B 1 81 ? 21.359 12.195 1.836 1 88.69 81 ARG B CA 1
ATOM 2632 C C . ARG B 1 81 ? 22.672 12.906 1.484 1 88.69 81 ARG B C 1
ATOM 2634 O O . ARG B 1 81 ? 22.891 14.055 1.873 1 88.69 81 ARG B O 1
ATOM 2641 N N . ALA B 1 82 ? 23.484 12.25 0.729 1 92.25 82 ALA B N 1
ATOM 2642 C CA . ALA B 1 82 ? 24.797 12.781 0.374 1 92.25 82 ALA B CA 1
ATOM 2643 C C . ALA B 1 82 ? 24.672 13.984 -0.551 1 92.25 82 ALA B C 1
ATOM 2645 O O . ALA B 1 82 ? 25.422 14.945 -0.439 1 92.25 82 ALA B O 1
ATOM 2646 N N . LEU B 1 83 ? 23.656 14.008 -1.437 1 92.94 83 LEU B N 1
ATOM 2647 C CA . LEU B 1 83 ? 23.5 15.062 -2.43 1 92.94 83 LEU B CA 1
ATOM 2648 C C . LEU B 1 83 ? 22.438 16.062 -1.998 1 92.94 83 LEU B C 1
ATOM 2650 O O . LEU B 1 83 ? 22.078 16.969 -2.76 1 92.94 83 LEU B O 1
ATOM 2654 N N . GLN B 1 84 ? 21.844 15.852 -0.808 1 89.81 84 GLN B N 1
ATOM 2655 C CA . GLN B 1 84 ? 20.781 16.703 -0.299 1 89.81 84 GLN B CA 1
ATOM 2656 C C . GLN B 1 84 ? 19.609 16.75 -1.272 1 89.81 84 GLN B C 1
ATOM 2658 O O . GLN B 1 84 ? 19.094 17.828 -1.582 1 89.81 84 GLN B O 1
ATOM 2663 N N . GLN B 1 85 ? 19.359 15.625 -1.808 1 91.62 85 GLN B N 1
ATOM 2664 C CA . GLN B 1 85 ? 18.281 15.484 -2.768 1 91.62 85 GLN B CA 1
ATOM 2665 C C . GLN B 1 85 ? 17.141 14.633 -2.197 1 91.62 85 GLN B C 1
ATOM 2667 O O . GLN B 1 85 ? 16.594 13.781 -2.895 1 91.62 85 GLN B O 1
ATOM 2672 N N . THR B 1 86 ? 16.906 14.82 -0.945 1 89.69 86 THR B N 1
ATOM 2673 C CA . THR B 1 86 ? 15.781 14.117 -0.329 1 89.69 86 THR B CA 1
ATOM 2674 C C . THR B 1 86 ? 14.453 14.742 -0.744 1 89.69 86 THR B C 1
ATOM 2676 O O . THR B 1 86 ? 14.312 15.961 -0.773 1 89.69 86 THR B O 1
ATOM 2679 N N . SER B 1 87 ? 13.531 13.93 -1.242 1 91.69 87 SER B N 1
ATOM 2680 C CA . SER B 1 87 ? 12.219 14.383 -1.684 1 91.69 87 SER B CA 1
ATOM 2681 C C . SER B 1 87 ? 11.125 13.414 -1.243 1 91.69 87 SER B C 1
ATOM 2683 O O . SER B 1 87 ? 11.398 12.25 -0.955 1 91.69 87 SER B O 1
ATOM 2685 N N . LYS B 1 88 ? 9.969 13.922 -1.125 1 93 88 LYS B N 1
ATOM 2686 C CA . LYS B 1 88 ? 8.82 13.078 -0.801 1 93 88 LYS B CA 1
ATOM 2687 C C . LYS B 1 88 ? 8.531 12.086 -1.926 1 93 88 LYS B C 1
ATOM 2689 O O . LYS B 1 88 ? 8.211 10.922 -1.67 1 93 88 LYS B O 1
ATOM 2694 N N . PHE B 1 89 ? 8.672 12.578 -3.184 1 94 89 PHE B N 1
ATOM 2695 C CA . PHE B 1 89 ? 8.469 11.688 -4.32 1 94 89 PHE B CA 1
ATOM 2696 C C . PHE B 1 89 ? 9.422 10.508 -4.258 1 94 89 PHE B C 1
ATOM 2698 O O . PHE B 1 89 ? 9.008 9.359 -4.414 1 94 89 PHE B O 1
ATOM 2705 N N . GLY B 1 90 ? 10.648 10.82 -4.059 1 93.88 90 GLY B N 1
ATOM 2706 C CA . GLY B 1 90 ? 11.648 9.766 -3.973 1 93.88 90 GLY B CA 1
ATOM 2707 C C . GLY B 1 90 ? 11.406 8.805 -2.828 1 93.88 90 GLY B C 1
ATOM 2708 O O . GLY B 1 90 ? 11.609 7.598 -2.971 1 93.88 90 GLY B O 1
ATOM 2709 N N . ALA B 1 91 ? 11 9.32 -1.7 1 92.94 91 ALA B N 1
ATOM 2710 C CA . ALA B 1 91 ? 10.711 8.492 -0.534 1 92.94 91 ALA B CA 1
ATOM 2711 C C . ALA B 1 91 ? 9.57 7.527 -0.82 1 92.94 91 ALA B C 1
ATOM 2713 O O . ALA B 1 91 ? 9.648 6.34 -0.492 1 92.94 91 ALA B O 1
ATOM 2714 N N . VAL B 1 92 ? 8.531 8.023 -1.429 1 94.56 92 VAL B N 1
ATOM 2715 C CA . VAL B 1 92 ? 7.367 7.199 -1.732 1 94.56 92 VAL B CA 1
ATOM 2716 C C . VAL B 1 92 ? 7.73 6.168 -2.797 1 94.56 92 VAL B C 1
ATOM 2718 O O . VAL B 1 92 ? 7.34 5 -2.699 1 94.56 92 VAL B O 1
ATOM 2721 N N . LEU B 1 93 ? 8.43 6.617 -3.812 1 94.44 93 LEU B N 1
ATOM 2722 C CA . LEU B 1 93 ? 8.891 5.699 -4.848 1 94.44 93 LEU B CA 1
ATOM 2723 C C . LEU B 1 93 ? 9.672 4.539 -4.234 1 94.44 93 LEU B C 1
ATOM 2725 O O . LEU B 1 93 ? 9.461 3.381 -4.602 1 94.44 93 LEU B O 1
ATOM 2729 N N . ASP B 1 94 ? 10.5 4.902 -3.299 1 93.62 94 ASP B N 1
ATOM 2730 C CA . ASP B 1 94 ? 11.312 3.898 -2.625 1 93.62 94 ASP B CA 1
ATOM 2731 C C . ASP B 1 94 ? 10.445 2.922 -1.837 1 93.62 94 ASP B C 1
ATOM 2733 O O . ASP B 1 94 ? 10.602 1.706 -1.958 1 93.62 94 ASP B O 1
ATOM 2737 N N . MET B 1 95 ? 9.547 3.412 -1.081 1 93.88 95 MET B N 1
ATOM 2738 C CA . MET B 1 95 ? 8.68 2.584 -0.252 1 93.88 95 MET B CA 1
ATOM 2739 C C . MET B 1 95 ? 7.832 1.651 -1.113 1 93.88 95 MET B C 1
ATOM 2741 O O . MET B 1 95 ? 7.684 0.469 -0.796 1 93.88 95 MET B O 1
ATOM 2745 N N . VAL B 1 96 ? 7.277 2.164 -2.189 1 94.12 96 VAL B N 1
ATOM 2746 C CA . VAL B 1 96 ? 6.391 1.409 -3.072 1 94.12 96 VAL B CA 1
ATOM 2747 C C . VAL B 1 96 ? 7.188 0.34 -3.814 1 94.12 96 VAL B C 1
ATOM 2749 O O . VAL B 1 96 ? 6.746 -0.805 -3.93 1 94.12 96 VAL B O 1
ATOM 2752 N N . THR B 1 97 ? 8.352 0.734 -4.309 1 94.44 97 THR B N 1
ATOM 2753 C CA . THR B 1 97 ? 9.18 -0.202 -5.059 1 94.44 97 THR B CA 1
ATOM 2754 C C . THR B 1 97 ? 9.562 -1.398 -4.195 1 94.44 97 THR B C 1
ATOM 2756 O O . THR B 1 97 ? 9.523 -2.541 -4.652 1 94.44 97 THR B O 1
ATOM 2759 N N . ASP B 1 98 ? 9.906 -1.131 -2.965 1 93.81 98 ASP B N 1
ATOM 2760 C CA . ASP B 1 98 ? 10.289 -2.201 -2.045 1 93.81 98 ASP B CA 1
ATOM 2761 C C . ASP B 1 98 ? 9.141 -3.193 -1.859 1 93.81 98 ASP B C 1
ATOM 2763 O O . ASP B 1 98 ? 9.344 -4.406 -1.967 1 93.81 98 ASP B O 1
ATOM 2767 N N . ARG B 1 99 ? 7.988 -2.703 -1.645 1 94.31 99 ARG B N 1
ATOM 2768 C CA . ARG B 1 99 ? 6.824 -3.543 -1.378 1 94.31 99 ARG B CA 1
ATOM 2769 C C . ARG B 1 99 ? 6.379 -4.277 -2.639 1 94.31 99 ARG B C 1
ATOM 2771 O O . ARG B 1 99 ? 5.984 -5.445 -2.578 1 94.31 99 ARG B O 1
ATOM 2778 N N . CYS B 1 100 ? 6.418 -3.629 -3.748 1 93.62 100 CYS B N 1
ATOM 2779 C CA . CYS B 1 100 ? 6.008 -4.254 -5 1 93.62 100 CYS B CA 1
ATOM 2780 C C . CYS B 1 100 ? 6.965 -5.375 -5.391 1 93.62 100 CYS B C 1
ATOM 2782 O O . CYS B 1 100 ? 6.531 -6.441 -5.828 1 93.62 100 CYS B O 1
ATOM 2784 N N . THR B 1 101 ? 8.242 -5.109 -5.262 1 93.56 101 THR B N 1
ATOM 2785 C CA . THR B 1 101 ? 9.242 -6.113 -5.613 1 93.56 101 THR B CA 1
ATOM 2786 C C . THR B 1 101 ? 9.078 -7.367 -4.758 1 93.56 101 THR B C 1
ATOM 2788 O O . THR B 1 101 ? 9.023 -8.477 -5.281 1 93.56 101 THR B O 1
ATOM 2791 N N . THR B 1 102 ? 8.953 -7.168 -3.498 1 94.62 102 THR B N 1
ATOM 2792 C CA . THR B 1 102 ? 8.797 -8.289 -2.584 1 94.62 102 THR B CA 1
ATOM 2793 C C . THR B 1 102 ? 7.484 -9.023 -2.852 1 94.62 102 THR B C 1
ATOM 2795 O O . THR B 1 102 ? 7.445 -10.258 -2.867 1 94.62 102 THR B O 1
ATOM 2798 N N . SER B 1 103 ? 6.445 -8.297 -3.072 1 95 103 SER B N 1
ATOM 2799 C CA . SER B 1 103 ? 5.145 -8.906 -3.326 1 95 103 SER B CA 1
ATOM 2800 C C . SER B 1 103 ? 5.172 -9.766 -4.586 1 95 103 SER B C 1
ATOM 2802 O O . SER B 1 103 ? 4.574 -10.844 -4.617 1 95 103 SER B O 1
ATOM 2804 N N . CYS B 1 104 ? 5.809 -9.312 -5.594 1 92.19 104 CYS B N 1
ATOM 2805 C CA . CYS B 1 104 ? 5.883 -10.07 -6.832 1 92.19 104 CYS B CA 1
ATOM 2806 C C . CYS B 1 104 ? 6.684 -11.352 -6.637 1 92.19 104 CYS B C 1
ATOM 2808 O O . CYS B 1 104 ? 6.344 -12.398 -7.199 1 92.19 104 CYS B O 1
ATOM 2810 N N . LEU B 1 105 ? 7.781 -11.25 -5.887 1 92.75 105 LEU B N 1
ATOM 2811 C CA . LEU B 1 105 ? 8.539 -12.461 -5.578 1 92.75 105 LEU B CA 1
ATOM 2812 C C . LEU B 1 105 ? 7.684 -13.453 -4.805 1 92.75 105 LEU B C 1
ATOM 2814 O O . LEU B 1 105 ? 7.668 -14.648 -5.125 1 92.75 105 LEU B O 1
ATOM 2818 N N . LEU B 1 106 ? 6.973 -12.961 -3.844 1 94.75 106 LEU B N 1
ATOM 2819 C CA . LEU B 1 106 ? 6.109 -13.82 -3.041 1 94.75 106 LEU B CA 1
ATOM 2820 C C . LEU B 1 106 ? 4.996 -14.422 -3.891 1 94.75 106 LEU B C 1
ATOM 2822 O O . LEU B 1 106 ? 4.594 -15.562 -3.678 1 94.75 106 LEU B O 1
ATOM 2826 N N . CYS B 1 107 ? 4.504 -13.633 -4.801 1 93.12 107 CYS B N 1
ATOM 2827 C CA . CYS B 1 107 ? 3.492 -14.133 -5.727 1 93.12 107 CYS B CA 1
ATOM 2828 C C . CYS B 1 107 ? 4.027 -15.305 -6.535 1 93.12 107 CYS B C 1
ATOM 2830 O O . CYS B 1 107 ? 3.332 -16.312 -6.715 1 93.12 107 CYS B O 1
ATOM 2832 N N . TYR B 1 108 ? 5.23 -15.195 -6.988 1 91.19 108 TYR B N 1
ATOM 2833 C CA . TYR B 1 108 ? 5.848 -16.281 -7.73 1 91.19 108 TYR B CA 1
ATOM 2834 C C . TYR B 1 108 ? 6.031 -17.516 -6.848 1 91.19 108 TYR B C 1
ATOM 2836 O O . TYR B 1 108 ? 5.762 -18.641 -7.273 1 91.19 108 TYR B O 1
ATOM 2844 N N . LEU B 1 109 ? 6.508 -17.281 -5.656 1 92.12 109 LEU B N 1
ATOM 2845 C CA . LEU B 1 109 ? 6.723 -18.391 -4.734 1 92.12 109 LEU B CA 1
ATOM 2846 C C . LEU B 1 109 ? 5.41 -19.109 -4.43 1 92.12 109 LEU B C 1
ATOM 2848 O O . LEU B 1 109 ? 5.387 -20.328 -4.258 1 92.12 109 LEU B O 1
ATOM 2852 N N . ALA B 1 110 ? 4.328 -18.344 -4.371 1 91.62 110 ALA B N 1
ATOM 2853 C CA . ALA B 1 110 ? 3.014 -18.922 -4.148 1 91.62 110 ALA B CA 1
ATOM 2854 C C . ALA B 1 110 ? 2.623 -19.844 -5.301 1 91.62 110 ALA B C 1
ATOM 2856 O O . ALA B 1 110 ? 1.917 -20.844 -5.102 1 91.62 110 ALA B O 1
ATOM 2857 N N . SER B 1 111 ? 3.072 -19.547 -6.488 1 88.88 111 SER B N 1
ATOM 2858 C CA . SER B 1 111 ? 2.777 -20.375 -7.664 1 88.88 111 SER B CA 1
ATOM 2859 C C . SER B 1 111 ? 3.623 -21.641 -7.684 1 88.88 111 SER B C 1
ATOM 2861 O O . SER B 1 111 ? 3.16 -22.688 -8.125 1 88.88 111 SER B O 1
ATOM 2863 N N . VAL B 1 112 ? 4.836 -21.531 -7.188 1 88.06 112 VAL B N 1
ATOM 2864 C CA . VAL B 1 112 ? 5.77 -22.656 -7.223 1 88.06 112 VAL B CA 1
ATOM 2865 C C . VAL B 1 112 ? 5.492 -23.594 -6.055 1 88.06 112 VAL B C 1
ATOM 2867 O O . VAL B 1 112 ? 5.625 -24.812 -6.188 1 88.06 112 VAL B O 1
ATOM 2870 N N . TYR B 1 113 ? 5.148 -23 -4.891 1 90.69 113 TYR B N 1
ATOM 2871 C CA . TYR B 1 113 ? 4.824 -23.781 -3.703 1 90.69 113 TYR B CA 1
ATOM 2872 C C . TYR B 1 113 ? 3.359 -23.625 -3.326 1 90.69 113 TYR B C 1
ATOM 2874 O O . TYR B 1 113 ? 3.033 -22.906 -2.369 1 90.69 113 TYR B O 1
ATOM 2882 N N . PRO B 1 114 ? 2.48 -24.406 -3.949 1 86.56 114 PRO B N 1
ATOM 2883 C CA . PRO B 1 114 ? 1.044 -24.219 -3.725 1 86.56 114 PRO B CA 1
ATOM 2884 C C . PRO B 1 114 ? 0.619 -24.594 -2.305 1 86.56 114 PRO B C 1
ATOM 2886 O O . PRO B 1 114 ? -0.363 -24.047 -1.79 1 86.56 114 PRO B O 1
ATOM 2889 N N . ALA B 1 115 ? 1.362 -25.484 -1.646 1 88.38 115 ALA B N 1
ATOM 2890 C CA . ALA B 1 115 ? 1.035 -25.906 -0.286 1 88.38 115 ALA B CA 1
ATOM 2891 C C . ALA B 1 115 ? 1.174 -24.75 0.693 1 88.38 115 ALA B C 1
ATOM 2893 O O . ALA B 1 115 ? 0.499 -24.703 1.726 1 88.38 115 ALA B O 1
ATOM 2894 N N . TYR B 1 116 ? 2.018 -23.781 0.318 1 91.94 116 TYR B N 1
ATOM 2895 C CA . TYR B 1 116 ? 2.271 -22.656 1.209 1 91.94 116 TYR B CA 1
ATOM 2896 C C . TYR B 1 116 ? 1.74 -21.359 0.612 1 91.94 116 TYR B C 1
ATOM 2898 O O . TYR B 1 116 ? 2.174 -20.266 0.994 1 91.94 116 TYR B O 1
ATOM 2906 N N . ALA B 1 117 ? 0.861 -21.516 -0.314 1 90.88 117 ALA B N 1
ATOM 2907 C CA . ALA B 1 117 ? 0.345 -20.344 -1.028 1 90.88 117 ALA B CA 1
ATOM 2908 C C . ALA B 1 117 ? -0.369 -19.391 -0.076 1 90.88 117 ALA B C 1
ATOM 2910 O O . ALA B 1 117 ? -0.214 -18.172 -0.178 1 90.88 117 ALA B O 1
ATOM 2911 N N . ILE B 1 118 ? -1.106 -19.938 0.884 1 90.5 118 ILE B N 1
ATOM 2912 C CA . ILE B 1 118 ? -1.864 -19.125 1.827 1 90.5 118 ILE B CA 1
ATOM 2913 C C . ILE B 1 118 ? -0.905 -18.328 2.707 1 90.5 118 ILE B C 1
ATOM 2915 O O . ILE B 1 118 ? -1.157 -17.156 3.01 1 90.5 118 ILE B O 1
ATOM 2919 N N . LEU B 1 119 ? 0.16 -18.938 3.066 1 93.19 119 LEU B N 1
ATOM 2920 C CA . LEU B 1 119 ? 1.154 -18.266 3.896 1 93.19 119 LEU B CA 1
ATOM 2921 C C . LEU B 1 119 ? 1.785 -17.109 3.146 1 93.19 119 LEU B C 1
ATOM 2923 O O . LEU B 1 119 ? 1.942 -16.016 3.705 1 93.19 119 LEU B O 1
ATOM 2927 N N . PHE B 1 120 ? 2.174 -17.328 1.861 1 94.88 120 PHE B N 1
ATOM 2928 C CA . PHE B 1 120 ? 2.789 -16.266 1.065 1 94.88 120 PHE B CA 1
ATOM 2929 C C . PHE B 1 120 ? 1.813 -15.125 0.837 1 94.88 120 PHE B C 1
ATOM 2931 O O . PHE B 1 120 ? 2.203 -13.953 0.871 1 94.88 120 PHE B O 1
ATOM 2938 N N . GLN B 1 121 ? 0.551 -15.469 0.626 1 93.75 121 GLN B N 1
ATOM 2939 C CA . GLN B 1 121 ? -0.466 -14.438 0.461 1 93.75 121 GLN B CA 1
ATOM 2940 C C . GLN B 1 121 ? -0.652 -13.641 1.747 1 93.75 121 GLN B C 1
ATOM 2942 O O . GLN B 1 121 ? -0.843 -12.422 1.705 1 93.75 121 GLN B O 1
ATOM 2947 N N . PHE B 1 122 ? -0.587 -14.312 2.859 1 94.38 122 PHE B N 1
ATOM 2948 C CA . PHE B 1 122 ? -0.676 -13.648 4.152 1 94.38 122 PHE B CA 1
ATOM 2949 C C . PHE B 1 122 ? 0.493 -12.688 4.348 1 94.38 122 PHE B C 1
ATOM 2951 O O . PHE B 1 122 ? 0.312 -11.57 4.84 1 94.38 122 PHE B O 1
ATOM 2958 N N . LEU B 1 123 ? 1.646 -13.109 3.965 1 96.25 123 LEU B N 1
ATOM 2959 C CA . LEU B 1 123 ? 2.834 -12.281 4.117 1 96.25 123 LEU B CA 1
ATOM 2960 C C . LEU B 1 123 ? 2.738 -11.031 3.252 1 96.25 123 LEU B C 1
ATOM 2962 O O . LEU B 1 123 ? 3.158 -9.945 3.668 1 96.25 123 LEU B O 1
ATOM 2966 N N . ILE B 1 124 ? 2.199 -11.188 2.033 1 95.44 124 ILE B N 1
ATOM 2967 C CA . ILE B 1 124 ? 1.992 -10.047 1.146 1 95.44 124 ILE B CA 1
ATOM 2968 C C . ILE B 1 124 ? 1.033 -9.055 1.797 1 95.44 124 ILE B C 1
ATOM 2970 O O . ILE B 1 124 ? 1.328 -7.855 1.875 1 95.44 124 ILE B O 1
ATOM 2974 N N . ALA B 1 125 ? -0.067 -9.562 2.299 1 95.31 125 ALA B N 1
ATOM 2975 C CA . ALA B 1 125 ? -1.084 -8.727 2.926 1 95.31 125 ALA B CA 1
ATOM 2976 C C . ALA B 1 125 ? -0.535 -8.039 4.172 1 95.31 125 ALA B C 1
ATOM 2978 O O . ALA B 1 125 ? -0.792 -6.852 4.402 1 95.31 125 ALA B O 1
ATOM 2979 N N . LEU B 1 126 ? 0.206 -8.766 4.922 1 96.25 126 LEU B N 1
ATOM 2980 C CA . LEU B 1 126 ? 0.765 -8.234 6.156 1 96.25 126 LEU B CA 1
ATOM 2981 C C . LEU B 1 126 ? 1.761 -7.117 5.867 1 96.25 126 LEU B C 1
ATOM 2983 O O . LEU B 1 126 ? 1.716 -6.059 6.5 1 96.25 126 LEU B O 1
ATOM 2987 N N . ASP B 1 127 ? 2.627 -7.336 4.945 1 96.56 127 ASP B N 1
ATOM 2988 C CA . ASP B 1 127 ? 3.641 -6.348 4.598 1 96.56 127 ASP B CA 1
ATOM 2989 C C . ASP B 1 127 ? 2.998 -5.047 4.117 1 96.56 127 ASP B C 1
ATOM 2991 O O . ASP B 1 127 ? 3.359 -3.963 4.578 1 96.56 127 ASP B O 1
ATOM 2995 N N . PHE B 1 128 ? 2.031 -5.176 3.279 1 95.12 128 PHE B N 1
ATOM 2996 C CA . PHE B 1 128 ? 1.35 -4.012 2.732 1 95.12 128 PHE B CA 1
ATOM 2997 C C . PHE B 1 128 ? 0.55 -3.295 3.814 1 95.12 128 PHE B C 1
ATOM 2999 O O . PHE B 1 128 ? 0.668 -2.078 3.979 1 95.12 128 PHE B O 1
ATOM 3006 N N . SER B 1 129 ? -0.207 -4.062 4.555 1 96.12 129 SER B N 1
ATOM 3007 C CA . SER B 1 129 ? -1.076 -3.469 5.566 1 96.12 129 SER B CA 1
ATOM 3008 C C . SER B 1 129 ? -0.264 -2.783 6.66 1 96.12 129 SER B C 1
ATOM 3010 O O . SER B 1 129 ? -0.594 -1.672 7.082 1 96.12 129 SER B O 1
ATOM 3012 N N . SER B 1 130 ? 0.756 -3.457 7.062 1 96.69 130 SER B N 1
ATOM 3013 C CA . SER B 1 130 ? 1.59 -2.928 8.133 1 96.69 130 SER B CA 1
ATOM 3014 C C . SER B 1 130 ? 2.246 -1.612 7.73 1 96.69 130 SER B C 1
ATOM 3016 O O . SER B 1 130 ? 2.143 -0.613 8.445 1 96.69 130 SER B O 1
ATOM 3018 N N . HIS B 1 131 ? 2.846 -1.617 6.586 1 96.06 131 HIS B N 1
ATOM 3019 C CA . HIS B 1 131 ? 3.551 -0.421 6.141 1 96.06 131 HIS B CA 1
ATOM 3020 C C . HIS B 1 131 ? 2.572 0.697 5.793 1 96.06 131 HIS B C 1
ATOM 3022 O O . HIS B 1 131 ? 2.838 1.869 6.07 1 96.06 131 HIS B O 1
ATOM 3028 N N . TYR B 1 132 ? 1.481 0.331 5.18 1 95.25 132 TYR B N 1
ATOM 3029 C CA . TYR B 1 132 ? 0.469 1.31 4.801 1 95.25 132 TYR B CA 1
ATOM 3030 C C . TYR B 1 132 ? -0.076 2.035 6.023 1 95.25 132 TYR B C 1
ATOM 3032 O O . TYR B 1 132 ? -0.091 3.268 6.07 1 95.25 132 TYR B O 1
ATOM 3040 N N . MET B 1 133 ? -0.432 1.311 7.004 1 94.88 133 MET B N 1
ATOM 3041 C CA . MET B 1 133 ? -1.018 1.886 8.211 1 94.88 133 MET B CA 1
ATOM 3042 C C . MET B 1 133 ? 0.016 2.697 8.984 1 94.88 133 MET B C 1
ATOM 3044 O O . MET B 1 133 ? -0.299 3.758 9.523 1 94.88 133 MET B O 1
ATOM 3048 N N . HIS B 1 134 ? 1.198 2.201 9.016 1 95.12 134 HIS B N 1
ATOM 3049 C CA . HIS B 1 134 ? 2.273 2.908 9.703 1 95.12 134 HIS B CA 1
ATOM 3050 C C . HIS B 1 134 ? 2.578 4.242 9.023 1 95.12 134 HIS B C 1
ATOM 3052 O O . HIS B 1 134 ? 2.719 5.266 9.695 1 95.12 134 HIS B O 1
ATOM 3058 N N . MET B 1 135 ? 2.672 4.188 7.766 1 94.31 135 MET B N 1
ATOM 3059 C CA . MET B 1 135 ? 2.922 5.41 7.008 1 94.31 135 MET B CA 1
ATOM 3060 C C . MET B 1 135 ? 1.784 6.406 7.191 1 94.31 135 MET B C 1
ATOM 3062 O O . MET B 1 135 ? 2.025 7.59 7.445 1 94.31 135 MET B O 1
ATOM 3066 N N . TYR B 1 136 ? 0.531 5.949 7.102 1 93.5 136 TYR B N 1
ATOM 3067 C CA . TYR B 1 136 ? -0.639 6.801 7.289 1 93.5 136 TYR B CA 1
ATOM 3068 C C . TYR B 1 136 ? -0.631 7.445 8.672 1 93.5 136 TYR B C 1
ATOM 3070 O O . TYR B 1 136 ? -0.84 8.656 8.797 1 93.5 136 TYR B O 1
ATOM 3078 N N . SER B 1 137 ? -0.326 6.672 9.68 1 91.88 137 SER B N 1
ATOM 3079 C CA . SER B 1 137 ? -0.327 7.16 11.055 1 91.88 137 SER B CA 1
ATOM 3080 C C . SER B 1 137 ? 0.782 8.18 11.281 1 91.88 137 SER B C 1
ATOM 3082 O O . SER B 1 137 ? 0.594 9.156 12.008 1 91.88 137 SER B O 1
ATOM 3084 N N . SER B 1 138 ? 1.919 7.98 10.625 1 90.81 138 SER B N 1
ATOM 3085 C CA . SER B 1 138 ? 3.029 8.914 10.75 1 90.81 138 SER B CA 1
ATOM 3086 C C . SER B 1 138 ? 2.691 10.266 10.117 1 90.81 138 SER B C 1
ATOM 3088 O O . SER B 1 138 ? 3.021 11.312 10.664 1 90.81 138 SER B O 1
ATOM 3090 N N . LEU B 1 139 ? 1.991 10.234 9.023 1 88.81 139 LEU B N 1
ATOM 3091 C CA . LEU B 1 139 ? 1.646 11.461 8.32 1 88.81 139 LEU B CA 1
ATOM 3092 C C . LEU B 1 139 ? 0.599 12.258 9.086 1 88.81 139 LEU B C 1
ATOM 3094 O O . LEU B 1 139 ? 0.712 13.477 9.219 1 88.81 139 LEU B O 1
ATOM 3098 N N . VAL B 1 140 ? -0.362 11.578 9.633 1 88 140 VAL B N 1
ATOM 3099 C CA . VAL B 1 140 ? -1.474 12.25 10.297 1 88 140 VAL B CA 1
ATOM 3100 C C . VAL B 1 140 ? -1.006 12.828 11.633 1 88 140 VAL B C 1
ATOM 3102 O O . VAL B 1 140 ? -1.645 13.734 12.18 1 88 140 VAL B O 1
ATOM 3105 N N . THR B 1 141 ? 0.104 12.258 12.172 1 87.56 141 THR B N 1
ATOM 3106 C CA . THR B 1 141 ? 0.638 12.781 13.43 1 87.56 141 THR B CA 1
ATOM 3107 C C . THR B 1 141 ? 1.733 13.812 13.156 1 87.56 141 THR B C 1
ATOM 3109 O O . THR B 1 141 ? 2.342 14.336 14.094 1 87.56 141 THR B O 1
ATOM 3112 N N . GLY B 1 142 ? 2.047 14.031 11.883 1 81.31 142 GLY B N 1
ATOM 3113 C CA . GLY B 1 142 ? 2.943 15.117 11.5 1 81.31 142 GLY B CA 1
ATOM 3114 C C . GLY B 1 142 ? 4.402 14.703 11.484 1 81.31 142 GLY B C 1
ATOM 3115 O O . GLY B 1 142 ? 5.293 15.555 11.523 1 81.31 142 GLY B O 1
ATOM 3116 N N . SER B 1 143 ? 4.621 13.508 11.5 1 81.25 143 SER B N 1
ATOM 3117 C CA . SER B 1 143 ? 6.004 13.047 11.422 1 81.25 143 SER B CA 1
ATOM 3118 C C . SER B 1 143 ? 6.609 13.336 10.055 1 81.25 143 SER B C 1
ATOM 3120 O O . SER B 1 143 ? 5.914 13.281 9.039 1 81.25 143 SER B O 1
ATOM 3122 N N . ARG B 1 144 ? 7.895 13.648 10.023 1 76.56 144 ARG B N 1
ATOM 3123 C CA . ARG B 1 144 ? 8.594 13.945 8.773 1 76.56 144 ARG B CA 1
ATOM 3124 C C . ARG B 1 144 ? 8.875 12.664 7.996 1 76.56 144 ARG B C 1
ATOM 3126 O O . ARG B 1 144 ? 9.086 12.711 6.781 1 76.56 144 ARG B O 1
ATOM 3133 N N . SER B 1 145 ? 9.016 11.617 8.727 1 81.62 145 SER B N 1
ATOM 3134 C CA . SER B 1 145 ? 9.305 10.328 8.102 1 81.62 145 SER B CA 1
ATOM 3135 C C . SER B 1 145 ? 8.664 9.188 8.875 1 81.62 145 SER B C 1
ATOM 3137 O O . SER B 1 145 ? 8.547 9.25 10.102 1 81.62 145 SER B O 1
ATOM 3139 N N . HIS B 1 146 ? 8.258 8.141 8.133 1 82.12 146 HIS B N 1
ATOM 3140 C CA . HIS B 1 146 ? 7.707 6.949 8.758 1 82.12 146 HIS B CA 1
ATOM 3141 C C . HIS B 1 146 ? 8.773 6.211 9.562 1 82.12 146 HIS B C 1
ATOM 3143 O O . HIS B 1 146 ? 8.445 5.328 10.367 1 82.12 146 HIS B O 1
ATOM 3149 N N . LYS B 1 147 ? 10.062 6.582 9.367 1 81.25 147 LYS B N 1
ATOM 3150 C CA . LYS B 1 147 ? 11.18 5.906 10.031 1 81.25 147 LYS B CA 1
ATOM 3151 C C . LYS B 1 147 ? 11.461 6.531 11.398 1 81.25 147 LYS B C 1
ATOM 3153 O O . LYS B 1 147 ? 12.273 6.012 12.164 1 81.25 147 LYS B O 1
ATOM 3158 N N . LEU B 1 148 ? 10.766 7.574 11.734 1 81.94 148 LEU B N 1
ATOM 3159 C CA . LEU B 1 148 ? 10.969 8.25 13.008 1 81.94 148 LEU B CA 1
ATOM 3160 C C . LEU B 1 148 ? 9.961 7.762 14.047 1 81.94 148 LEU B C 1
ATOM 3162 O O . LEU B 1 148 ? 8.805 8.195 14.047 1 81.94 148 LEU B O 1
ATOM 3166 N N . VAL B 1 149 ? 10.391 6.801 14.828 1 83.12 149 VAL B N 1
ATOM 3167 C CA . VAL B 1 149 ? 9.57 6.273 15.914 1 83.12 149 VAL B CA 1
ATOM 3168 C C . VAL B 1 149 ? 10.289 6.469 17.25 1 83.12 149 VAL B C 1
ATOM 3170 O O . VAL B 1 149 ? 11.469 6.148 17.375 1 83.12 149 VAL B O 1
ATOM 3173 N N . THR B 1 150 ? 9.625 7.066 18.141 1 82.5 150 THR B N 1
ATOM 3174 C CA . THR B 1 150 ? 10.234 7.285 19.453 1 82.5 150 THR B CA 1
ATOM 3175 C C . THR B 1 150 ? 10.078 6.047 20.344 1 82.5 150 THR B C 1
ATOM 3177 O O . THR B 1 150 ? 9.164 5.246 20.141 1 82.5 150 THR B O 1
ATOM 3180 N N . SER B 1 151 ? 10.93 5.922 21.266 1 84.56 151 SER B N 1
ATOM 3181 C CA . SER B 1 151 ? 10.953 4.742 22.141 1 84.56 151 SER B CA 1
ATOM 3182 C C . SER B 1 151 ? 9.727 4.695 23.047 1 84.56 151 SER B C 1
ATOM 3184 O O . SER B 1 151 ? 9.32 3.621 23.484 1 84.56 151 SER B O 1
ATOM 3186 N N . ASP B 1 152 ? 9.125 5.816 23.297 1 83.25 152 ASP B N 1
ATOM 3187 C CA . ASP B 1 152 ? 7.953 5.871 24.172 1 83.25 152 ASP B CA 1
ATOM 3188 C C . ASP B 1 152 ? 6.711 5.348 23.453 1 83.25 152 ASP B C 1
ATOM 3190 O O . ASP B 1 152 ? 5.746 4.93 24.109 1 83.25 152 ASP B O 1
ATOM 3194 N N . VAL B 1 153 ? 6.734 5.422 22.219 1 82.12 153 VAL B N 1
ATOM 3195 C CA . VAL B 1 153 ? 5.617 4.898 21.453 1 82.12 153 VAL B CA 1
ATOM 3196 C C . VAL B 1 153 ? 5.75 3.381 21.312 1 82.12 153 VAL B C 1
ATOM 3198 O O . VAL B 1 153 ? 4.789 2.646 21.547 1 82.12 153 VAL B O 1
ATOM 3201 N N . SER B 1 154 ? 6.91 2.928 20.969 1 87.19 154 SER B N 1
ATOM 3202 C CA . SER B 1 154 ? 7.211 1.504 20.859 1 87.19 154 SER B CA 1
ATOM 3203 C C . SER B 1 154 ? 8.711 1.251 20.859 1 87.19 154 SER B C 1
ATOM 3205 O O . SER B 1 154 ? 9.438 1.718 19.984 1 87.19 154 SER B O 1
ATOM 3207 N N . ARG B 1 155 ? 9.117 0.379 21.719 1 88.44 155 ARG B N 1
ATOM 3208 C CA . ARG B 1 155 ? 10.539 0.087 21.844 1 88.44 155 ARG B CA 1
ATOM 3209 C C . ARG B 1 155 ? 11.023 -0.791 20.703 1 88.44 155 ARG B C 1
ATOM 3211 O O . ARG B 1 155 ? 12.117 -0.581 20.172 1 88.44 155 ARG B O 1
ATOM 3218 N N . ILE B 1 156 ? 10.297 -1.723 20.359 1 90.75 156 ILE B N 1
ATOM 3219 C CA . ILE B 1 156 ? 10.672 -2.648 19.297 1 90.75 156 ILE B CA 1
ATOM 3220 C C . ILE B 1 156 ? 10.805 -1.892 17.969 1 90.75 156 ILE B C 1
ATOM 3222 O O . ILE B 1 156 ? 11.781 -2.078 17.25 1 90.75 156 ILE B O 1
ATOM 3226 N N . LEU B 1 157 ? 9.852 -1.047 17.688 1 90.94 157 LEU B N 1
ATOM 3227 C CA . LEU B 1 157 ? 9.914 -0.283 16.438 1 90.94 157 LEU B CA 1
ATOM 3228 C C . LEU B 1 157 ? 11.055 0.728 16.484 1 90.94 157 LEU B C 1
ATOM 3230 O O . LEU B 1 157 ? 11.672 1.01 15.445 1 90.94 157 LEU B O 1
ATOM 3234 N N . TRP B 1 158 ? 11.273 1.25 17.672 1 90.62 158 TRP B N 1
ATOM 3235 C CA . TRP B 1 158 ? 12.383 2.178 17.828 1 90.62 158 TRP B CA 1
ATOM 3236 C C . TRP B 1 158 ? 13.711 1.487 17.531 1 90.62 158 TRP B C 1
ATOM 3238 O O . TRP B 1 158 ? 14.562 2.039 16.812 1 90.62 158 TRP B O 1
ATOM 3248 N N . LEU B 1 159 ? 13.875 0.314 18.016 1 89.25 159 LEU B N 1
ATOM 3249 C CA . LEU B 1 159 ? 15.086 -0.452 17.766 1 89.25 159 LEU B CA 1
ATOM 3250 C C . LEU B 1 159 ? 15.211 -0.8 16.281 1 89.25 159 LEU B C 1
ATOM 3252 O O . LEU B 1 159 ? 16.312 -0.823 15.727 1 89.25 159 LEU B O 1
ATOM 3256 N N . TYR B 1 160 ? 14.148 -1.03 15.672 1 91.69 160 TYR B N 1
ATOM 3257 C CA . TYR B 1 160 ? 14.102 -1.43 14.273 1 91.69 160 TYR B CA 1
ATOM 3258 C C . TYR B 1 160 ? 14.445 -0.258 13.359 1 91.69 160 TYR B C 1
ATOM 3260 O O . TYR B 1 160 ? 15.266 -0.393 12.445 1 91.69 160 TYR B O 1
ATOM 3268 N N . TYR B 1 161 ? 13.898 0.938 13.672 1 90.12 161 TYR B N 1
ATOM 3269 C CA . TYR B 1 161 ? 13.992 2.055 12.734 1 90.12 161 TYR B CA 1
ATOM 3270 C C . TYR B 1 161 ? 15.141 2.984 13.109 1 90.12 161 TYR B C 1
ATOM 3272 O O . TYR B 1 161 ? 15.656 3.711 12.258 1 90.12 161 TYR B O 1
ATOM 3280 N N . ASN B 1 162 ? 15.508 3.104 14.312 1 86.5 162 ASN B N 1
ATOM 3281 C CA . ASN B 1 162 ? 16.453 4.113 14.789 1 86.5 162 ASN B CA 1
ATOM 3282 C C . ASN B 1 162 ? 17.844 3.877 14.234 1 86.5 162 ASN B C 1
ATOM 3284 O O . ASN B 1 162 ? 18.594 4.828 13.984 1 86.5 162 ASN B O 1
ATOM 3288 N N . ASP B 1 163 ? 18.156 2.59 14.078 1 88.69 163 ASP B N 1
ATOM 3289 C CA . ASP B 1 163 ? 19.469 2.262 13.516 1 88.69 163 ASP B CA 1
ATOM 3290 C C . ASP B 1 163 ? 19.328 1.766 12.078 1 88.69 163 ASP B C 1
ATOM 3292 O O . ASP B 1 163 ? 18.719 0.723 11.828 1 88.69 163 ASP B O 1
ATOM 3296 N N . SER B 1 164 ? 20 2.512 11.203 1 87.31 164 SER B N 1
ATOM 3297 C CA . SER B 1 164 ? 19.906 2.193 9.781 1 87.31 164 SER B CA 1
ATOM 3298 C C . SER B 1 164 ? 20.547 0.848 9.469 1 87.31 164 SER B C 1
ATOM 3300 O O . SER B 1 164 ? 20.141 0.16 8.531 1 87.31 164 SER B O 1
ATOM 3302 N N . ARG B 1 165 ? 21.609 0.446 10.219 1 89.94 165 ARG B N 1
ATOM 3303 C CA . ARG B 1 165 ? 22.266 -0.837 9.992 1 89.94 165 ARG B CA 1
ATOM 3304 C C . ARG B 1 165 ? 21.328 -1.997 10.328 1 89.94 165 ARG B C 1
ATOM 3306 O O . ARG B 1 165 ? 21.234 -2.965 9.57 1 89.94 165 ARG B O 1
ATOM 3313 N N . THR B 1 166 ? 20.703 -1.855 11.469 1 92.31 166 THR B N 1
ATOM 3314 C CA . THR B 1 166 ? 19.766 -2.889 11.891 1 92.31 166 THR B CA 1
ATOM 3315 C C . THR B 1 166 ? 18.625 -3.033 10.883 1 92.31 166 THR B C 1
ATOM 3317 O O . THR B 1 166 ? 18.266 -4.148 10.492 1 92.31 166 THR B O 1
ATOM 3320 N N . LEU B 1 167 ? 18.109 -1.923 10.5 1 91.44 167 LEU B N 1
ATOM 3321 C CA . LEU B 1 167 ? 17.047 -1.92 9.5 1 91.44 167 LEU B CA 1
ATOM 3322 C C . LEU B 1 167 ? 17.5 -2.621 8.227 1 91.44 167 LEU B C 1
ATOM 3324 O O . LEU B 1 167 ? 16.781 -3.465 7.688 1 91.44 167 LEU B O 1
ATOM 3328 N N . PHE B 1 168 ? 18.688 -2.328 7.797 1 89.88 168 PHE B N 1
ATOM 3329 C CA . PHE B 1 168 ? 19.234 -2.895 6.566 1 89.88 168 PHE B CA 1
ATOM 3330 C C . PHE B 1 168 ? 19.406 -4.402 6.695 1 89.88 168 PHE B C 1
ATOM 3332 O O . PHE B 1 168 ? 19.016 -5.156 5.797 1 89.88 168 PHE B O 1
ATOM 3339 N N . PHE B 1 169 ? 19.906 -4.824 7.762 1 92.25 169 PHE B N 1
ATOM 3340 C CA . PHE B 1 169 ? 20.203 -6.238 7.953 1 92.25 169 PHE B CA 1
ATOM 3341 C C . PHE B 1 169 ? 18.922 -7.051 8.047 1 92.25 169 PHE B C 1
ATOM 3343 O O . PHE B 1 169 ? 18.828 -8.148 7.492 1 92.25 169 PHE B O 1
ATOM 3350 N N . ILE B 1 170 ? 17.984 -6.574 8.688 1 94.19 170 ILE B N 1
ATOM 3351 C CA . ILE B 1 170 ? 16.719 -7.285 8.82 1 94.19 170 ILE B CA 1
ATOM 3352 C C . ILE B 1 170 ? 16.016 -7.344 7.469 1 94.19 170 ILE B C 1
ATOM 3354 O O . ILE B 1 170 ? 15.5 -8.391 7.078 1 94.19 170 ILE B O 1
ATOM 3358 N N . CYS B 1 171 ? 16.016 -6.258 6.746 1 92.25 171 CYS B N 1
ATOM 3359 C CA . CYS B 1 171 ? 15.383 -6.223 5.434 1 92.25 171 CYS B CA 1
ATOM 3360 C C . CYS B 1 171 ? 16.125 -7.121 4.445 1 92.25 171 CYS B C 1
ATOM 3362 O O . CYS B 1 171 ? 15.492 -7.848 3.676 1 92.25 171 CYS B O 1
ATOM 3364 N N . ALA B 1 172 ? 17.453 -7.051 4.5 1 92.06 172 ALA B N 1
ATOM 3365 C CA . ALA B 1 172 ? 18.266 -7.891 3.621 1 92.06 172 ALA B CA 1
ATOM 3366 C C . ALA B 1 172 ? 18.078 -9.367 3.941 1 92.06 172 ALA B C 1
ATOM 3368 O O . ALA B 1 172 ? 17.984 -10.203 3.033 1 92.06 172 ALA B O 1
ATOM 3369 N N . GLY B 1 173 ? 18.062 -9.648 5.219 1 93.5 173 GLY B N 1
ATOM 3370 C CA . GLY B 1 173 ? 17.828 -11.023 5.625 1 93.5 173 GLY B CA 1
ATOM 3371 C C . GLY B 1 173 ? 16.469 -11.547 5.215 1 93.5 173 GLY B C 1
ATOM 3372 O O . GLY B 1 173 ? 16.344 -12.703 4.816 1 93.5 173 GLY B O 1
ATOM 3373 N N . ASN B 1 174 ? 15.461 -10.711 5.355 1 95 174 ASN B N 1
ATOM 3374 C CA . ASN B 1 174 ? 14.117 -11.078 4.918 1 95 174 ASN B CA 1
ATOM 3375 C C . ASN B 1 174 ? 14.086 -11.398 3.426 1 95 174 ASN B C 1
ATOM 3377 O O . ASN B 1 174 ? 13.555 -12.43 3.021 1 95 174 ASN B O 1
ATOM 3381 N N . GLU B 1 175 ? 14.672 -10.562 2.633 1 93.81 175 GLU B N 1
ATOM 3382 C CA . GLU B 1 175 ? 14.711 -10.766 1.188 1 93.81 175 GLU B CA 1
ATOM 3383 C C . GLU B 1 175 ? 15.531 -12 0.824 1 93.81 175 GLU B C 1
ATOM 3385 O O . GLU B 1 175 ? 15.172 -12.75 -0.086 1 93.81 175 GLU B O 1
ATOM 3390 N N . LEU B 1 176 ? 16.609 -12.141 1.51 1 93 176 LEU B N 1
ATOM 3391 C CA . LEU B 1 176 ? 17.484 -13.281 1.25 1 93 176 LEU B CA 1
ATOM 3392 C C . LEU B 1 176 ? 16.734 -14.594 1.481 1 93 176 LEU B C 1
ATOM 3394 O O . LEU B 1 176 ? 16.938 -15.57 0.755 1 93 176 LEU B O 1
ATOM 3398 N N . PHE B 1 177 ? 15.922 -14.617 2.447 1 95.19 177 PHE B N 1
ATOM 3399 C CA . PHE B 1 177 ? 15.141 -15.82 2.723 1 95.19 177 PHE B CA 1
ATOM 3400 C C . PHE B 1 177 ? 14.242 -16.156 1.539 1 95.19 177 PHE B C 1
ATOM 3402 O O . PHE B 1 177 ? 14.219 -17.312 1.083 1 95.19 177 PHE B O 1
ATOM 3409 N N . PHE B 1 178 ? 13.531 -15.234 1.02 1 94.19 178 PHE B N 1
ATOM 3410 C CA . PHE B 1 178 ? 12.609 -15.477 -0.085 1 94.19 178 PHE B CA 1
ATOM 3411 C C . PHE B 1 178 ? 13.367 -15.844 -1.354 1 94.19 178 PHE B C 1
ATOM 3413 O O . PHE B 1 178 ? 12.922 -16.703 -2.123 1 94.19 178 PHE B O 1
ATOM 3420 N N . VAL B 1 179 ? 14.5 -15.18 -1.561 1 92.12 179 VAL B N 1
ATOM 3421 C CA . VAL B 1 179 ? 15.312 -15.508 -2.723 1 92.12 179 VAL B CA 1
ATOM 3422 C C . VAL B 1 179 ? 15.836 -16.938 -2.602 1 92.12 179 VAL B C 1
ATOM 3424 O O . VAL B 1 179 ? 15.906 -17.672 -3.596 1 92.12 179 VAL B O 1
ATOM 3427 N N . SER B 1 180 ? 16.234 -17.297 -1.422 1 92.25 180 SER B N 1
ATOM 3428 C CA . SER B 1 180 ? 16.703 -18.672 -1.197 1 92.25 180 SER B CA 1
ATOM 3429 C C . SER B 1 180 ? 15.625 -19.688 -1.513 1 92.25 180 SER B C 1
ATOM 3431 O O . SER B 1 180 ? 15.898 -20.734 -2.09 1 92.25 180 SER B O 1
ATOM 3433 N N . LEU B 1 181 ? 14.414 -19.406 -1.115 1 91.38 181 LEU B N 1
ATOM 3434 C CA . LEU B 1 181 ? 13.305 -20.297 -1.435 1 91.38 181 LEU B CA 1
ATOM 3435 C C . LEU B 1 181 ? 13.125 -20.406 -2.943 1 91.38 181 LEU B C 1
ATOM 3437 O O . LEU B 1 181 ? 12.789 -21.484 -3.449 1 91.38 181 LEU B O 1
ATOM 3441 N N . TYR B 1 182 ? 13.297 -19.312 -3.617 1 90.75 182 TYR B N 1
ATOM 3442 C CA . TYR B 1 182 ? 13.211 -19.312 -5.074 1 90.75 182 TYR B CA 1
ATOM 3443 C C . TYR B 1 182 ? 14.297 -20.203 -5.676 1 90.75 182 TYR B C 1
ATOM 3445 O O . TYR B 1 182 ? 14.016 -21 -6.57 1 90.75 182 TYR B O 1
ATOM 3453 N N . LEU B 1 183 ? 15.5 -20.109 -5.156 1 87.62 183 LEU B N 1
ATOM 3454 C CA . LEU B 1 183 ? 16.625 -20.844 -5.699 1 87.62 183 LEU B CA 1
ATOM 3455 C C . LEU B 1 183 ? 16.516 -22.328 -5.367 1 87.62 183 LEU B C 1
ATOM 3457 O O . LEU B 1 183 ? 17.047 -23.172 -6.086 1 87.62 183 LEU B O 1
ATOM 3461 N N . MET B 1 184 ? 15.906 -22.609 -4.262 1 85.81 184 MET B N 1
ATOM 3462 C CA . MET B 1 184 ? 15.719 -24 -3.859 1 85.81 184 MET B CA 1
ATOM 3463 C C . MET B 1 184 ? 14.898 -24.766 -4.895 1 85.81 184 MET B C 1
ATOM 3465 O O . MET B 1 184 ? 15.062 -25.984 -5.051 1 85.81 184 MET B O 1
ATOM 3469 N N . LYS B 1 185 ? 14.039 -24.062 -5.504 1 82.94 185 LYS B N 1
ATOM 3470 C CA . LYS B 1 185 ? 13.25 -24.719 -6.543 1 82.94 185 LYS B CA 1
ATOM 3471 C C . LYS B 1 185 ? 14.117 -25.125 -7.727 1 82.94 185 LYS B C 1
ATOM 3473 O O . LYS B 1 185 ? 13.883 -26.156 -8.352 1 82.94 185 LYS B O 1
ATOM 3478 N N . TRP B 1 186 ? 15.195 -24.344 -7.988 1 77.5 186 TRP B N 1
ATOM 3479 C CA . TRP B 1 186 ? 16.016 -24.562 -9.172 1 77.5 186 TRP B CA 1
ATOM 3480 C C . TRP B 1 186 ? 17.266 -25.391 -8.82 1 77.5 186 TRP B C 1
ATOM 3482 O O . TRP B 1 186 ? 17.891 -25.984 -9.695 1 77.5 186 TRP B O 1
ATOM 3492 N N . SER B 1 187 ? 17.641 -25.328 -7.512 1 71.5 187 SER B N 1
ATOM 3493 C CA . SER B 1 187 ? 18.938 -25.938 -7.18 1 71.5 187 SER B CA 1
ATOM 3494 C C . SER B 1 187 ? 18.766 -27.391 -6.734 1 71.5 187 SER B C 1
ATOM 3496 O O . SER B 1 187 ? 18 -27.672 -5.809 1 71.5 187 SER B O 1
ATOM 3498 N N . THR B 1 188 ? 18.891 -28.234 -7.523 1 63.94 188 THR B N 1
ATOM 3499 C CA . THR B 1 188 ? 18.875 -29.656 -7.172 1 63.94 188 THR B CA 1
ATOM 3500 C C . THR B 1 188 ? 20.266 -30.094 -6.691 1 63.94 188 THR B C 1
ATOM 3502 O O . THR B 1 188 ? 20.422 -31.188 -6.141 1 63.94 188 THR B O 1
ATOM 3505 N N . THR B 1 189 ? 21.297 -29.234 -6.898 1 58.81 189 THR B N 1
ATOM 3506 C CA . THR B 1 189 ? 22.609 -29.797 -6.68 1 58.81 189 THR B CA 1
ATOM 3507 C C . THR B 1 189 ? 23.125 -29.453 -5.281 1 58.81 189 THR B C 1
ATOM 3509 O O . THR B 1 189 ? 23.234 -28.281 -4.926 1 58.81 189 THR B O 1
ATOM 3512 N N . PRO B 1 190 ? 23.188 -30.516 -4.441 1 59.31 190 PRO B N 1
ATOM 3513 C CA . PRO B 1 190 ? 23.703 -30.297 -3.086 1 59.31 190 PRO B CA 1
ATOM 3514 C C . PRO B 1 190 ? 25.125 -29.75 -3.07 1 59.31 190 PRO B C 1
ATOM 3516 O O . PRO B 1 190 ? 25.891 -29.984 -4 1 59.31 190 PRO B O 1
ATOM 3519 N N . ILE B 1 191 ? 25.344 -28.578 -2.482 1 53.97 191 ILE B N 1
ATOM 3520 C CA . ILE B 1 191 ? 26.672 -27.953 -2.41 1 53.97 191 ILE B CA 1
ATOM 3521 C C . ILE B 1 191 ? 27.688 -28.984 -1.942 1 53.97 191 ILE B C 1
ATOM 3523 O O . ILE B 1 191 ? 28.906 -28.797 -2.129 1 53.97 191 ILE B O 1
ATOM 3527 N N . GLY B 1 192 ? 27.328 -30.281 -1.966 1 50.84 192 GLY B N 1
ATOM 3528 C CA . GLY B 1 192 ? 28.328 -31.266 -1.58 1 50.84 192 GLY B CA 1
ATOM 3529 C C . GLY B 1 192 ? 29 -30.953 -0.253 1 50.84 192 G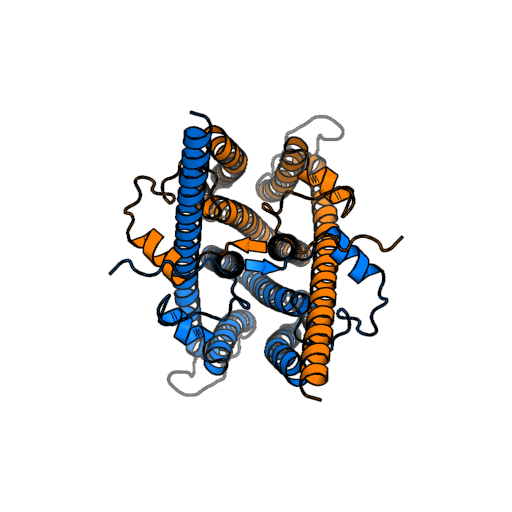LY B C 1
ATOM 3530 O O . GLY B 1 192 ? 30.156 -31.312 -0.041 1 50.84 192 GLY B O 1
ATOM 3531 N N . LEU B 1 193 ? 28.5 -30.047 0.49 1 48.91 193 LEU B N 1
ATOM 3532 C CA . LEU B 1 193 ? 29.188 -29.766 1.745 1 48.91 193 LEU B CA 1
ATOM 3533 C C . LEU B 1 193 ? 29.172 -30.984 2.656 1 48.91 193 LEU B C 1
ATOM 3535 O O . LEU B 1 193 ? 28.172 -31.719 2.709 1 48.91 193 LEU B O 1
ATOM 3539 N N . THR B 1 194 ? 30.359 -31.422 3.031 1 48.75 194 THR B N 1
ATOM 3540 C CA . THR B 1 194 ? 30.688 -32.5 3.963 1 48.75 194 THR B CA 1
ATOM 3541 C C . THR B 1 194 ? 30.203 -32.156 5.371 1 48.75 194 THR B C 1
ATOM 3543 O O . THR B 1 194 ? 30.203 -31 5.773 1 48.75 194 THR B O 1
ATOM 3546 N N . GLY B 1 195 ? 29.422 -33.125 6.055 1 51.34 195 GLY B N 1
ATOM 3547 C CA . GLY B 1 195 ? 29 -33.156 7.441 1 51.34 195 GLY B CA 1
ATOM 3548 C C . GLY B 1 195 ? 27.5 -32.938 7.609 1 51.34 195 GLY B C 1
ATOM 3549 O O . GLY B 1 195 ? 26.703 -33.406 6.785 1 51.34 195 GLY B O 1
ATOM 3550 N N . TRP B 1 196 ? 27.094 -32.188 8.742 1 50.59 196 TRP B N 1
ATOM 3551 C CA . TRP B 1 196 ? 25.703 -31.969 9.117 1 50.59 196 TRP B CA 1
ATOM 3552 C C . TRP B 1 196 ? 24.953 -31.25 8.008 1 50.59 196 TRP B C 1
ATOM 3554 O O . TRP B 1 196 ? 23.734 -31.359 7.895 1 50.59 196 TRP B O 1
ATOM 3564 N N . PHE B 1 197 ? 25.688 -30.469 7.168 1 56.09 197 PHE B N 1
ATOM 3565 C CA . PHE B 1 197 ? 25.109 -29.672 6.094 1 56.09 197 PHE B CA 1
ATOM 3566 C C . PHE B 1 197 ? 25.266 -30.375 4.75 1 56.09 197 PHE B C 1
ATOM 3568 O O . PHE B 1 197 ? 25.016 -29.781 3.701 1 56.09 197 PHE B O 1
ATOM 3575 N N . ALA B 1 198 ? 25.938 -31.578 4.789 1 58.88 198 ALA B N 1
ATOM 3576 C CA . ALA B 1 198 ? 26.281 -32.344 3.59 1 58.88 198 ALA B CA 1
ATOM 3577 C C . ALA B 1 198 ? 25.094 -32.438 2.646 1 58.88 198 ALA B C 1
ATOM 3579 O O . ALA B 1 198 ? 25.25 -32.406 1.424 1 58.88 198 ALA B O 1
ATOM 3580 N N . GLY B 1 199 ? 23.922 -32.5 3.232 1 61.84 199 GLY B N 1
ATOM 3581 C CA . GLY B 1 199 ? 22.766 -32.781 2.387 1 61.84 199 GLY B CA 1
ATOM 3582 C C . GLY B 1 199 ? 22.016 -31.516 1.979 1 61.84 199 GLY B C 1
ATOM 3583 O O . GLY B 1 199 ? 21.125 -31.562 1.132 1 61.84 199 GLY B O 1
ATOM 3584 N N . PHE B 1 200 ? 22.656 -30.391 2.391 1 67.31 200 PHE B N 1
ATOM 3585 C CA . PHE B 1 200 ? 21.891 -29.172 2.102 1 67.31 200 PHE B CA 1
ATOM 3586 C C . PHE B 1 200 ? 22.469 -28.453 0.894 1 67.31 200 PHE B C 1
ATOM 3588 O O . PHE B 1 200 ? 23.688 -28.406 0.713 1 67.31 200 PHE B O 1
ATOM 3595 N N . THR B 1 201 ? 21.734 -28.047 -0.005 1 78.5 201 THR B N 1
ATOM 3596 C CA . THR B 1 201 ? 22.141 -27.156 -1.087 1 78.5 201 THR B CA 1
ATOM 3597 C C . THR B 1 201 ? 22.438 -25.75 -0.55 1 78.5 201 THR B C 1
ATOM 3599 O O . THR B 1 201 ? 22.094 -25.438 0.591 1 78.5 201 THR B O 1
ATOM 3602 N N . TYR B 1 202 ? 23.297 -25.016 -1.162 1 80.25 202 TYR B N 1
ATOM 3603 C CA . TYR B 1 202 ? 23.625 -23.656 -0.755 1 80.25 202 TYR B CA 1
ATOM 3604 C C . TYR B 1 202 ? 22.359 -22.844 -0.502 1 80.25 202 TYR B C 1
ATOM 3606 O O . TYR B 1 202 ? 22.297 -22.047 0.437 1 80.25 202 TYR B O 1
ATOM 3614 N N . ALA B 1 203 ? 21.406 -23.109 -1.32 1 84.12 203 ALA B N 1
ATOM 3615 C CA . ALA B 1 203 ? 20.141 -22.391 -1.164 1 84.12 203 ALA B CA 1
ATOM 3616 C C . ALA B 1 203 ? 19.453 -22.766 0.147 1 84.12 203 ALA B C 1
ATOM 3618 O O . ALA B 1 203 ? 18.891 -21.922 0.829 1 84.12 203 ALA B O 1
ATOM 3619 N N . GLN B 1 204 ? 19.531 -23.969 0.527 1 86.12 204 GLN B N 1
ATOM 3620 C CA . GLN B 1 204 ? 18.906 -24.438 1.76 1 86.12 204 GLN B CA 1
ATOM 3621 C C . GLN B 1 204 ? 19.625 -23.875 2.986 1 86.12 204 GLN B C 1
ATOM 3623 O O . GLN B 1 204 ? 18.969 -23.516 3.973 1 86.12 204 GLN B O 1
ATOM 3628 N N . LEU B 1 205 ? 20.891 -23.844 2.869 1 84.56 205 LEU B N 1
ATOM 3629 C CA . LEU B 1 205 ? 21.656 -23.281 3.971 1 84.56 205 LEU B CA 1
ATOM 3630 C C . LEU B 1 205 ? 21.359 -21.797 4.141 1 84.56 205 LEU B C 1
ATOM 3632 O O . LEU B 1 205 ? 21.203 -21.312 5.266 1 84.56 205 LEU B O 1
ATOM 3636 N N . MET B 1 206 ? 21.312 -21.141 3.035 1 89.12 206 MET B N 1
ATOM 3637 C CA . MET B 1 206 ? 20.969 -19.719 3.076 1 89.12 206 MET B CA 1
ATOM 3638 C C . MET B 1 206 ? 19.578 -19.5 3.656 1 89.12 206 MET B C 1
ATOM 3640 O O . MET B 1 206 ? 19.359 -18.562 4.418 1 89.12 206 MET B O 1
ATOM 3644 N N . ALA B 1 207 ? 18.688 -20.359 3.324 1 91.31 207 ALA B N 1
ATOM 3645 C CA . ALA B 1 207 ? 17.312 -20.266 3.828 1 91.31 207 ALA B CA 1
ATOM 3646 C C . ALA B 1 207 ? 17.266 -20.484 5.336 1 91.31 207 ALA B C 1
ATOM 3648 O O . ALA B 1 207 ? 16.562 -19.781 6.055 1 91.31 207 ALA B O 1
ATOM 3649 N N . LEU B 1 208 ? 18.031 -21.438 5.773 1 90.44 208 LEU B N 1
ATOM 3650 C CA . LEU B 1 208 ? 18.062 -21.766 7.195 1 90.44 208 LEU B CA 1
ATOM 3651 C C . LEU B 1 208 ? 18.641 -20.609 8.008 1 90.44 208 LEU B C 1
ATOM 3653 O O . LEU B 1 208 ? 18.141 -20.297 9.094 1 90.44 208 LEU B O 1
ATOM 3657 N N . CYS B 1 209 ? 19.625 -19.969 7.496 1 90.94 209 CYS B N 1
ATOM 3658 C CA . CYS B 1 209 ? 20.266 -18.859 8.18 1 90.94 209 CYS B CA 1
ATOM 3659 C C . CYS B 1 209 ? 19.391 -17.625 8.164 1 90.94 209 CYS B C 1
ATOM 3661 O O . CYS B 1 209 ? 19.359 -16.859 9.133 1 90.94 209 CYS B O 1
ATOM 3663 N N . SER B 1 210 ? 18.625 -17.453 7.125 1 94.88 210 SER B N 1
ATOM 3664 C CA . SER B 1 210 ? 17.844 -16.234 6.965 1 94.88 210 SER B CA 1
ATOM 3665 C C . SER B 1 210 ? 16.438 -16.406 7.516 1 94.88 210 SER B C 1
ATOM 3667 O O . SER B 1 210 ? 15.703 -15.43 7.684 1 94.88 210 SER B O 1
ATOM 3669 N N . MET B 1 211 ? 16.062 -17.578 7.891 1 94.94 211 MET B N 1
ATOM 3670 C CA . MET B 1 211 ? 14.703 -17.875 8.352 1 94.94 211 MET B CA 1
ATOM 3671 C C . MET B 1 211 ? 14.391 -17.109 9.641 1 94.94 211 MET B C 1
ATOM 3673 O O . MET B 1 211 ? 13.352 -16.453 9.742 1 94.94 211 MET B O 1
ATOM 3677 N N . PRO B 1 212 ? 15.305 -17.156 10.602 1 95.62 212 PRO B N 1
ATOM 3678 C CA . PRO B 1 212 ? 14.992 -16.422 11.82 1 95.62 212 PRO B CA 1
ATOM 3679 C C . PRO B 1 212 ? 14.836 -14.922 11.578 1 95.62 212 PRO B C 1
ATOM 3681 O O . PRO B 1 212 ? 14.039 -14.266 12.25 1 95.62 212 PRO B O 1
ATOM 3684 N N . ILE B 1 213 ? 15.562 -14.391 10.703 1 95.94 213 ILE B N 1
ATOM 3685 C CA . ILE B 1 213 ? 15.484 -12.969 10.383 1 95.94 213 ILE B CA 1
ATOM 3686 C C . ILE B 1 213 ? 14.141 -12.656 9.742 1 95.94 213 ILE B C 1
ATOM 3688 O O . ILE B 1 213 ? 13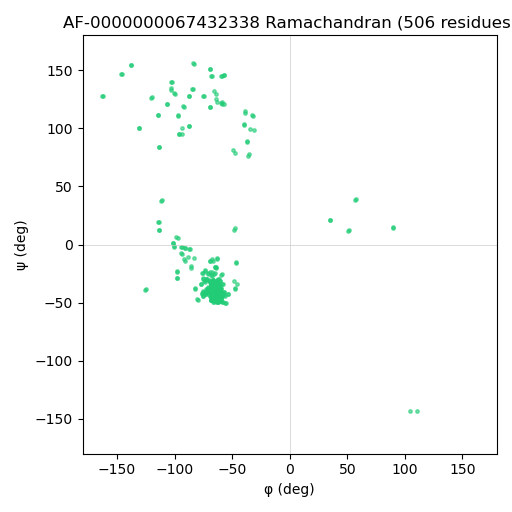.5 -11.648 10.062 1 95.94 213 ILE B O 1
ATOM 3692 N N . CYS B 1 214 ? 13.734 -13.523 8.93 1 95.88 214 CYS B N 1
ATOM 3693 C CA . CYS B 1 214 ? 12.43 -13.367 8.281 1 95.88 214 CYS B CA 1
ATOM 3694 C C . CYS B 1 214 ? 11.305 -13.406 9.305 1 95.88 214 CYS B C 1
ATOM 3696 O O . CYS B 1 214 ? 10.375 -12.594 9.25 1 95.88 214 CYS B O 1
ATOM 3698 N N . VAL B 1 215 ? 11.414 -14.312 10.227 1 96.19 215 VAL B N 1
ATOM 3699 C CA . VAL B 1 215 ? 10.406 -14.43 11.281 1 96.19 215 VAL B CA 1
ATOM 3700 C C . VAL B 1 215 ? 10.398 -13.156 12.125 1 96.19 215 VAL B C 1
ATOM 3702 O O . VAL B 1 215 ? 9.328 -12.625 12.445 1 96.19 215 VAL B O 1
ATOM 3705 N N . THR B 1 216 ? 11.547 -12.688 12.445 1 96.06 216 THR B N 1
ATOM 3706 C CA . THR B 1 216 ? 11.656 -11.461 13.227 1 96.06 216 THR B CA 1
ATOM 3707 C C . THR B 1 216 ? 11.023 -10.289 12.484 1 96.06 216 THR B C 1
ATOM 3709 O O . THR B 1 216 ? 10.281 -9.5 13.07 1 96.06 216 THR B O 1
ATOM 3712 N N . LYS B 1 217 ? 11.281 -10.156 11.227 1 96.56 217 LYS B N 1
ATOM 3713 C CA . LYS B 1 217 ? 10.719 -9.07 10.422 1 96.56 217 LYS B CA 1
ATOM 3714 C C . LYS B 1 217 ? 9.195 -9.125 10.414 1 96.56 217 LYS B C 1
ATOM 3716 O O . LYS B 1 217 ? 8.531 -8.086 10.477 1 96.56 217 LYS B O 1
ATOM 3721 N N . ASN B 1 218 ? 8.641 -10.273 10.32 1 96.62 218 ASN B N 1
ATOM 3722 C CA . ASN B 1 218 ? 7.188 -10.414 10.281 1 96.62 218 ASN B CA 1
ATOM 3723 C C . ASN B 1 218 ? 6.559 -10.141 11.641 1 96.62 218 ASN B C 1
ATOM 3725 O O . ASN B 1 218 ? 5.441 -9.625 11.727 1 96.62 218 ASN B O 1
ATOM 3729 N N . ILE B 1 219 ? 7.285 -10.438 12.695 1 96.06 219 ILE B N 1
ATOM 3730 C CA . ILE B 1 219 ? 6.828 -10.062 14.031 1 96.06 219 ILE B CA 1
ATOM 3731 C C . ILE B 1 219 ? 6.824 -8.539 14.164 1 96.06 219 ILE B C 1
ATOM 3733 O O . ILE B 1 219 ? 5.871 -7.961 14.695 1 96.06 219 ILE B O 1
ATOM 3737 N N . ILE B 1 220 ? 7.84 -7.949 13.68 1 95.44 220 ILE B N 1
ATOM 3738 C CA . ILE B 1 220 ? 7.93 -6.492 13.703 1 95.44 220 ILE B CA 1
ATOM 3739 C C . ILE B 1 220 ? 6.777 -5.891 12.906 1 95.44 220 ILE B C 1
ATOM 3741 O O . ILE B 1 220 ? 6.18 -4.895 13.32 1 95.44 220 ILE B O 1
ATOM 3745 N N . ASN B 1 221 ? 6.465 -6.492 11.789 1 96.81 221 ASN B N 1
ATOM 3746 C CA . ASN B 1 221 ? 5.348 -6.02 10.977 1 96.81 221 ASN B CA 1
ATOM 3747 C C . ASN B 1 221 ? 4.027 -6.102 11.734 1 96.81 221 ASN B C 1
ATOM 3749 O O . ASN B 1 221 ? 3.182 -5.211 11.617 1 96.81 221 ASN B O 1
ATOM 3753 N N . LEU B 1 222 ? 3.887 -7.133 12.516 1 96.25 222 LEU B N 1
ATOM 3754 C CA . LEU B 1 222 ? 2.674 -7.289 13.312 1 96.25 222 LEU B CA 1
ATOM 3755 C C . LEU B 1 222 ? 2.59 -6.215 14.391 1 96.25 222 LEU B C 1
ATOM 3757 O O . LEU B 1 222 ? 1.531 -5.617 14.594 1 96.25 222 LEU B O 1
ATOM 3761 N N . VAL B 1 223 ? 3.662 -5.98 15.047 1 95.38 223 VAL B N 1
ATOM 3762 C CA . VAL B 1 223 ? 3.713 -4.953 16.078 1 95.38 223 VAL B CA 1
ATOM 3763 C C . VAL B 1 223 ? 3.457 -3.58 15.469 1 95.38 223 VAL B C 1
ATOM 3765 O O . VAL B 1 223 ? 2.715 -2.771 16.031 1 95.38 223 VAL B O 1
ATOM 3768 N N . GLN B 1 224 ? 4.086 -3.371 14.375 1 95.44 224 GLN B N 1
ATOM 3769 C CA . GLN B 1 224 ? 3.916 -2.109 13.664 1 95.44 224 GLN B CA 1
ATOM 3770 C C . GLN B 1 224 ? 2.455 -1.884 13.281 1 95.44 224 GLN B C 1
ATOM 3772 O O . GLN B 1 224 ? 1.942 -0.769 13.398 1 95.44 224 GLN B O 1
ATOM 3777 N N . LEU B 1 225 ? 1.839 -2.928 12.82 1 95.44 225 LEU B N 1
ATOM 3778 C CA . LEU B 1 225 ? 0.428 -2.854 12.461 1 95.44 225 LEU B CA 1
ATOM 3779 C C . LEU B 1 225 ? -0.43 -2.52 13.672 1 95.44 225 LEU B C 1
ATOM 3781 O O . LEU B 1 225 ? -1.309 -1.657 13.602 1 95.44 225 LEU B O 1
ATOM 3785 N N . TRP B 1 226 ? -0.121 -3.121 14.727 1 94.44 226 TRP B N 1
ATOM 3786 C CA . TRP B 1 226 ? -0.875 -2.926 15.961 1 94.44 226 TRP B CA 1
ATOM 3787 C C . TRP B 1 226 ? -0.676 -1.516 16.5 1 94.44 226 TRP B C 1
ATOM 3789 O O . TRP B 1 226 ? -1.645 -0.836 16.859 1 94.44 226 TRP B O 1
ATOM 3799 N N . LYS B 1 227 ? 0.496 -1.065 16.578 1 92.31 227 LYS B N 1
ATOM 3800 C CA . LYS B 1 227 ? 0.795 0.259 17.125 1 92.31 227 LYS B CA 1
ATOM 3801 C C . LYS B 1 227 ? 0.226 1.356 16.219 1 92.31 227 LYS B C 1
ATOM 3803 O O . LYS B 1 227 ? -0.3 2.355 16.719 1 92.31 227 LYS B O 1
ATOM 3808 N N . ALA B 1 228 ? 0.389 1.155 14.914 1 93.62 228 ALA B N 1
ATOM 3809 C CA . ALA B 1 228 ? -0.176 2.123 13.984 1 93.62 228 ALA B CA 1
ATOM 3810 C C . ALA B 1 228 ? -1.69 2.219 14.141 1 93.62 228 ALA B C 1
ATOM 3812 O O . ALA B 1 228 ? -2.262 3.309 14.055 1 93.62 228 ALA B O 1
ATOM 3813 N N . SER B 1 229 ? -2.348 1.095 14.375 1 93.19 229 SER B N 1
ATOM 3814 C CA . SER B 1 229 ? -3.791 1.071 14.594 1 93.19 229 SER B CA 1
ATOM 3815 C C . SER B 1 229 ? -4.172 1.86 15.844 1 93.19 229 SER B C 1
ATOM 3817 O O . SER B 1 229 ? -5.129 2.635 15.828 1 93.19 229 SER B O 1
ATOM 3819 N N . LYS B 1 230 ? -3.404 1.714 16.859 1 91.19 230 LYS B N 1
ATOM 3820 C CA . LYS B 1 230 ? -3.666 2.438 18.094 1 91.19 230 LYS B CA 1
ATOM 3821 C C . LYS B 1 230 ? -3.475 3.939 17.906 1 91.19 230 LYS B C 1
ATOM 3823 O O . LYS B 1 230 ? -4.242 4.742 18.438 1 91.19 230 LYS B O 1
ATOM 3828 N N . ILE B 1 231 ? -2.488 4.301 17.156 1 90.06 231 ILE B N 1
ATOM 3829 C CA . ILE B 1 231 ? -2.236 5.715 16.891 1 90.06 231 ILE B CA 1
ATOM 3830 C C . ILE B 1 231 ? -3.41 6.312 16.125 1 90.06 231 ILE B C 1
ATOM 3832 O O . ILE B 1 231 ? -3.893 7.395 16.469 1 90.06 231 ILE B O 1
ATOM 3836 N N . LEU B 1 232 ? -3.863 5.594 15.156 1 91.62 232 LEU B N 1
ATOM 3837 C CA . LEU B 1 232 ? -4.965 6.094 14.336 1 91.62 232 LEU B CA 1
ATOM 3838 C C . LEU B 1 232 ? -6.23 6.25 15.164 1 91.62 232 LEU B C 1
ATOM 3840 O O . LEU B 1 232 ? -6.934 7.258 15.047 1 91.62 232 LEU B O 1
ATOM 3844 N N . VAL B 1 233 ? -6.48 5.277 15.992 1 90.31 233 VAL B N 1
ATOM 3845 C CA . VAL B 1 233 ? -7.66 5.336 16.844 1 90.31 233 VAL B CA 1
ATOM 3846 C C . VAL B 1 233 ? -7.527 6.496 17.828 1 90.31 233 VAL B C 1
ATOM 3848 O O . VAL B 1 233 ? -8.5 7.199 18.109 1 90.31 233 VAL B O 1
ATOM 3851 N N . GLY B 1 234 ? -6.34 6.691 18.375 1 87.81 234 GLY B N 1
ATOM 3852 C CA . GLY B 1 234 ? -6.098 7.82 19.25 1 87.81 234 GLY B CA 1
ATOM 3853 C C . GLY B 1 234 ? -6.34 9.164 18.594 1 87.81 234 GLY B C 1
ATOM 3854 O O . GLY B 1 234 ? -6.918 10.07 19.188 1 87.81 234 GLY B O 1
ATOM 3855 N N . VAL B 1 235 ? -5.883 9.273 17.375 1 88.06 235 VAL B N 1
ATOM 3856 C CA . VAL B 1 235 ? -6.102 10.5 16.609 1 88.06 235 VAL B CA 1
ATOM 3857 C C . VAL B 1 235 ? -7.598 10.703 16.375 1 88.06 235 VAL B C 1
ATOM 3859 O O . VAL B 1 235 ? -8.102 11.828 16.484 1 88.06 235 VAL B O 1
ATOM 3862 N N . ASP B 1 236 ? -8.312 9.656 16.062 1 89.81 236 ASP B N 1
ATOM 3863 C CA . ASP B 1 236 ? -9.758 9.727 15.852 1 89.81 236 ASP B CA 1
ATOM 3864 C C . ASP B 1 236 ? -10.461 10.227 17.109 1 89.81 236 ASP B C 1
ATOM 3866 O O . ASP B 1 236 ? -11.344 11.086 17.031 1 89.81 236 ASP B O 1
ATOM 3870 N N . LEU B 1 237 ? -10.062 9.711 18.266 1 85.81 237 LEU B N 1
ATOM 3871 C CA . LEU B 1 237 ? -10.664 10.102 19.531 1 85.81 237 LEU B CA 1
ATOM 3872 C C . LEU B 1 237 ? -10.383 11.57 19.828 1 85.81 237 LEU B C 1
ATOM 3874 O O . LEU B 1 237 ? -11.266 12.297 20.281 1 85.81 237 LEU B O 1
ATOM 3878 N N . ALA B 1 238 ? -9.164 11.961 19.562 1 82.31 238 ALA B N 1
ATOM 3879 C CA . ALA B 1 238 ? -8.789 13.352 19.797 1 82.31 238 ALA B CA 1
ATOM 3880 C C . ALA B 1 238 ? -9.594 14.289 18.891 1 82.31 238 ALA B C 1
ATOM 3882 O O . ALA B 1 238 ? -10.062 15.344 19.344 1 82.31 238 ALA B O 1
ATOM 3883 N N . GLU B 1 239 ? -9.703 13.961 17.656 1 84.31 239 GLU B N 1
ATOM 3884 C CA . GLU B 1 239 ? -10.438 14.797 16.703 1 84.31 239 GLU B CA 1
ATOM 3885 C C . GLU B 1 239 ? -11.922 14.859 17.062 1 84.31 239 GLU B C 1
ATOM 3887 O O . GLU B 1 239 ? -12.562 15.898 16.891 1 84.31 239 GLU B O 1
ATOM 3892 N N . ARG B 1 240 ? -12.492 13.742 17.438 1 84.69 240 ARG B N 1
ATOM 3893 C CA . ARG B 1 240 ? -13.898 13.711 17.828 1 84.69 240 ARG B CA 1
ATOM 3894 C C . ARG B 1 240 ? -14.141 14.562 19.078 1 84.69 240 ARG B C 1
ATOM 3896 O O . ARG B 1 240 ? -15.18 15.219 19.188 1 84.69 240 ARG B O 1
ATOM 3903 N N . GLU B 1 241 ? -13.219 14.5 20.031 1 82.38 241 GLU B N 1
ATOM 3904 C CA . GLU B 1 241 ? -13.32 15.336 21.219 1 82.38 241 GLU B CA 1
ATOM 3905 C C . GLU B 1 241 ? -13.258 16.812 20.875 1 82.38 241 GLU B C 1
ATOM 3907 O O . GLU B 1 241 ? -14.008 17.625 21.422 1 82.38 241 GLU B O 1
ATOM 3912 N N . MET B 1 242 ? -12.344 17.109 19.984 1 83.06 242 MET B N 1
ATOM 3913 C CA . MET B 1 242 ? -12.211 18.5 19.547 1 83.06 242 MET B CA 1
ATOM 3914 C C . MET B 1 242 ? -13.484 18.969 18.844 1 83.06 242 MET B C 1
ATOM 3916 O O . MET B 1 242 ? -13.898 20.109 19 1 83.06 242 MET B O 1
ATOM 3920 N N . ALA B 1 243 ? -14.062 18.125 18.047 1 82.81 243 ALA B N 1
ATOM 3921 C CA . ALA B 1 243 ? -15.289 18.453 17.328 1 82.81 243 ALA B CA 1
ATOM 3922 C C . ALA B 1 243 ? -16.438 18.672 18.312 1 82.81 243 ALA B C 1
ATOM 3924 O O . ALA B 1 243 ? -17.281 19.562 18.125 1 82.81 243 ALA B O 1
ATOM 3925 N N . ARG B 1 244 ? -16.531 17.875 19.359 1 83 244 ARG B N 1
ATOM 3926 C CA . ARG B 1 244 ? -17.562 18.016 20.391 1 83 244 ARG B CA 1
ATOM 3927 C C . ARG B 1 244 ? -17.406 19.312 21.156 1 83 244 ARG B C 1
ATOM 3929 O O . ARG B 1 244 ? -18.391 19.984 21.469 1 83 244 ARG B O 1
ATOM 3936 N N . GLN B 1 245 ? -16.125 19.609 21.422 1 82.88 245 GLN B N 1
ATOM 3937 C CA . GLN B 1 245 ? -15.844 20.844 22.141 1 82.88 245 GLN B CA 1
ATOM 3938 C C . GLN B 1 245 ? -16.188 22.078 21.297 1 82.88 245 GLN B C 1
ATOM 3940 O O . GLN B 1 245 ? -16.703 23.062 21.812 1 82.88 245 GLN B O 1
ATOM 3945 N N . SER B 1 246 ? -15.805 22 20.016 1 84.75 246 SER B N 1
ATOM 3946 C CA . SER B 1 246 ? -16.109 23.109 19.109 1 84.75 246 SER B CA 1
ATOM 3947 C C . SER B 1 246 ? -17.625 23.281 18.953 1 84.75 246 SER B C 1
ATOM 3949 O O . SER B 1 246 ? -18.109 24.422 18.891 1 84.75 246 SER B O 1
ATOM 3951 N N . LYS B 1 247 ? -18.438 22.203 18.859 1 84.12 247 LYS B N 1
ATOM 3952 C CA . LYS B 1 247 ? -19.891 22.266 18.75 1 84.12 247 LYS B CA 1
ATOM 3953 C C . LYS B 1 247 ? -20.516 22.812 20.031 1 84.12 247 LYS B C 1
ATOM 3955 O O . LYS B 1 247 ? -21.438 23.625 19.984 1 84.12 247 LYS B O 1
ATOM 3960 N N . ALA B 1 248 ? -20.016 22.391 21.141 1 84.81 248 ALA B N 1
ATOM 3961 C CA . ALA B 1 248 ? -20.5 22.875 22.422 1 84.81 248 ALA B CA 1
ATOM 3962 C C . ALA B 1 248 ? -20.234 24.375 22.578 1 84.81 248 ALA B C 1
ATOM 3964 O O . ALA B 1 248 ? -21.078 25.109 23.078 1 84.81 248 ALA B O 1
ATOM 3965 N N . ALA B 1 249 ? -19.047 24.719 22.125 1 84.62 249 ALA B N 1
ATOM 3966 C CA . ALA B 1 249 ? -18.688 26.141 22.188 1 84.62 249 ALA B CA 1
ATOM 3967 C C . ALA B 1 249 ? -19.547 26.969 21.234 1 84.62 249 ALA B C 1
ATOM 3969 O O . ALA B 1 249 ? -19.953 28.078 21.578 1 84.62 249 ALA B O 1
ATOM 3970 N N . GLY B 1 250 ? -19.766 26.359 20.078 1 81.5 250 GLY B N 1
ATOM 3971 C CA . GLY B 1 250 ? -20.625 27.031 19.125 1 81.5 250 GLY B CA 1
ATOM 3972 C C . GLY B 1 250 ? -22.062 27.172 19.625 1 81.5 250 GLY B C 1
ATOM 3973 O O . GLY B 1 250 ? -22.688 28.219 19.438 1 81.5 250 GLY B O 1
ATOM 3974 N N . ASP B 1 251 ? -22.672 26.172 20.25 1 82.81 251 ASP B N 1
ATOM 3975 C CA . ASP B 1 251 ? -24.031 26.203 20.797 1 82.81 251 ASP B CA 1
ATOM 3976 C C . ASP B 1 251 ? -24.125 27.156 21.984 1 82.81 251 ASP B C 1
ATOM 3978 O O . ASP B 1 251 ? -25.125 27.844 22.156 1 82.81 251 ASP B O 1
ATOM 3982 N N . ALA B 1 252 ? -23.125 27.219 22.844 1 82.56 252 ALA B N 1
ATOM 3983 C CA . ALA B 1 252 ? -23.078 28.125 23.984 1 82.56 252 ALA B CA 1
ATOM 3984 C C . ALA B 1 252 ? -23.047 29.578 23.531 1 82.56 252 ALA B C 1
ATOM 3986 O O . ALA B 1 252 ? -23.641 30.453 24.156 1 82.56 252 ALA B O 1
ATOM 3987 N N . ALA B 1 253 ? -22.328 29.703 22.422 1 77.38 253 ALA B N 1
ATOM 3988 C CA . ALA B 1 253 ? -22.25 31.062 21.891 1 77.38 253 ALA B CA 1
ATOM 3989 C C . ALA B 1 253 ? -23.578 31.5 21.297 1 77.38 253 ALA B C 1
ATOM 3991 O O . ALA B 1 253 ? -23.875 32.688 21.234 1 77.38 253 ALA B O 1
ATOM 3992 N N . LYS B 1 254 ? -24.391 30.641 20.875 1 81.94 254 LYS B N 1
ATOM 3993 C CA . LYS B 1 254 ? -25.688 30.969 20.297 1 81.94 254 LYS B CA 1
ATOM 3994 C C . LYS B 1 254 ? -26.766 31.125 21.375 1 81.94 254 LYS B C 1
ATOM 3996 O O . LYS B 1 254 ? -27.828 31.672 21.109 1 81.94 254 LYS B O 1
ATOM 4001 N N . SER B 1 255 ? -26.578 30.656 22.484 1 70.25 255 SER B N 1
ATOM 4002 C CA . SER B 1 255 ? -27.547 30.875 23.562 1 70.25 255 SER B CA 1
ATOM 4003 C C . SER B 1 255 ? -27.281 32.188 24.297 1 70.25 255 SER B C 1
ATOM 4005 O O . SER B 1 255 ? -28.203 32.875 24.719 1 70.25 255 SER B O 1
#

Organism: Laccaria bicolor (strain S238N-H82 / ATCC MYA-4686) (NCBI:txid486041)

pLDDT: mean 84.96, std 13.04, range [27.97, 96.81]

Solvent-accessible surface area (backbone atoms only — not comparable to full-atom values): 25999 Å² total; per-residue (Å²): 131,80,74,76,72,74,73,56,53,65,49,78,24,53,52,54,55,61,12,34,50,51,41,70,61,60,73,54,94,66,57,69,81,68,34,65,32,35,47,45,47,52,49,26,52,50,29,38,54,48,14,62,67,26,55,85,78,36,62,69,63,15,50,49,31,39,51,50,25,58,53,42,53,60,47,25,54,51,43,14,63,75,66,70,57,73,42,61,43,48,52,50,51,49,57,42,47,53,54,38,49,51,40,45,52,36,36,48,48,24,45,76,40,62,92,48,23,67,57,36,44,48,52,42,38,44,55,51,43,15,52,50,41,31,41,52,35,25,54,62,32,62,46,93,41,70,57,71,51,53,58,87,68,35,54,69,57,16,59,42,42,68,36,66,65,54,37,48,52,40,53,51,26,32,50,45,22,55,52,17,55,57,40,44,76,72,51,79,62,46,61,63,37,81,68,99,50,25,80,34,25,62,33,50,51,47,25,62,67,15,40,64,36,33,53,50,49,53,52,49,37,50,51,40,34,52,54,22,48,32,26,27,42,11,44,40,52,51,52,52,51,50,50,51,51,52,49,50,52,51,53,60,70,72,104,132,78,76,76,72,72,72,57,53,65,51,76,25,53,52,55,55,60,12,33,50,50,41,70,60,59,74,53,94,67,56,68,80,67,33,68,30,35,48,45,47,52,48,26,52,52,28,37,54,50,15,61,68,24,56,85,76,34,63,67,62,15,50,50,31,38,51,51,25,57,53,43,54,62,48,24,55,50,44,12,65,74,67,70,57,72,41,62,45,47,52,49,51,49,57,42,48,54,53,39,49,51,40,44,52,36,36,50,47,25,46,76,38,63,92,47,25,67,57,36,44,46,50,43,38,44,55,50,44,16,51,50,41,32,41,53,36,25,53,63,31,62,45,94,43,71,57,70,53,54,58,86,68,34,54,69,56,16,58,41,42,70,35,66,66,54,38,47,50,39,53,50,27,32,51,45,22,57,52,17,55,56,41,43,75,72,51,81,62,50,60,62,38,82,67,99,50,25,80,35,25,62,33,50,50,46,24,61,67,15,40,62,37,32,53,50,49,53,51,48,36,51,50,41,33,50,52,22,49,32,26,27,41,9,42,39,52,52,52,51,50,50,50,52,49,52,50,50,51,53,53,60,71,71,104

Nearest PDB structures (foldseek):
  4mnd-assembly1_A-2  TM=5.880E-01  e=1.751E-02  Archaeoglobus fulgidus
  4o6m-assembly1_A  TM=3.857E-01  e=1.104E-01  Archaeoglobus fulgidus DSM 4304
  4q7c-assembly1_B  TM=3.957E-01  e=1.383E-01  Archaeoglobus fulgidus DSM 4304
  4q7c-assembly1_A  TM=3.547E-01  e=1.104E-01  Archaeoglobus fulgidus DSM 4304
  4mnd-assembly1_A-2  TM=5.089E-01  e=2.063E-02  Archaeoglobus fulgidus